Protein AF-A0A5B9QD80-F1 (afdb_monomer_lite)

Radius of gyration: 29.72 Å; chains: 1; bounding box: 52×58×125 Å

Foldseek 3Di:
DDDDDDDDDDDDDPPDPDPPFDFPDKDQQLDLPQWDKDWDPFKDKDGQDQCVVVQADDFPQDDHRGFMKIFGQADPPFDWIKMKIWRFPDWDAAKKKKKWKKAAFFDDDPQAGFAFQQKKWWKAFLADDSHRAQAFFIWIAAQQQPNVLAGTWTDYGRHTDALCLQFFPQHNDHSSNRLPRPQQLVQFPKDWLCVLRVPNVDTYIRHRSGRHSWMKMKMWTKGQAPQDPSAPARHGIKIWIKIATPVRRGIDTGGMDGCRSPPDHGGSNGGIMMIMMIRRDSGHGPDSSRGMMTMGIITMTGHGDDSQPPCQQCNLVSPFAQEVVSVVSCVVPVVSHDPVSSVVRYQDGDPNPPPPPPPPDPPVVNVVVVVVVVVVVVVPDDDPPDDDD

Structure (mmCIF, N/CA/C/O backbone):
data_AF-A0A5B9QD80-F1
#
_entry.id   AF-A0A5B9QD80-F1
#
loop_
_atom_site.group_PDB
_atom_site.id
_atom_site.type_symbol
_atom_site.label_atom_id
_atom_site.label_alt_id
_atom_site.label_comp_id
_atom_site.label_asym_id
_atom_site.label_entity_id
_atom_site.label_seq_id
_atom_site.pdbx_PDB_ins_code
_atom_site.Cartn_x
_atom_site.Cartn_y
_atom_site.Cartn_z
_atom_site.occupancy
_atom_site.B_iso_or_equiv
_atom_site.auth_seq_id
_atom_site.auth_comp_id
_atom_site.auth_asym_id
_atom_site.auth_atom_id
_atom_site.pdbx_PDB_model_num
ATOM 1 N N . MET A 1 1 ? 31.945 -36.176 57.146 1.00 38.38 1 MET A N 1
ATOM 2 C CA . MET A 1 1 ? 31.576 -36.354 55.726 1.00 38.38 1 MET A CA 1
ATOM 3 C C . MET A 1 1 ? 30.049 -36.362 55.656 1.00 38.38 1 M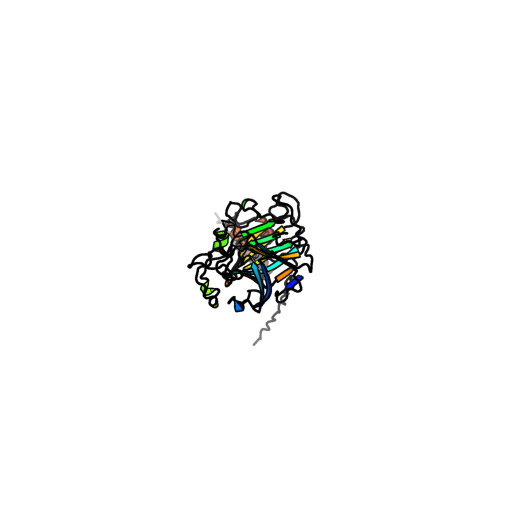ET A C 1
ATOM 5 O O . MET A 1 1 ? 29.447 -37.421 55.701 1.00 38.38 1 MET A O 1
ATOM 9 N N . LEU A 1 2 ? 29.417 -35.182 55.705 1.00 33.19 2 LEU A N 1
ATOM 10 C CA . LEU A 1 2 ? 27.958 -35.027 55.603 1.00 33.19 2 LEU A CA 1
ATOM 11 C C . LEU A 1 2 ? 27.657 -34.365 54.256 1.00 33.19 2 LEU A C 1
ATOM 13 O O . LEU A 1 2 ? 28.021 -33.212 54.025 1.00 33.19 2 LEU A O 1
ATOM 17 N N . CYS A 1 3 ? 27.064 -35.143 53.356 1.00 31.19 3 CYS A N 1
ATOM 18 C CA . CYS A 1 3 ? 26.698 -34.740 52.005 1.00 31.19 3 CYS A CA 1
ATOM 19 C C . CYS A 1 3 ? 25.405 -33.906 52.062 1.00 31.19 3 CYS A C 1
ATOM 21 O O . CYS A 1 3 ? 24.406 -34.362 52.614 1.00 31.19 3 CYS A O 1
ATOM 23 N N . HIS A 1 4 ? 25.439 -32.675 51.546 1.00 34.97 4 HIS A N 1
ATOM 24 C CA . HIS A 1 4 ? 24.276 -31.788 51.463 1.00 34.97 4 HIS A CA 1
ATOM 25 C C . HIS A 1 4 ? 23.413 -32.172 50.256 1.00 34.97 4 HIS A C 1
ATOM 27 O O . HIS A 1 4 ? 23.831 -31.997 49.112 1.00 34.97 4 HIS A O 1
ATOM 33 N N . LEU A 1 5 ? 22.201 -32.660 50.515 1.00 28.91 5 LEU A N 1
ATOM 34 C CA . LEU A 1 5 ? 21.180 -32.902 49.500 1.00 28.91 5 LEU A CA 1
ATOM 35 C C . LEU A 1 5 ? 20.525 -31.560 49.128 1.00 28.91 5 LEU A C 1
ATOM 37 O O . LEU A 1 5 ? 19.797 -30.980 49.931 1.00 28.91 5 LEU A O 1
ATOM 41 N N . ARG A 1 6 ? 20.809 -31.039 47.928 1.00 36.81 6 ARG A N 1
ATOM 42 C CA . ARG A 1 6 ? 20.107 -29.874 47.367 1.00 36.81 6 ARG A CA 1
ATOM 43 C C . ARG A 1 6 ? 18.875 -30.357 46.606 1.00 36.81 6 ARG A C 1
ATOM 45 O O . ARG A 1 6 ? 19.006 -31.029 45.588 1.00 36.81 6 ARG A O 1
ATOM 52 N N . VAL A 1 7 ? 17.693 -30.016 47.109 1.00 31.77 7 VAL A N 1
ATOM 53 C CA . VAL A 1 7 ? 16.424 -30.197 46.398 1.00 31.77 7 VAL A CA 1
ATOM 54 C C . VAL A 1 7 ? 16.299 -29.062 45.383 1.00 31.77 7 VAL A C 1
ATOM 56 O O . VAL A 1 7 ? 16.194 -27.900 45.768 1.00 31.77 7 VAL A O 1
ATOM 59 N N . PHE A 1 8 ? 16.354 -29.388 44.092 1.00 32.59 8 PHE A N 1
ATOM 60 C CA . PHE A 1 8 ? 15.979 -28.468 43.020 1.00 32.59 8 PHE A CA 1
ATOM 61 C C . PHE A 1 8 ? 14.460 -28.536 42.846 1.00 32.59 8 PHE A C 1
ATOM 63 O O . PHE A 1 8 ? 13.926 -29.569 42.451 1.00 32.59 8 PHE A O 1
ATOM 70 N N . VAL A 1 9 ? 13.765 -27.444 43.161 1.00 35.25 9 VAL A N 1
ATOM 71 C CA . VAL A 1 9 ? 12.363 -27.262 42.774 1.00 35.25 9 VAL A CA 1
ATOM 72 C C . VAL A 1 9 ? 12.369 -26.768 41.331 1.00 35.25 9 VAL A C 1
ATOM 74 O O . VAL A 1 9 ? 12.829 -25.662 41.055 1.00 35.25 9 VAL A O 1
ATOM 77 N N . LEU A 1 10 ? 11.919 -27.615 40.405 1.00 34.09 10 LEU A N 1
ATOM 78 C CA . LEU A 1 10 ? 11.692 -27.237 39.014 1.00 34.09 10 LEU A CA 1
ATOM 79 C C . LEU A 1 10 ? 10.440 -26.347 38.979 1.00 34.09 10 LEU A C 1
ATOM 81 O O . LEU A 1 10 ? 9.334 -26.830 39.219 1.00 34.09 10 LEU A O 1
ATOM 85 N N . ALA A 1 11 ? 10.605 -25.050 38.726 1.00 36.25 11 ALA A N 1
ATOM 86 C CA . ALA A 1 11 ? 9.481 -24.177 38.418 1.00 36.25 11 ALA A CA 1
ATOM 87 C C . ALA A 1 11 ? 8.997 -24.514 37.001 1.00 36.25 11 ALA A C 1
ATOM 89 O O . ALA A 1 11 ? 9.732 -24.331 36.032 1.00 36.25 11 ALA A O 1
ATOM 90 N N . ALA A 1 12 ? 7.787 -25.059 36.883 1.00 39.38 12 ALA A N 1
ATOM 91 C CA . ALA A 1 12 ? 7.130 -25.220 35.595 1.00 39.38 12 ALA A CA 1
ATOM 92 C C . ALA A 1 12 ? 6.706 -23.830 35.101 1.00 39.38 12 ALA A C 1
ATOM 94 O O . ALA A 1 12 ? 5.832 -23.198 35.693 1.00 39.38 12 ALA A O 1
ATOM 95 N N . SER A 1 13 ? 7.353 -23.343 34.043 1.00 37.59 13 SER A N 1
ATOM 96 C CA . SER A 1 13 ? 6.934 -22.147 33.320 1.00 37.59 13 SER A CA 1
ATOM 97 C C . SER A 1 13 ? 5.591 -22.425 32.649 1.00 37.59 13 SER A C 1
ATOM 99 O O . SER A 1 13 ? 5.515 -23.207 31.700 1.00 37.59 13 SER A O 1
ATOM 101 N N . VAL A 1 14 ? 4.527 -21.803 33.154 1.00 41.75 14 VAL A N 1
ATOM 102 C CA . VAL A 1 14 ? 3.257 -21.716 32.433 1.00 41.75 14 VAL A CA 1
ATOM 103 C C . VAL A 1 14 ? 3.496 -20.722 31.302 1.00 41.75 14 VAL A C 1
ATOM 105 O O . VAL A 1 14 ? 3.507 -19.517 31.524 1.00 41.75 14 VAL A O 1
ATOM 108 N N . LEU A 1 15 ? 3.786 -21.235 30.107 1.00 38.28 15 LEU A N 1
ATOM 109 C CA . LEU A 1 15 ? 3.718 -20.442 28.885 1.00 38.28 15 LEU A CA 1
ATOM 110 C C . LEU A 1 15 ? 2.262 -19.992 28.746 1.00 38.28 15 LEU A C 1
ATOM 112 O O . LEU A 1 15 ? 1.377 -20.830 28.561 1.00 38.28 15 LEU A O 1
ATOM 116 N N . SER A 1 16 ? 2.005 -18.692 28.880 1.00 38.22 16 SER A N 1
ATOM 117 C CA . SER A 1 16 ? 0.756 -18.111 28.394 1.00 38.22 16 SER A CA 1
ATOM 118 C C . SER A 1 16 ? 0.622 -18.502 26.920 1.00 38.22 16 SER A C 1
ATOM 120 O O . SER A 1 16 ? 1.608 -18.378 26.186 1.00 38.22 16 SER A O 1
ATOM 122 N N . PRO A 1 17 ? -0.528 -19.032 26.471 1.00 36.97 17 PRO A N 1
ATOM 123 C CA . PRO A 1 17 ? -0.702 -19.318 25.058 1.00 36.97 17 PRO A CA 1
ATOM 124 C C . PRO A 1 17 ? -0.522 -18.004 24.301 1.00 36.97 17 PRO A C 1
ATOM 126 O O . PRO A 1 17 ? -1.169 -17.012 24.631 1.00 36.97 17 PRO A O 1
ATOM 129 N N . ALA A 1 18 ? 0.383 -17.991 23.321 1.00 43.44 18 ALA A N 1
ATOM 130 C CA . ALA A 1 18 ? 0.408 -16.923 22.338 1.00 43.44 18 ALA A CA 1
ATOM 131 C C . ALA A 1 18 ? -1.012 -16.800 21.774 1.00 43.44 18 ALA A C 1
ATOM 133 O O . ALA A 1 18 ? -1.604 -17.816 21.394 1.00 43.44 18 ALA A O 1
ATOM 134 N N . THR A 1 19 ? -1.576 -15.593 21.775 1.00 45.97 19 THR A N 1
ATOM 135 C CA . THR A 1 19 ? -2.827 -15.327 21.070 1.00 45.97 19 THR A CA 1
ATOM 136 C C . THR A 1 19 ? -2.586 -15.700 19.615 1.00 45.97 19 THR A C 1
ATOM 138 O O . THR A 1 19 ? -1.831 -15.033 18.913 1.00 45.97 19 THR A O 1
ATOM 141 N N . VAL A 1 20 ? -3.148 -16.827 19.181 1.00 54.06 20 VAL A N 1
ATOM 142 C CA . VAL A 1 20 ? -3.108 -17.215 17.775 1.00 54.06 20 VAL A CA 1
ATOM 143 C C . VAL A 1 20 ? -4.035 -16.243 17.065 1.00 54.06 20 VAL A C 1
ATOM 145 O O . VAL A 1 20 ? -5.252 -16.357 17.189 1.00 54.06 20 VAL A O 1
ATOM 148 N N . VAL A 1 21 ? -3.454 -15.263 16.376 1.00 74.88 21 VAL A N 1
ATOM 149 C CA . VAL A 1 21 ? -4.183 -14.429 15.419 1.00 74.88 21 VAL A CA 1
ATOM 150 C C . VAL A 1 21 ? -4.793 -15.370 14.379 1.00 74.88 21 VAL A C 1
ATOM 152 O O . VAL A 1 21 ? -4.082 -16.183 13.783 1.00 74.88 21 VAL A O 1
ATOM 155 N N . GLY A 1 22 ? -6.113 -15.322 14.208 1.00 85.75 22 GLY A N 1
ATOM 156 C CA . GLY A 1 22 ? -6.804 -16.173 13.244 1.00 85.75 22 GLY A CA 1
ATOM 157 C C . GLY A 1 22 ? -6.455 -15.769 11.812 1.00 85.75 22 GLY A C 1
ATOM 158 O O . GLY A 1 22 ? -6.576 -14.604 11.458 1.00 85.75 22 GLY A O 1
ATOM 159 N N . GLN A 1 23 ? -6.050 -16.715 10.964 1.00 92.75 23 GLN A N 1
ATOM 160 C CA . GLN A 1 23 ? -5.949 -16.476 9.521 1.00 92.75 23 GLN A CA 1
ATOM 161 C C . GLN A 1 23 ? -7.338 -16.660 8.894 1.00 92.75 23 GLN A C 1
ATOM 163 O O . GLN A 1 23 ? -7.885 -17.763 8.942 1.00 92.75 23 GLN A O 1
ATOM 168 N N . LEU A 1 24 ? -7.897 -15.607 8.296 1.00 94.25 24 LEU A N 1
ATOM 169 C CA . LEU A 1 24 ? -9.202 -15.646 7.624 1.00 94.25 24 LEU A CA 1
ATOM 170 C C . LEU A 1 24 ? -9.072 -16.027 6.146 1.00 94.25 24 LEU A C 1
ATOM 172 O O . LEU A 1 24 ? -9.868 -16.814 5.636 1.00 94.25 24 LEU A O 1
ATOM 176 N N . PHE A 1 25 ? -8.058 -15.495 5.464 1.00 95.31 25 PHE A N 1
ATOM 177 C CA . PHE A 1 25 ? -7.806 -15.753 4.046 1.00 95.31 25 PHE A CA 1
ATOM 178 C C . PHE A 1 25 ? -6.320 -15.621 3.727 1.00 95.31 25 PHE A C 1
ATOM 180 O O . PHE A 1 25 ? -5.645 -14.785 4.320 1.00 95.31 25 PHE A O 1
ATOM 187 N N . THR A 1 26 ? -5.806 -16.426 2.802 1.00 95.19 26 THR A N 1
ATOM 188 C CA . THR A 1 26 ? -4.457 -16.265 2.250 1.00 95.19 26 THR A CA 1
ATOM 189 C C . THR A 1 26 ? -4.454 -16.660 0.779 1.00 95.19 26 THR A C 1
ATOM 191 O O . THR A 1 26 ? -5.194 -17.571 0.392 1.00 95.19 26 THR A O 1
ATOM 194 N N . ASP A 1 27 ? -3.658 -15.971 -0.030 1.00 96.50 27 ASP A N 1
ATOM 195 C CA . ASP A 1 27 ? -3.494 -16.242 -1.458 1.00 96.50 27 ASP A CA 1
ATOM 196 C C . ASP A 1 27 ? -2.081 -15.833 -1.896 1.00 96.50 27 ASP A C 1
ATOM 198 O O . ASP A 1 27 ? -1.651 -14.707 -1.642 1.00 96.50 27 ASP A O 1
ATOM 202 N N . ASP A 1 28 ? -1.370 -16.746 -2.555 1.00 95.88 28 ASP A N 1
ATOM 203 C CA . ASP A 1 28 ? -0.062 -16.494 -3.181 1.00 95.88 28 ASP A CA 1
ATOM 204 C C . ASP A 1 28 ? -0.207 -15.899 -4.592 1.00 95.88 28 ASP A C 1
ATOM 206 O O . ASP A 1 28 ? 0.770 -15.635 -5.282 1.00 95.88 28 ASP A O 1
ATOM 210 N N . LEU A 1 29 ? -1.447 -15.705 -5.061 1.00 98.00 29 LEU A N 1
ATOM 211 C CA . LEU A 1 29 ? -1.762 -15.151 -6.376 1.00 98.00 29 LEU A CA 1
ATOM 212 C C . LEU A 1 29 ? -1.206 -15.989 -7.541 1.00 98.00 29 LEU A C 1
ATOM 214 O O . LEU A 1 29 ? -1.135 -15.518 -8.684 1.00 98.00 29 LEU A O 1
ATOM 218 N N . SER A 1 30 ? -0.904 -17.268 -7.294 1.00 96.81 30 SER A N 1
ATOM 219 C CA . SER A 1 30 ? -0.500 -18.236 -8.319 1.00 96.81 30 SER A CA 1
ATOM 220 C C . SER A 1 30 ? -1.614 -18.521 -9.332 1.00 96.81 30 SER A C 1
ATOM 222 O O . SER A 1 30 ? -1.345 -18.913 -10.471 1.00 96.81 30 SER A O 1
ATOM 224 N N . THR A 1 31 ? -2.879 -18.297 -8.952 1.00 96.62 31 THR A N 1
ATOM 225 C CA . THR A 1 31 ? -4.042 -18.389 -9.845 1.00 96.62 31 THR A CA 1
ATOM 226 C C . THR A 1 31 ? -5.042 -17.265 -9.584 1.00 96.62 31 THR A C 1
ATOM 228 O O . THR A 1 31 ? -5.236 -16.837 -8.453 1.00 96.62 31 THR A O 1
ATOM 231 N N . GLY A 1 32 ? -5.769 -16.843 -10.621 1.00 95.50 32 GLY A N 1
ATOM 232 C CA . GLY A 1 32 ? -6.833 -15.836 -10.501 1.00 95.50 32 GLY A CA 1
ATOM 233 C C . GLY A 1 32 ? -8.177 -16.375 -10.001 1.00 95.50 32 GLY A C 1
ATOM 234 O O . GLY A 1 32 ? -9.187 -15.703 -10.159 1.00 95.50 32 GLY A O 1
ATOM 235 N N . THR A 1 33 ? -8.235 -17.594 -9.449 1.00 94.06 33 THR A N 1
ATOM 236 C CA . THR A 1 33 ? -9.503 -18.294 -9.143 1.00 94.06 33 THR A CA 1
ATOM 237 C C . THR A 1 33 ? -10.409 -17.506 -8.192 1.00 94.06 33 THR A C 1
ATOM 239 O O . THR A 1 33 ? -11.631 -17.574 -8.307 1.00 94.06 33 THR A O 1
ATOM 242 N N . ASN A 1 34 ? -9.814 -16.749 -7.268 1.00 93.88 34 ASN A N 1
ATOM 243 C CA . ASN A 1 34 ? -10.531 -15.992 -6.244 1.00 93.88 34 ASN A CA 1
ATOM 244 C C . ASN A 1 34 ? -10.803 -14.529 -6.623 1.00 93.88 34 ASN A C 1
ATOM 246 O O . ASN A 1 34 ? -11.335 -13.778 -5.807 1.00 93.88 34 ASN A O 1
ATOM 250 N N . TRP A 1 35 ? -10.419 -14.111 -7.831 1.00 96.12 35 TRP A N 1
ATOM 251 C CA . TRP A 1 35 ? -10.288 -12.703 -8.181 1.00 96.12 35 TRP A CA 1
ATOM 252 C C . TRP A 1 35 ? -11.070 -12.363 -9.445 1.00 96.12 35 TRP A C 1
ATOM 254 O O . TRP A 1 35 ? -10.962 -13.034 -10.471 1.00 96.12 35 TRP A O 1
ATOM 264 N N . THR A 1 36 ? -11.834 -11.275 -9.385 1.00 95.56 36 THR A N 1
ATOM 265 C CA . THR A 1 36 ? -12.490 -10.686 -10.557 1.00 95.56 36 THR A CA 1
ATOM 266 C C . THR A 1 36 ? -11.738 -9.432 -10.973 1.00 95.56 36 THR A C 1
ATOM 268 O O . THR A 1 36 ? -11.519 -8.548 -10.147 1.00 95.56 36 THR A O 1
ATOM 271 N N . ILE A 1 37 ? -11.353 -9.352 -12.247 1.00 96.19 37 ILE A N 1
ATOM 272 C CA . ILE A 1 37 ? -10.650 -8.193 -12.803 1.00 96.19 37 ILE A CA 1
ATOM 273 C C . ILE A 1 37 ? -11.648 -7.202 -13.398 1.00 96.19 37 ILE A C 1
ATOM 275 O O . ILE A 1 37 ? -12.464 -7.574 -14.245 1.00 96.19 37 ILE A O 1
ATOM 279 N N . TYR A 1 38 ? -11.518 -5.937 -13.007 1.00 95.12 38 TYR A N 1
ATOM 280 C CA . TYR A 1 38 ? -12.122 -4.796 -13.687 1.00 95.12 38 TYR A CA 1
ATOM 281 C C . TYR A 1 38 ? -11.001 -3.870 -14.133 1.00 95.12 38 TYR A C 1
ATOM 283 O O . TYR A 1 38 ? -10.147 -3.496 -13.335 1.00 95.12 38 TYR A O 1
ATOM 291 N N . GLN A 1 39 ? -10.967 -3.550 -15.419 1.00 94.50 39 GLN A N 1
ATOM 292 C CA . GLN A 1 39 ? -9.843 -2.847 -16.019 1.00 94.50 39 GLN A CA 1
ATOM 293 C C . GLN A 1 39 ? -10.295 -2.001 -17.202 1.00 94.50 39 GLN A C 1
ATOM 295 O O . GLN A 1 39 ? -11.239 -2.372 -17.910 1.00 94.50 39 GLN A O 1
ATOM 300 N N . ASP A 1 40 ? -9.584 -0.909 -17.438 1.00 92.38 40 ASP A N 1
ATOM 301 C CA . ASP A 1 40 ? -9.695 -0.142 -18.670 1.00 92.38 40 ASP A CA 1
ATOM 302 C C . ASP A 1 40 ? -9.002 -0.868 -19.849 1.00 92.38 40 ASP A C 1
ATOM 304 O O . ASP A 1 40 ? -8.282 -1.856 -19.654 1.00 92.38 40 ASP A O 1
ATOM 308 N N . PRO A 1 41 ? -9.243 -0.451 -21.111 1.00 89.94 41 PRO A N 1
ATOM 309 C CA . PRO A 1 41 ? -8.769 -1.182 -22.290 1.00 89.94 41 PRO A CA 1
ATOM 310 C C . PRO A 1 41 ? -7.249 -1.338 -22.410 1.00 89.94 41 PRO A C 1
ATOM 312 O O . PRO A 1 41 ? -6.799 -2.317 -23.004 1.00 89.94 41 PRO A O 1
ATOM 315 N N . ASP A 1 42 ? -6.472 -0.394 -21.875 1.00 91.25 42 ASP A N 1
ATOM 316 C CA . ASP A 1 42 ? -5.005 -0.432 -21.885 1.00 91.25 42 ASP A CA 1
ATOM 317 C C . ASP A 1 42 ? -4.442 -0.798 -20.505 1.00 91.25 42 ASP A C 1
ATOM 319 O O . ASP A 1 42 ? -3.559 -0.144 -19.956 1.00 91.25 42 ASP A O 1
ATOM 323 N N . ALA A 1 43 ? -5.024 -1.831 -19.909 1.00 93.94 43 ALA A N 1
ATOM 324 C CA . ALA A 1 43 ? -4.529 -2.451 -18.697 1.00 93.94 43 ALA A CA 1
ATOM 325 C C . ALA A 1 43 ? -4.563 -3.975 -18.819 1.00 93.94 43 ALA A C 1
ATOM 327 O O . ALA A 1 43 ? -5.313 -4.550 -19.617 1.00 93.94 43 ALA A O 1
ATOM 328 N N . SER A 1 44 ? -3.726 -4.658 -18.044 1.00 96.00 44 SER A N 1
ATOM 329 C CA . SER A 1 44 ? -3.702 -6.117 -18.024 1.00 96.00 44 SER A CA 1
ATOM 330 C C . SER A 1 44 ? -3.285 -6.687 -16.676 1.00 96.00 44 SER A C 1
ATOM 332 O O . SER A 1 44 ? -2.494 -6.089 -15.947 1.00 96.00 44 SER A O 1
ATOM 334 N N . ALA A 1 45 ? -3.810 -7.877 -16.384 1.00 97.94 45 ALA A N 1
ATOM 335 C CA . ALA A 1 45 ? -3.487 -8.673 -15.211 1.00 97.94 45 ALA A CA 1
ATOM 336 C C . ALA A 1 45 ? -2.970 -10.058 -15.613 1.00 97.94 45 ALA A C 1
ATOM 338 O O . ALA A 1 45 ? -3.549 -10.726 -16.475 1.00 97.94 45 ALA A O 1
ATOM 339 N N . VAL A 1 46 ? -1.910 -10.517 -14.947 1.00 98.31 46 VAL A N 1
ATOM 340 C CA . VAL A 1 46 ? -1.356 -11.866 -15.111 1.00 98.31 46 VAL A CA 1
ATOM 341 C C . VAL A 1 46 ? -1.114 -12.484 -13.735 1.00 98.31 46 VAL A C 1
ATOM 343 O O . VAL A 1 46 ? -0.128 -12.160 -13.081 1.00 98.31 46 VAL A O 1
ATOM 346 N N . PHE A 1 47 ? -2.011 -13.374 -13.304 1.00 98.62 47 PHE A N 1
ATOM 347 C CA . PHE A 1 47 ? -1.796 -14.237 -12.134 1.00 98.62 47 PHE A CA 1
ATOM 348 C C . PHE A 1 47 ? -0.789 -15.345 -12.453 1.00 98.62 47 PHE A C 1
ATOM 350 O O . PHE A 1 47 ? -0.680 -15.768 -13.609 1.00 98.62 47 PHE A O 1
ATOM 357 N N . GLY A 1 48 ? -0.090 -15.842 -11.434 1.00 98.44 48 GLY A N 1
ATOM 358 C CA . GLY A 1 48 ? 0.936 -16.869 -11.610 1.00 98.44 48 GLY A CA 1
ATOM 359 C C . GLY A 1 48 ? 2.166 -16.377 -12.376 1.00 98.44 48 GLY A C 1
ATOM 360 O O . GLY A 1 48 ? 2.861 -17.172 -13.011 1.00 98.44 48 GLY A O 1
ATOM 361 N N . PHE A 1 49 ? 2.412 -15.067 -12.380 1.00 98.56 49 PHE A N 1
ATOM 362 C CA . PHE A 1 49 ? 3.547 -14.473 -13.065 1.00 98.56 49 PHE A CA 1
ATOM 363 C C . PHE A 1 49 ? 4.832 -14.700 -12.267 1.00 98.56 49 PHE A C 1
ATOM 365 O O . PHE A 1 49 ? 4.930 -14.278 -11.120 1.00 98.56 49 PHE A O 1
ATOM 372 N N . ASP A 1 50 ? 5.834 -15.311 -12.903 1.00 98.06 50 ASP A N 1
ATOM 373 C CA . ASP A 1 50 ? 7.172 -15.443 -12.331 1.00 98.06 50 ASP A CA 1
ATOM 374 C C . ASP A 1 50 ? 7.943 -14.122 -12.459 1.00 98.06 50 ASP A C 1
ATOM 376 O O . ASP A 1 50 ? 8.542 -13.818 -13.500 1.00 98.06 50 ASP A O 1
ATOM 380 N N . TYR A 1 51 ? 7.941 -13.323 -11.395 1.00 97.06 51 TYR A N 1
ATOM 381 C CA . TYR A 1 51 ? 8.602 -12.022 -11.374 1.00 97.06 51 TYR A CA 1
ATOM 382 C C . TYR A 1 51 ? 10.132 -12.109 -11.278 1.00 97.06 51 TYR A C 1
ATOM 384 O O . TYR A 1 51 ? 10.813 -11.114 -11.552 1.00 97.06 51 TYR A O 1
ATOM 392 N N . SER A 1 52 ? 10.710 -13.297 -11.052 1.00 95.88 52 SER A N 1
ATOM 393 C CA . SER A 1 52 ? 12.160 -13.496 -11.208 1.00 95.88 52 SER A CA 1
ATOM 394 C C . SER A 1 52 ? 12.613 -13.294 -12.658 1.00 95.88 52 SER A C 1
ATOM 396 O O . SER A 1 52 ? 13.743 -12.869 -12.909 1.00 95.88 52 SER A O 1
ATOM 398 N N . THR A 1 53 ? 11.709 -13.483 -13.630 1.00 94.88 53 THR A N 1
ATOM 399 C CA . THR A 1 53 ? 11.961 -13.175 -15.050 1.00 94.88 53 THR A CA 1
ATOM 400 C C . THR A 1 53 ? 12.174 -11.682 -15.302 1.00 94.88 53 THR A C 1
ATOM 402 O O . THR A 1 53 ? 12.786 -11.299 -16.301 1.00 94.88 53 THR A O 1
ATOM 405 N N . LYS A 1 54 ? 11.704 -10.833 -14.381 1.00 92.56 54 LYS A N 1
ATOM 406 C CA . LYS A 1 54 ? 11.974 -9.394 -14.336 1.00 92.56 54 LYS A CA 1
ATOM 407 C C . LYS A 1 54 ? 13.143 -9.053 -13.420 1.00 92.56 54 LYS A C 1
ATOM 409 O O . LYS A 1 54 ? 13.459 -7.882 -13.292 1.00 92.56 54 LYS A O 1
ATOM 414 N N . GLY A 1 55 ? 13.808 -10.027 -12.805 1.00 92.31 55 GLY A N 1
ATOM 415 C CA . GLY A 1 55 ? 14.951 -9.782 -11.932 1.00 92.31 55 GLY A CA 1
ATOM 416 C C . GLY A 1 55 ? 14.602 -9.325 -10.519 1.00 92.31 55 GLY A C 1
ATOM 417 O O . GLY A 1 55 ? 15.499 -8.870 -9.812 1.00 92.31 55 GLY A O 1
ATOM 418 N N . LEU A 1 56 ? 13.332 -9.425 -10.117 1.00 94.38 56 LEU A N 1
ATOM 419 C CA . LEU A 1 56 ? 12.899 -9.100 -8.760 1.00 94.38 56 LEU A CA 1
ATOM 420 C C . LEU A 1 56 ? 13.290 -10.233 -7.793 1.00 94.38 56 LEU A C 1
ATOM 422 O O . LEU A 1 56 ? 13.199 -11.409 -8.167 1.00 94.38 56 LEU A O 1
ATOM 426 N N . PRO A 1 57 ? 13.721 -9.909 -6.560 1.00 93.75 57 PRO A N 1
ATOM 427 C CA . PRO A 1 57 ? 13.900 -10.903 -5.507 1.00 93.75 57 PRO A CA 1
ATOM 428 C C . PRO A 1 57 ? 12.537 -11.422 -5.003 1.00 93.75 57 PRO A C 1
ATOM 430 O O . PRO A 1 57 ? 11.538 -10.723 -5.182 1.00 93.75 57 PRO A O 1
ATOM 433 N N . PRO A 1 58 ? 12.488 -12.591 -4.330 1.00 94.94 58 PRO A N 1
ATOM 434 C CA . PRO A 1 58 ? 11.291 -13.060 -3.623 1.00 94.94 58 PRO A CA 1
ATOM 435 C C . PRO A 1 58 ? 10.681 -11.988 -2.714 1.00 94.94 58 PRO A C 1
ATOM 437 O O . PRO A 1 58 ? 11.419 -11.240 -2.062 1.00 94.94 58 PRO A O 1
ATOM 440 N N . ALA A 1 59 ? 9.351 -11.928 -2.663 1.00 96.62 59 ALA A N 1
ATOM 441 C CA . ALA A 1 59 ? 8.623 -11.075 -1.732 1.00 96.62 59 ALA A CA 1
ATOM 442 C C . ALA A 1 59 ? 8.897 -11.481 -0.266 1.00 96.62 59 ALA A C 1
ATOM 444 O O . ALA A 1 59 ? 9.094 -12.665 0.023 1.00 96.62 59 ALA A O 1
ATOM 445 N N . PRO A 1 60 ? 8.934 -10.522 0.680 1.00 92.19 60 PRO A N 1
ATOM 446 C CA . PRO A 1 60 ? 9.422 -10.750 2.043 1.00 92.19 60 PRO A CA 1
ATOM 447 C C . PRO A 1 60 ? 8.579 -11.741 2.856 1.00 92.19 60 PRO A C 1
ATOM 449 O O . PRO A 1 60 ? 9.117 -12.381 3.760 1.00 92.19 60 PRO A O 1
ATOM 452 N N . ASN A 1 61 ? 7.290 -11.892 2.539 1.00 89.94 61 ASN A N 1
ATOM 453 C CA . ASN A 1 61 ? 6.387 -12.819 3.227 1.00 89.94 61 ASN A CA 1
ATOM 454 C C . ASN A 1 61 ? 6.098 -14.099 2.421 1.00 89.94 61 ASN A C 1
ATOM 456 O O . ASN A 1 61 ? 5.204 -14.862 2.791 1.00 89.94 61 ASN A O 1
ATOM 460 N N . GLY A 1 62 ? 6.864 -14.337 1.351 1.00 88.88 62 GLY A N 1
ATOM 461 C CA . GLY A 1 62 ? 6.691 -15.445 0.415 1.00 88.88 62 GLY A CA 1
ATOM 462 C C . GLY A 1 62 ? 7.873 -16.407 0.403 1.00 88.88 62 GLY A C 1
ATOM 463 O O . GLY A 1 62 ? 8.899 -16.201 1.053 1.00 88.88 62 GLY A O 1
ATOM 464 N N . SER A 1 63 ? 7.721 -17.504 -0.339 1.00 89.50 63 SER A N 1
ATOM 465 C CA . SER A 1 63 ? 8.770 -18.531 -0.474 1.00 89.50 63 SER A CA 1
ATOM 466 C C . SER A 1 63 ? 9.201 -18.805 -1.914 1.00 89.50 63 SER A C 1
ATOM 468 O O . SER A 1 63 ? 10.138 -19.576 -2.135 1.00 89.50 63 SER A O 1
ATOM 470 N N . ASP A 1 64 ? 8.550 -18.165 -2.883 1.00 95.31 64 ASP A N 1
ATOM 471 C CA . ASP A 1 64 ? 8.838 -18.287 -4.305 1.00 95.31 64 ASP A CA 1
ATOM 472 C C . ASP A 1 64 ? 8.889 -16.904 -4.980 1.00 95.31 64 ASP A C 1
ATOM 474 O O . ASP A 1 64 ? 9.191 -15.901 -4.331 1.00 95.31 64 ASP A O 1
ATOM 478 N N . THR A 1 65 ? 8.727 -16.878 -6.303 1.00 97.50 65 THR A N 1
ATOM 479 C CA . THR A 1 65 ? 8.718 -15.655 -7.110 1.00 97.50 65 THR A CA 1
ATOM 480 C C . THR A 1 65 ? 7.476 -15.551 -7.986 1.00 97.50 65 THR A C 1
ATOM 482 O O . THR A 1 65 ? 7.537 -14.999 -9.087 1.00 97.50 65 THR A O 1
ATOM 48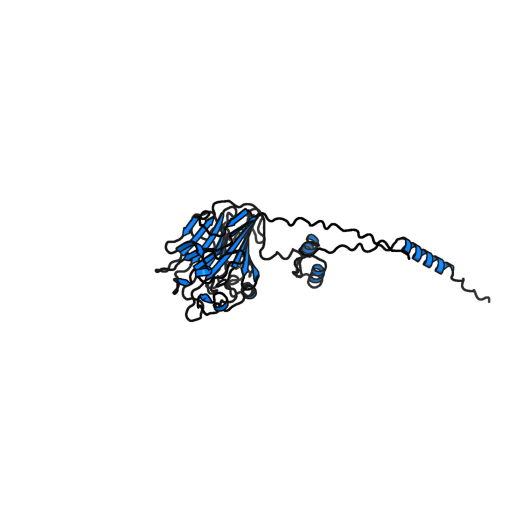5 N N . ILE A 1 66 ? 6.373 -16.153 -7.548 1.00 98.19 66 ILE A N 1
ATOM 486 C CA . ILE A 1 66 ? 5.125 -16.232 -8.298 1.00 98.19 66 ILE A CA 1
ATOM 487 C C . ILE A 1 66 ? 4.129 -15.253 -7.687 1.00 98.19 66 ILE A C 1
ATOM 489 O O . ILE A 1 66 ? 3.918 -15.259 -6.488 1.00 98.19 66 ILE A O 1
ATOM 493 N N . GLY A 1 67 ? 3.494 -14.423 -8.511 1.00 98.31 67 GLY A N 1
ATOM 494 C CA . GLY A 1 67 ? 2.483 -13.494 -8.012 1.00 98.31 67 GLY A CA 1
ATOM 495 C C . GLY A 1 67 ? 1.572 -12.952 -9.104 1.00 98.31 67 GLY A C 1
ATOM 496 O O . GLY A 1 67 ? 1.454 -13.516 -10.198 1.00 98.31 67 GLY A O 1
ATOM 497 N N . LEU A 1 68 ? 0.934 -11.821 -8.819 1.00 98.75 68 LEU A N 1
ATOM 498 C CA . LEU A 1 68 ? 0.093 -11.091 -9.765 1.00 98.75 68 LEU A CA 1
ATOM 499 C C . LEU A 1 68 ? 0.866 -9.919 -10.358 1.00 98.75 68 LEU A C 1
ATOM 501 O O . LEU A 1 68 ? 1.302 -9.038 -9.625 1.00 98.75 68 LEU A O 1
ATOM 505 N N . LYS A 1 69 ? 0.968 -9.861 -11.687 1.00 98.50 69 LYS A N 1
ATOM 506 C CA . LYS A 1 69 ? 1.464 -8.678 -12.398 1.00 98.50 69 LYS A CA 1
ATOM 507 C C . LYS A 1 69 ? 0.312 -7.826 -12.915 1.00 98.50 69 LYS A C 1
ATOM 509 O O . LYS A 1 6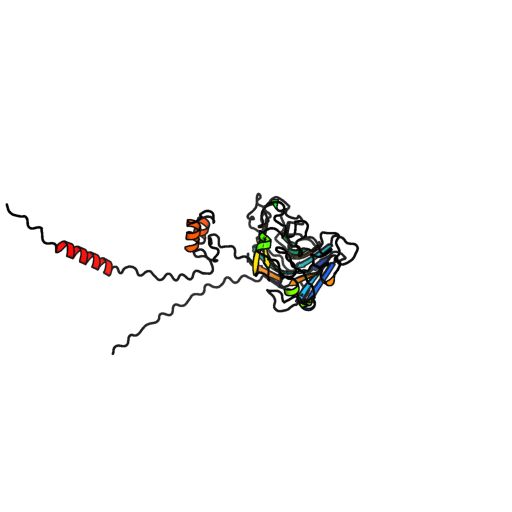9 ? -0.547 -8.348 -13.626 1.00 98.50 69 LYS A O 1
ATOM 514 N N . PHE A 1 70 ? 0.366 -6.528 -12.637 1.00 97.88 70 PHE A N 1
ATOM 515 C CA . PHE A 1 70 ? -0.443 -5.495 -13.277 1.00 97.88 70 PHE A CA 1
ATOM 516 C C . PHE A 1 70 ? 0.398 -4.617 -14.199 1.00 97.88 70 PHE A C 1
ATOM 518 O O . PHE A 1 70 ? 1.561 -4.323 -13.926 1.00 97.88 70 PHE A O 1
ATOM 525 N N . GLU A 1 71 ? -0.221 -4.192 -15.291 1.00 94.44 71 GLU A N 1
ATOM 526 C CA . GLU A 1 71 ? 0.295 -3.203 -16.234 1.00 94.44 71 GLU A CA 1
ATOM 527 C C . GLU A 1 71 ? -0.865 -2.266 -16.590 1.00 94.44 71 GLU A C 1
ATOM 529 O O . GLU A 1 71 ? -1.965 -2.751 -16.858 1.00 94.44 71 GLU A O 1
ATOM 534 N N . VAL A 1 72 ? -0.625 -0.954 -16.604 1.00 91.69 72 VAL A N 1
ATOM 535 C CA . VAL A 1 72 ? -1.587 0.077 -17.033 1.00 91.69 72 VAL A CA 1
ATOM 536 C C . VAL A 1 72 ? -0.884 1.072 -17.955 1.00 91.69 72 VAL A C 1
ATOM 538 O O . VAL A 1 72 ? 0.322 1.270 -17.833 1.00 91.69 72 VAL A O 1
ATOM 541 N N . ASN A 1 73 ? -1.638 1.676 -18.871 1.00 88.31 73 ASN A N 1
ATOM 542 C CA . ASN A 1 73 ? -1.240 2.817 -19.704 1.00 88.31 73 ASN A CA 1
ATOM 543 C C . ASN A 1 73 ? 0.063 2.647 -20.514 1.00 88.31 73 ASN A C 1
ATOM 545 O O . ASN A 1 73 ? 0.914 3.537 -20.599 1.00 88.31 73 ASN A O 1
ATOM 549 N N . ASN A 1 74 ? 0.242 1.474 -21.123 1.00 84.75 74 ASN A N 1
ATOM 550 C CA . ASN A 1 74 ? 1.442 1.138 -21.893 1.00 84.75 74 ASN A CA 1
ATOM 551 C C . ASN A 1 74 ? 1.325 1.446 -23.399 1.00 84.75 74 ASN A C 1
ATOM 553 O O . ASN A 1 74 ? 2.314 1.305 -24.128 1.00 84.75 74 ASN A O 1
ATOM 557 N N . ASN A 1 75 ? 0.150 1.844 -23.893 1.00 85.44 75 ASN A N 1
ATOM 558 C CA . ASN A 1 75 ? -0.127 2.074 -25.308 1.00 85.44 75 ASN A CA 1
ATOM 559 C C . ASN A 1 75 ? -0.686 3.481 -25.564 1.00 85.44 75 ASN A C 1
ATOM 561 O O . ASN A 1 75 ? -1.501 4.008 -24.824 1.00 85.44 75 ASN A O 1
ATOM 565 N N . ALA A 1 76 ? -0.292 4.085 -26.688 1.00 80.25 76 ALA A N 1
ATOM 566 C CA . ALA A 1 76 ? -0.863 5.359 -27.125 1.00 80.25 76 ALA A CA 1
ATOM 567 C C . ALA A 1 76 ? -2.269 5.176 -27.750 1.00 80.25 76 ALA A C 1
ATOM 569 O O . ALA A 1 76 ? -2.496 4.173 -28.438 1.00 80.25 76 ALA A O 1
ATOM 570 N N . PRO A 1 77 ? -3.170 6.178 -27.661 1.00 82.62 77 PRO A N 1
ATOM 571 C CA . PRO A 1 77 ? -2.998 7.481 -27.008 1.00 82.62 77 PRO A CA 1
ATOM 572 C C . PRO A 1 77 ? -3.000 7.388 -25.476 1.00 82.62 77 PRO A C 1
ATOM 574 O O . PRO A 1 77 ? -3.625 6.502 -24.918 1.00 82.62 77 PRO A O 1
ATOM 577 N N . ALA A 1 78 ? -2.295 8.321 -24.834 1.00 80.06 78 ALA A N 1
ATOM 578 C CA . ALA A 1 78 ? -2.203 8.408 -23.382 1.00 80.06 78 ALA A CA 1
ATOM 579 C C . ALA A 1 78 ? -3.519 8.919 -22.775 1.00 80.06 78 ALA A C 1
ATOM 581 O O . ALA A 1 78 ? -3.921 10.046 -23.077 1.00 80.06 78 ALA A O 1
ATOM 582 N N . ASP A 1 79 ? -4.137 8.141 -21.893 1.00 85.00 79 ASP A N 1
ATOM 583 C CA . ASP A 1 79 ? -5.368 8.487 -21.172 1.00 85.00 79 ASP A CA 1
ATOM 584 C C . ASP A 1 79 ? -5.260 8.026 -19.710 1.00 85.00 79 ASP A C 1
ATOM 586 O O . ASP A 1 79 ? -4.443 7.171 -19.398 1.00 85.00 79 ASP A O 1
ATOM 590 N N . ALA A 1 80 ? -6.074 8.576 -18.803 1.00 89.06 80 ALA A N 1
ATOM 591 C CA . ALA A 1 80 ? -6.154 8.025 -17.449 1.00 89.06 80 ALA A CA 1
ATOM 592 C C . ALA A 1 80 ? -6.687 6.583 -17.500 1.00 89.06 80 ALA A C 1
ATOM 594 O O . ALA A 1 80 ? -7.584 6.281 -18.294 1.00 89.06 80 ALA A O 1
ATOM 595 N N . ASN A 1 81 ? -6.135 5.704 -16.667 1.00 91.56 81 ASN A N 1
ATOM 596 C CA . ASN A 1 81 ? -6.330 4.264 -16.793 1.00 91.56 81 ASN A CA 1
ATOM 597 C C . ASN A 1 81 ? -6.236 3.566 -15.429 1.00 91.56 81 ASN A C 1
ATOM 599 O O . ASN A 1 81 ? -5.413 3.938 -14.591 1.00 91.56 81 ASN A O 1
ATOM 603 N N . GLY A 1 82 ? -7.061 2.550 -15.198 1.00 93.88 82 GLY A N 1
ATOM 604 C CA . GLY A 1 82 ? -7.057 1.782 -13.964 1.00 93.88 82 GLY A CA 1
ATOM 605 C C . GLY A 1 82 ? -7.294 0.292 -14.155 1.00 93.88 82 GLY A C 1
ATOM 606 O O . GLY A 1 82 ? -7.965 -0.167 -15.082 1.00 93.88 82 GLY A O 1
ATOM 607 N N . ILE A 1 83 ? -6.789 -0.471 -13.191 1.00 96.31 83 ILE A N 1
ATOM 608 C CA . ILE A 1 83 ? -7.104 -1.882 -13.004 1.00 96.31 83 ILE A CA 1
ATOM 609 C C . ILE A 1 83 ? -7.307 -2.190 -11.526 1.00 96.31 83 ILE A C 1
ATOM 611 O O . ILE A 1 83 ? -6.585 -1.700 -10.657 1.00 96.31 83 ILE A O 1
ATOM 615 N N . VAL A 1 84 ? -8.292 -3.039 -11.252 1.00 96.69 84 VAL A N 1
ATOM 616 C CA . VAL A 1 84 ? -8.556 -3.600 -9.933 1.00 96.69 84 VAL A CA 1
ATOM 617 C C . VAL A 1 84 ? -8.794 -5.105 -10.032 1.00 96.69 84 VAL A C 1
ATOM 619 O O . VAL A 1 84 ? -9.519 -5.580 -10.909 1.00 96.69 84 VAL A O 1
ATOM 622 N N . ALA A 1 85 ? -8.208 -5.862 -9.107 1.00 97.25 85 ALA A N 1
ATOM 623 C CA . ALA A 1 85 ? -8.608 -7.233 -8.809 1.00 97.25 85 ALA A CA 1
ATOM 624 C C . ALA A 1 85 ? -9.404 -7.238 -7.506 1.00 97.25 85 ALA A C 1
ATOM 626 O O . ALA A 1 85 ? -8.880 -6.850 -6.466 1.00 97.25 85 ALA A O 1
ATOM 627 N N . ILE A 1 86 ? -10.651 -7.703 -7.553 1.00 95.94 86 ILE A N 1
ATOM 628 C CA . ILE A 1 86 ? -11.545 -7.778 -6.392 1.00 95.94 86 ILE A CA 1
ATOM 629 C C . ILE A 1 86 ? -11.689 -9.234 -5.954 1.00 95.94 86 ILE A C 1
ATOM 631 O O . ILE A 1 86 ? -12.063 -10.090 -6.762 1.00 95.94 86 ILE A O 1
ATOM 635 N N . ASN A 1 87 ? -11.439 -9.511 -4.674 1.00 94.88 87 ASN A N 1
ATOM 636 C CA . ASN A 1 87 ? -11.686 -10.821 -4.075 1.00 94.88 87 ASN A CA 1
ATOM 637 C C . ASN A 1 87 ? -13.070 -10.853 -3.423 1.00 94.88 87 ASN A C 1
ATOM 639 O O . ASN A 1 87 ? -13.226 -10.487 -2.263 1.00 94.88 87 ASN A O 1
ATOM 643 N N . SER A 1 88 ? -14.083 -11.305 -4.161 1.00 84.69 88 SER A N 1
ATOM 644 C CA . SER A 1 88 ? -15.472 -11.323 -3.686 1.00 84.69 88 SER A CA 1
ATOM 645 C C . SER A 1 88 ? -15.903 -12.634 -3.020 1.00 84.69 88 SER A C 1
ATOM 647 O O . SER A 1 88 ? -17.098 -12.920 -2.939 1.00 84.69 88 SER A O 1
ATOM 649 N N . ASN A 1 89 ? -14.952 -13.462 -2.584 1.00 81.00 89 ASN A N 1
ATOM 650 C CA . ASN A 1 89 ? -15.250 -14.793 -2.046 1.00 81.00 89 ASN A CA 1
ATOM 651 C C . ASN A 1 89 ? -15.719 -14.773 -0.587 1.00 81.00 89 ASN A C 1
ATOM 653 O O . ASN A 1 89 ? -16.355 -15.728 -0.138 1.00 81.00 89 ASN A O 1
ATOM 657 N N . ALA A 1 90 ? -15.407 -13.705 0.145 1.00 84.00 90 ALA A N 1
ATOM 658 C CA . ALA A 1 90 ? -15.825 -13.501 1.522 1.00 84.00 90 ALA A CA 1
ATOM 659 C C . ALA A 1 90 ? -16.107 -12.019 1.778 1.00 84.00 90 ALA A C 1
ATOM 661 O O . ALA A 1 90 ? -15.491 -11.146 1.173 1.00 84.00 90 ALA A O 1
ATOM 662 N N . THR A 1 91 ? -17.026 -11.754 2.702 1.00 90.62 91 THR A N 1
ATOM 663 C CA . THR A 1 91 ? -17.271 -10.417 3.248 1.00 90.62 91 THR A CA 1
ATOM 664 C C . THR A 1 91 ? -16.647 -10.352 4.633 1.00 90.62 91 THR A C 1
ATOM 666 O O . THR A 1 91 ? -16.952 -11.193 5.482 1.00 90.62 91 THR A O 1
ATOM 669 N N . TYR A 1 92 ? -15.781 -9.369 4.853 1.00 93.81 92 TYR A N 1
ATOM 670 C CA . TYR A 1 92 ? -15.121 -9.137 6.132 1.00 93.81 92 TYR A CA 1
ATOM 671 C C . TYR A 1 92 ? -15.885 -8.080 6.933 1.00 93.81 92 TYR A C 1
ATOM 673 O O . TYR A 1 92 ? -16.338 -7.077 6.383 1.00 93.81 92 TYR A O 1
ATOM 681 N N . THR A 1 93 ? -16.050 -8.327 8.232 1.00 93.81 93 THR A N 1
ATOM 682 C CA . THR A 1 93 ? -16.815 -7.493 9.175 1.00 93.81 93 THR A CA 1
ATOM 683 C C . THR A 1 93 ? -16.111 -7.474 10.530 1.00 93.81 93 THR A C 1
ATOM 685 O O . THR A 1 93 ? -15.311 -8.364 10.812 1.00 93.81 93 THR A O 1
ATOM 688 N N . GLY A 1 94 ? -16.463 -6.544 11.416 1.00 94.06 94 GLY A N 1
ATOM 689 C CA . GLY A 1 94 ? -15.814 -6.399 12.721 1.00 94.06 94 GLY A CA 1
ATOM 690 C C . GLY A 1 94 ? -14.403 -5.827 12.591 1.00 94.06 94 GLY A C 1
ATOM 691 O O . GLY A 1 94 ? -14.217 -4.860 11.849 1.00 94.06 94 GLY A O 1
ATOM 692 N N . GLN A 1 95 ? -13.451 -6.416 13.318 1.00 96.19 95 GLN A N 1
ATOM 693 C CA . GLN A 1 95 ? -12.029 -6.084 13.238 1.00 96.19 95 GLN A CA 1
ATOM 694 C C . GLN A 1 95 ? -11.287 -7.110 12.388 1.00 96.19 95 GLN A C 1
ATOM 696 O O . GLN A 1 95 ? -11.360 -8.306 12.664 1.00 96.19 95 GLN A O 1
ATOM 701 N N . TYR A 1 96 ? -10.547 -6.648 11.388 1.00 96.31 96 TYR A N 1
ATOM 702 C CA . TYR A 1 96 ? -9.687 -7.499 10.572 1.00 96.31 96 TYR A CA 1
ATOM 703 C C . TYR A 1 96 ? -8.494 -6.711 10.044 1.00 96.31 96 TYR A C 1
ATOM 705 O O . TYR A 1 96 ? -8.500 -5.481 10.018 1.00 96.31 96 TYR A O 1
ATOM 713 N N . THR A 1 97 ? -7.474 -7.428 9.589 1.00 97.56 97 THR A N 1
ATOM 714 C CA . THR A 1 97 ? -6.313 -6.827 8.937 1.00 97.56 97 THR A CA 1
ATOM 715 C C . THR A 1 97 ? -6.113 -7.432 7.567 1.00 97.56 97 THR A C 1
ATOM 717 O O . THR A 1 97 ? -5.970 -8.645 7.450 1.00 97.56 97 THR A O 1
ATOM 720 N N . PHE A 1 98 ? -6.065 -6.596 6.534 1.00 98.06 98 PHE A N 1
ATOM 721 C CA . PHE A 1 98 ? -5.658 -6.996 5.191 1.00 98.06 98 PHE A CA 1
ATOM 722 C C . PHE A 1 98 ? -4.199 -6.600 4.951 1.00 98.06 98 PHE A C 1
ATOM 724 O O . PHE A 1 98 ? -3.823 -5.446 5.147 1.00 98.06 98 PHE A O 1
ATOM 731 N N . ARG A 1 99 ? -3.378 -7.562 4.526 1.00 97.94 99 ARG A N 1
ATOM 732 C CA . ARG A 1 99 ? -1.961 -7.385 4.219 1.00 97.94 99 ARG A CA 1
ATOM 733 C C . ARG A 1 99 ? -1.624 -7.931 2.837 1.00 97.94 99 ARG A C 1
ATOM 735 O O . ARG A 1 99 ? -2.167 -8.955 2.427 1.00 97.94 99 ARG A O 1
ATOM 742 N N . VAL A 1 100 ? -0.729 -7.246 2.135 1.00 98.75 100 VAL A N 1
ATOM 743 C CA . VAL A 1 100 ? -0.214 -7.674 0.828 1.00 98.75 100 VAL A CA 1
ATOM 744 C C . VAL A 1 100 ? 1.182 -7.099 0.598 1.00 98.75 100 VAL A C 1
ATOM 746 O O . VAL A 1 100 ? 1.457 -5.969 1.005 1.00 98.75 100 VAL A O 1
ATOM 749 N N . ASP A 1 101 ? 2.055 -7.858 -0.062 1.00 98.75 101 ASP A N 1
ATOM 750 C CA . ASP A 1 101 ? 3.327 -7.345 -0.564 1.00 98.75 101 ASP A CA 1
ATOM 751 C C . ASP A 1 101 ? 3.126 -6.747 -1.957 1.00 98.75 101 ASP A C 1
ATOM 753 O O . ASP A 1 101 ? 2.537 -7.372 -2.838 1.00 98.75 101 ASP A O 1
ATOM 757 N N . ALA A 1 102 ? 3.621 -5.531 -2.158 1.00 98.62 102 ALA A N 1
ATOM 758 C CA . ALA A 1 102 ? 3.487 -4.771 -3.389 1.00 98.62 102 ALA A CA 1
ATOM 759 C C . ALA A 1 102 ? 4.858 -4.279 -3.870 1.00 98.62 102 ALA A C 1
ATOM 761 O O . ALA A 1 102 ? 5.706 -3.860 -3.081 1.00 98.62 102 ALA A O 1
ATOM 762 N N . TRP A 1 103 ? 5.079 -4.314 -5.179 1.00 97.94 103 TRP A N 1
ATOM 763 C CA . TRP A 1 103 ? 6.270 -3.782 -5.833 1.00 97.94 103 TRP A CA 1
ATOM 764 C C . TRP A 1 103 ? 5.844 -2.968 -7.044 1.00 97.94 103 TRP A C 1
ATOM 766 O O . TRP A 1 103 ? 5.106 -3.469 -7.887 1.00 97.94 103 TRP A O 1
ATOM 776 N N . LEU A 1 104 ? 6.368 -1.754 -7.194 1.00 94.94 104 LEU A N 1
ATOM 777 C CA . LEU A 1 104 ? 6.132 -0.921 -8.371 1.00 94.94 104 LEU A CA 1
ATOM 778 C C . LEU A 1 104 ? 7.466 -0.455 -8.965 1.00 94.94 104 LEU A C 1
ATOM 780 O O . LEU A 1 104 ? 8.365 -0.020 -8.240 1.00 94.94 104 LEU A O 1
ATOM 784 N N . ASN A 1 105 ? 7.600 -0.565 -10.285 1.00 90.56 105 ASN A N 1
ATOM 785 C CA . ASN A 1 105 ? 8.725 -0.004 -11.026 1.00 90.56 105 ASN A CA 1
ATOM 786 C C . ASN A 1 105 ? 8.309 1.271 -11.765 1.00 90.56 105 ASN A C 1
ATOM 788 O O . ASN A 1 105 ? 7.167 1.411 -12.193 1.00 90.56 105 ASN A O 1
ATOM 792 N N . TRP A 1 106 ? 9.301 2.125 -12.014 1.00 87.38 106 TRP A N 1
ATOM 793 C CA . TRP A 1 106 ? 9.217 3.234 -12.960 1.00 87.38 106 TRP A CA 1
ATOM 794 C C . TRP A 1 106 ? 10.317 3.124 -14.020 1.00 87.38 106 TRP A C 1
ATOM 796 O O . TRP A 1 106 ? 11.323 2.429 -13.847 1.00 87.38 106 TRP A O 1
ATOM 806 N N . ALA A 1 107 ? 10.129 3.792 -15.157 1.00 81.00 107 ALA A N 1
ATOM 807 C CA . ALA A 1 107 ? 10.969 3.624 -16.336 1.00 81.00 107 ALA A CA 1
ATOM 808 C C . ALA A 1 107 ? 12.057 4.700 -16.412 1.00 81.00 107 ALA A C 1
ATOM 810 O O . ALA A 1 107 ? 11.756 5.818 -16.817 1.00 81.00 107 ALA A O 1
ATOM 811 N N . PRO A 1 108 ? 13.329 4.405 -16.108 1.00 70.75 108 PRO A N 1
ATOM 812 C CA . PRO A 1 108 ? 14.387 5.412 -16.076 1.00 70.75 108 PRO A CA 1
ATOM 813 C C . PRO A 1 108 ? 14.600 6.097 -17.430 1.00 70.75 108 PRO A C 1
ATOM 815 O O . PRO A 1 108 ? 14.617 5.454 -18.480 1.00 70.75 108 PRO A O 1
ATOM 818 N N . SER A 1 109 ? 14.840 7.410 -17.399 1.00 69.50 109 SER A N 1
ATOM 819 C CA . SER A 1 109 ? 15.122 8.219 -18.589 1.00 69.50 109 SER A CA 1
ATOM 820 C C . SER A 1 109 ? 16.405 9.013 -18.379 1.00 69.50 109 SER A C 1
ATOM 822 O O . SER A 1 109 ? 16.481 9.866 -17.504 1.00 69.50 109 SER A O 1
ATOM 824 N N . GLY A 1 110 ? 17.466 8.695 -19.129 1.00 60.09 110 GLY A N 1
ATOM 825 C CA . GLY A 1 110 ? 18.725 9.455 -19.085 1.00 60.09 110 GLY A CA 1
ATOM 826 C C . GLY A 1 110 ? 19.430 9.520 -17.718 1.00 60.09 110 GLY A C 1
ATOM 827 O O . GLY A 1 110 ? 20.256 10.406 -17.519 1.00 60.09 110 GLY A O 1
ATOM 828 N N . GLY A 1 111 ? 19.126 8.604 -16.790 1.00 56.31 111 GLY A N 1
ATOM 829 C CA . GLY A 1 111 ? 19.685 8.588 -15.431 1.00 56.31 111 GLY A CA 1
ATOM 830 C C . GLY A 1 111 ? 18.912 9.418 -14.397 1.00 56.31 111 GLY A C 1
ATOM 831 O O . GLY A 1 111 ? 19.401 9.574 -13.280 1.00 56.31 111 GLY A O 1
ATOM 832 N N . THR A 1 112 ? 17.729 9.937 -14.740 1.00 62.31 112 THR A N 1
ATOM 833 C CA . THR A 1 112 ? 16.791 10.590 -13.810 1.00 62.31 112 THR A CA 1
ATOM 834 C C . THR A 1 112 ? 15.525 9.753 -13.616 1.00 62.31 112 THR A C 1
ATOM 836 O O . THR A 1 112 ? 15.342 8.734 -14.293 1.00 62.31 112 THR A O 1
ATOM 839 N N . ILE A 1 113 ? 14.650 10.217 -12.712 1.00 63.00 113 ILE A N 1
ATOM 840 C CA . ILE A 1 113 ? 13.262 9.754 -12.587 1.00 63.00 113 ILE A CA 1
ATOM 841 C C . ILE A 1 113 ? 12.618 9.685 -13.979 1.00 63.00 113 ILE A C 1
ATOM 843 O O . ILE A 1 113 ? 12.915 10.497 -14.864 1.00 63.00 113 ILE A O 1
ATOM 847 N N . GLY A 1 114 ? 11.831 8.633 -14.183 1.00 64.69 114 GLY A N 1
ATOM 848 C CA . GLY A 1 114 ? 11.347 8.213 -15.482 1.00 64.69 114 GLY A CA 1
ATOM 849 C C . GLY A 1 114 ? 10.540 9.241 -16.259 1.00 64.69 114 GLY A C 1
ATOM 850 O O . GLY A 1 114 ? 9.931 10.145 -15.704 1.00 64.69 114 GLY A O 1
ATOM 851 N N . THR A 1 115 ? 10.531 9.102 -17.587 1.00 64.69 115 THR A N 1
ATOM 852 C CA . THR A 1 115 ? 9.632 9.889 -18.440 1.00 64.69 115 THR A CA 1
ATOM 853 C C . THR A 1 115 ? 8.359 9.091 -18.684 1.00 64.69 115 THR A C 1
ATOM 855 O O . THR A 1 115 ? 8.403 8.058 -19.354 1.00 64.69 115 THR A O 1
ATOM 858 N N . GLY A 1 116 ? 7.238 9.605 -18.177 1.00 64.50 116 GLY A N 1
ATOM 859 C CA . GLY A 1 116 ? 5.903 9.085 -18.467 1.00 64.50 116 GLY A CA 1
ATOM 860 C C . GLY A 1 116 ? 5.458 7.892 -17.622 1.00 64.50 116 GLY A C 1
ATOM 861 O O . GLY A 1 116 ? 4.433 7.321 -17.957 1.00 64.50 116 GLY A O 1
ATOM 862 N N . THR A 1 117 ? 6.198 7.512 -16.576 1.00 76.75 117 THR A N 1
ATOM 863 C CA . THR A 1 117 ? 5.684 6.614 -15.529 1.00 76.75 117 THR A CA 1
ATOM 864 C C . THR A 1 117 ? 5.097 7.448 -14.414 1.00 76.75 117 THR A C 1
ATOM 866 O O . THR A 1 117 ? 5.834 8.173 -13.745 1.00 76.75 117 THR A O 1
ATOM 869 N N . THR A 1 118 ? 3.780 7.389 -14.295 1.00 85.31 118 THR A N 1
ATOM 870 C CA . THR A 1 118 ? 2.982 8.121 -13.307 1.00 85.31 118 THR A CA 1
ATOM 871 C C . THR A 1 118 ? 2.022 7.185 -12.581 1.00 85.31 118 THR A C 1
ATOM 873 O O . THR A 1 118 ? 0.960 7.596 -12.100 1.00 85.31 118 THR A O 1
ATOM 876 N N . GLU A 1 119 ? 2.374 5.900 -12.553 1.00 90.12 119 GLU A N 1
ATOM 877 C CA . GLU A 1 119 ? 1.545 4.846 -12.012 1.00 90.12 119 GLU A CA 1
ATOM 878 C C . GLU A 1 119 ? 1.564 4.844 -10.480 1.00 90.12 119 GLU A C 1
ATOM 880 O O . GLU A 1 119 ? 2.563 5.104 -9.811 1.00 90.12 119 GLU A O 1
ATOM 885 N N . PHE A 1 120 ? 0.416 4.495 -9.925 1.00 94.69 120 PHE A N 1
ATOM 886 C CA . PHE A 1 120 ? 0.173 4.311 -8.511 1.00 94.69 120 PHE A CA 1
ATOM 887 C C . PHE A 1 120 ? -0.210 2.862 -8.275 1.00 94.69 120 PHE A C 1
ATOM 889 O O . PHE A 1 120 ? -1.037 2.317 -9.005 1.00 94.69 120 PHE A O 1
ATOM 896 N N . LEU A 1 121 ? 0.348 2.254 -7.235 1.00 97.06 121 LEU A N 1
ATOM 897 C CA . LEU A 1 121 ? 0.035 0.888 -6.827 1.00 97.06 121 LEU A CA 1
ATOM 898 C C . LEU A 1 121 ? -0.526 0.893 -5.411 1.00 97.06 121 LEU A C 1
ATOM 900 O O . LEU A 1 121 ? -0.108 1.693 -4.573 1.00 97.06 121 LEU A O 1
ATOM 904 N N . GLY A 1 122 ? -1.455 -0.008 -5.120 1.00 97.94 122 GLY A N 1
ATOM 905 C CA . GLY A 1 122 ? -1.917 -0.189 -3.757 1.00 97.94 122 GLY A CA 1
ATOM 906 C C . GLY A 1 122 ? -3.061 -1.172 -3.623 1.00 97.94 122 GLY A C 1
ATOM 907 O O . GLY A 1 122 ? -3.191 -2.115 -4.403 1.00 97.94 122 GLY A O 1
ATOM 908 N N . ALA A 1 123 ? -3.882 -0.968 -2.602 1.00 98.06 123 ALA A N 1
ATOM 909 C CA . ALA A 1 123 ? -4.946 -1.896 -2.256 1.00 98.06 123 ALA A CA 1
ATOM 910 C C . ALA A 1 123 ? -6.106 -1.173 -1.555 1.00 98.06 123 ALA A C 1
ATOM 912 O O . ALA A 1 123 ? -5.984 -0.009 -1.159 1.00 98.06 123 ALA A O 1
ATOM 913 N N . GLY A 1 124 ? -7.229 -1.866 -1.396 1.00 96.31 124 GLY A N 1
ATOM 914 C CA . GLY A 1 124 ? -8.408 -1.319 -0.733 1.00 96.31 124 GLY A CA 1
ATOM 915 C C . GLY A 1 124 ? -9.243 -2.368 -0.016 1.00 96.31 124 GLY A C 1
ATOM 916 O O . GLY A 1 124 ? -9.180 -3.559 -0.331 1.00 96.31 124 GLY A O 1
ATOM 917 N N . VAL A 1 125 ? -10.042 -1.903 0.939 1.00 96.56 125 VAL A N 1
ATOM 918 C CA . VAL A 1 125 ? -10.961 -2.695 1.766 1.00 96.56 125 VAL A CA 1
ATOM 919 C C . VAL A 1 125 ? -12.365 -2.104 1.708 1.00 96.56 125 VAL A C 1
ATOM 921 O O . VAL A 1 125 ? -12.519 -0.897 1.521 1.00 96.56 125 VAL A O 1
ATOM 924 N N . GLY A 1 126 ? -13.392 -2.936 1.885 1.00 92.25 126 GLY A N 1
ATOM 925 C CA . GLY A 1 126 ? -14.775 -2.465 1.782 1.00 92.25 126 GLY A CA 1
ATOM 926 C C . GLY A 1 126 ? -15.163 -2.059 0.357 1.00 92.25 126 GLY A C 1
ATOM 927 O O . GLY A 1 126 ? -15.997 -1.186 0.164 1.00 92.25 126 GLY A O 1
ATOM 928 N N . HIS A 1 127 ? -14.512 -2.639 -0.655 1.00 84.56 127 HIS A N 1
ATOM 929 C CA . HIS A 1 127 ? -14.808 -2.313 -2.052 1.00 84.56 127 HIS A CA 1
ATOM 930 C C . HIS A 1 127 ? -16.184 -2.882 -2.420 1.00 84.56 127 HIS A C 1
ATOM 932 O O . HIS A 1 127 ? -16.445 -4.049 -2.151 1.00 84.56 127 HIS A O 1
ATOM 938 N N . ASP A 1 128 ? -17.089 -2.096 -2.994 1.00 73.06 128 ASP A N 1
ATOM 939 C CA . ASP A 1 128 ? -18.485 -2.510 -3.213 1.00 73.06 128 ASP A CA 1
ATOM 940 C C . ASP A 1 128 ? -18.948 -2.394 -4.678 1.00 73.06 128 ASP A C 1
ATOM 942 O O . ASP A 1 128 ? -20.100 -2.705 -5.001 1.00 73.06 128 ASP A O 1
ATOM 946 N N . GLY A 1 129 ? -18.051 -2.006 -5.593 1.00 75.56 129 GLY A N 1
ATOM 947 C CA . GLY A 1 129 ? -18.395 -1.674 -6.974 1.00 75.56 129 GLY A CA 1
ATOM 948 C C . GLY A 1 129 ? -17.579 -2.430 -8.030 1.00 75.56 129 GLY A C 1
ATOM 949 O O . GLY A 1 129 ? -16.386 -2.646 -7.871 1.00 75.56 129 GLY A O 1
ATOM 950 N N . PRO A 1 130 ? -18.162 -2.782 -9.187 1.00 81.81 130 PRO A N 1
ATOM 951 C CA . PRO A 1 130 ? -17.449 -3.426 -10.295 1.00 81.81 130 PRO A CA 1
ATOM 952 C C . PRO A 1 130 ? -16.680 -2.412 -11.167 1.00 81.81 130 PRO A C 1
ATOM 954 O O . PRO A 1 130 ? -16.716 -2.483 -12.395 1.00 81.81 130 PRO A O 1
ATOM 957 N N . LEU A 1 131 ? -16.070 -1.396 -10.556 1.00 85.06 131 LEU A N 1
ATOM 958 C CA . LEU A 1 131 ? -15.418 -0.288 -11.258 1.00 85.06 131 LEU A CA 1
ATOM 959 C C . LEU A 1 131 ? -13.917 -0.308 -10.994 1.00 85.06 131 LEU A C 1
ATOM 961 O O . LEU A 1 131 ? -13.489 -0.552 -9.868 1.00 85.06 131 LEU A O 1
ATOM 965 N N . ALA A 1 132 ? -13.132 0.025 -12.020 1.00 85.75 132 ALA A N 1
ATOM 966 C CA . ALA A 1 132 ? -11.703 0.298 -11.897 1.00 85.75 132 ALA A CA 1
ATOM 967 C C . ALA A 1 132 ? -11.482 1.670 -11.236 1.00 85.75 132 ALA A C 1
ATOM 969 O O . ALA A 1 132 ? -11.020 2.618 -11.860 1.00 85.75 132 ALA A O 1
ATOM 970 N N . LEU A 1 133 ? -11.886 1.787 -9.970 1.00 85.69 133 LEU A N 1
ATOM 971 C CA . LEU A 1 133 ? -11.794 2.997 -9.158 1.00 85.69 133 LEU A CA 1
ATOM 972 C C . LEU A 1 133 ? -11.365 2.644 -7.725 1.00 85.69 133 LEU A C 1
ATOM 974 O O . LEU A 1 133 ? -11.649 1.534 -7.256 1.00 85.69 133 LEU A O 1
ATOM 978 N N . PRO A 1 134 ? -10.717 3.584 -7.011 1.00 88.06 134 PRO A N 1
ATOM 979 C CA . PRO A 1 134 ? -10.370 3.423 -5.603 1.00 88.06 134 PRO A CA 1
ATOM 980 C C . PRO A 1 134 ? -11.611 3.615 -4.710 1.00 88.06 134 PRO A C 1
ATOM 982 O O . PRO A 1 134 ? -11.791 4.660 -4.090 1.00 88.06 134 PRO A O 1
ATOM 985 N N . LEU A 1 135 ? -12.494 2.613 -4.680 1.00 90.88 135 LEU A N 1
ATOM 986 C CA . LEU A 1 135 ? -13.670 2.561 -3.798 1.00 90.88 135 LEU A CA 1
ATOM 987 C C . LEU A 1 135 ? -13.300 2.010 -2.412 1.00 90.88 135 LEU A C 1
ATOM 989 O O . LEU A 1 135 ? -12.184 1.516 -2.213 1.00 90.88 135 LEU A O 1
ATOM 993 N N . GLY A 1 136 ? -14.220 2.082 -1.450 1.00 93.62 136 GLY A N 1
ATOM 994 C CA . GLY A 1 136 ? -13.946 1.647 -0.086 1.00 93.62 136 GLY A CA 1
ATOM 995 C C . GLY A 1 136 ? -12.963 2.573 0.636 1.00 93.62 136 GLY A C 1
ATOM 996 O O . GLY A 1 136 ? -12.788 3.752 0.303 1.00 93.62 136 GLY A O 1
ATOM 997 N N . GLY A 1 137 ? -12.265 1.995 1.613 1.00 96.38 137 GLY A N 1
ATOM 998 C CA . GLY A 1 137 ? -11.037 2.558 2.162 1.00 96.38 137 GLY A CA 1
ATOM 999 C C . GLY A 1 137 ? -9.844 2.077 1.341 1.00 96.38 137 GLY A C 1
ATOM 1000 O O . GLY A 1 137 ? -9.422 0.930 1.483 1.00 96.38 137 GLY A O 1
ATOM 1001 N N . SER A 1 138 ? -9.303 2.939 0.483 1.00 97.19 138 SER A N 1
ATOM 1002 C CA . SER A 1 138 ? -8.219 2.583 -0.441 1.00 97.19 138 SER A CA 1
ATOM 1003 C C . SER A 1 138 ? -6.962 3.408 -0.192 1.00 97.19 138 SER A C 1
ATOM 1005 O O . SER A 1 138 ? -7.028 4.592 0.135 1.00 97.19 138 SER A O 1
ATOM 1007 N N . PHE A 1 139 ? -5.800 2.794 -0.386 1.00 98.31 139 PHE A N 1
ATOM 1008 C CA . PHE A 1 139 ? -4.505 3.464 -0.351 1.00 98.31 139 PHE A CA 1
ATOM 1009 C C . PHE A 1 139 ? -3.702 3.101 -1.588 1.00 98.31 139 PHE A C 1
ATOM 1011 O O . PHE A 1 139 ? -3.598 1.923 -1.928 1.00 98.31 139 PHE A O 1
ATOM 1018 N N . VAL A 1 140 ? -3.104 4.108 -2.220 1.00 97.62 140 VAL A N 1
ATOM 1019 C CA . VAL A 1 140 ? -2.149 3.935 -3.313 1.00 97.62 140 VAL A CA 1
ATOM 1020 C C . VAL A 1 140 ? -0.954 4.867 -3.148 1.00 97.62 140 VAL A C 1
ATOM 1022 O O . VAL A 1 140 ? -1.087 5.962 -2.593 1.00 97.62 140 VAL A O 1
ATOM 1025 N N . TYR A 1 141 ? 0.203 4.445 -3.654 1.00 96.56 141 TYR A N 1
ATOM 1026 C CA . TYR A 1 141 ? 1.433 5.232 -3.631 1.00 96.56 141 TYR A CA 1
ATOM 1027 C C . TYR A 1 141 ? 2.135 5.272 -4.995 1.00 96.56 141 TYR A C 1
ATOM 1029 O O . TYR A 1 141 ? 2.014 4.327 -5.776 1.00 96.56 141 TYR A O 1
ATOM 1037 N N . SER A 1 142 ? 2.869 6.355 -5.269 1.00 91.81 142 SER A N 1
ATOM 1038 C CA . SER A 1 142 ? 3.724 6.489 -6.458 1.00 91.81 142 SER A CA 1
ATOM 1039 C C . SER A 1 142 ? 5.089 5.824 -6.242 1.00 91.81 142 SER A C 1
ATOM 1041 O O . SER A 1 142 ? 5.628 5.772 -5.126 1.00 91.81 142 SER A O 1
ATOM 1043 N N . SER A 1 143 ? 5.689 5.314 -7.316 1.00 88.62 143 SER A N 1
ATOM 1044 C CA . SER A 1 143 ? 7.000 4.661 -7.222 1.00 88.62 143 SER A CA 1
ATOM 1045 C C . SER A 1 143 ? 8.179 5.616 -7.340 1.00 88.62 143 SER A C 1
ATOM 1047 O O . SER A 1 143 ? 9.265 5.326 -6.838 1.00 88.62 143 SER A O 1
ATOM 1049 N N . GLU A 1 144 ? 7.976 6.749 -7.992 1.00 85.00 144 GLU A N 1
ATOM 1050 C CA . GLU A 1 144 ? 9.035 7.636 -8.449 1.00 85.00 144 GLU A CA 1
ATOM 1051 C C . GLU A 1 144 ? 9.171 8.925 -7.635 1.00 85.00 144 GLU A C 1
ATOM 1053 O O . GLU A 1 144 ? 10.202 9.585 -7.733 1.00 85.00 144 GLU A O 1
ATOM 1058 N N . GLY A 1 145 ? 8.181 9.259 -6.802 1.00 80.75 145 GLY A N 1
ATOM 1059 C CA . GLY A 1 145 ? 8.235 10.416 -5.902 1.00 80.75 145 GLY A CA 1
ATOM 1060 C C . GLY A 1 145 ? 8.108 11.782 -6.580 1.00 80.75 145 GLY A C 1
ATOM 1061 O O . GLY A 1 145 ? 8.491 12.788 -5.990 1.00 80.75 145 GLY A O 1
ATOM 1062 N N . ASP A 1 146 ? 7.635 11.829 -7.829 1.00 76.75 146 ASP A N 1
ATOM 1063 C CA . ASP A 1 146 ? 7.450 13.070 -8.601 1.00 76.75 146 ASP A CA 1
ATOM 1064 C C . ASP A 1 146 ? 5.964 13.347 -8.896 1.00 76.75 146 ASP A C 1
ATOM 1066 O O . ASP A 1 146 ? 5.609 14.056 -9.841 1.00 76.75 146 ASP A O 1
ATOM 1070 N N . ALA A 1 147 ? 5.041 12.791 -8.101 1.00 69.88 147 ALA A N 1
ATOM 1071 C CA . ALA A 1 147 ? 3.614 12.872 -8.397 1.00 69.88 147 ALA A CA 1
ATOM 1072 C C . ALA A 1 147 ? 2.970 14.196 -7.942 1.00 69.88 147 ALA A C 1
ATOM 1074 O O . ALA A 1 147 ? 1.981 14.209 -7.197 1.00 69.88 147 ALA A O 1
ATOM 1075 N N . ALA A 1 148 ? 3.521 15.324 -8.404 1.00 69.31 148 ALA A N 1
ATOM 1076 C CA . ALA A 1 148 ? 3.004 16.682 -8.205 1.00 69.31 148 ALA A CA 1
ATOM 1077 C C . ALA A 1 148 ? 2.570 16.975 -6.750 1.00 69.31 148 ALA A C 1
ATOM 1079 O O . ALA A 1 148 ? 1.505 17.548 -6.513 1.00 69.31 148 ALA A O 1
ATOM 1080 N N . ALA A 1 149 ? 3.394 16.564 -5.783 1.00 78.38 149 ALA A N 1
ATOM 1081 C CA . ALA A 1 149 ? 3.162 16.672 -4.341 1.00 78.38 149 ALA A CA 1
ATOM 1082 C C . ALA A 1 149 ? 2.057 15.790 -3.731 1.00 78.38 149 ALA A C 1
ATOM 1084 O O . ALA A 1 149 ? 1.510 16.095 -2.666 1.00 78.38 149 ALA A O 1
ATOM 1085 N N . THR A 1 150 ? 1.717 14.681 -4.395 1.00 88.25 150 THR A N 1
ATOM 1086 C CA . THR A 1 150 ? 0.707 13.711 -3.942 1.00 88.25 150 THR A CA 1
ATOM 1087 C C . THR A 1 150 ? 1.124 12.270 -4.220 1.00 88.25 150 THR A C 1
ATOM 1089 O O . THR A 1 150 ? 0.464 11.555 -4.977 1.00 88.25 150 THR A O 1
ATOM 1092 N N . ASP A 1 151 ? 2.212 11.840 -3.590 1.00 93.38 151 ASP A N 1
ATOM 1093 C CA . ASP A 1 151 ? 2.751 10.490 -3.763 1.00 93.38 151 ASP A CA 1
ATOM 1094 C C . ASP A 1 151 ? 2.015 9.451 -2.926 1.00 93.38 151 ASP A C 1
ATOM 1096 O O . ASP A 1 151 ? 1.859 8.330 -3.381 1.00 93.38 151 ASP A O 1
ATOM 1100 N N . TYR A 1 152 ? 1.510 9.820 -1.748 1.00 96.88 152 TYR A N 1
ATOM 1101 C CA . TYR A 1 152 ? 0.724 8.944 -0.879 1.00 96.88 152 TYR A CA 1
ATOM 1102 C C . TYR A 1 152 ? -0.742 9.372 -0.915 1.00 96.88 152 TYR A C 1
ATOM 1104 O O . TYR A 1 152 ? -1.078 10.500 -0.547 1.00 96.88 152 TYR A O 1
ATOM 1112 N N . ARG A 1 153 ? -1.642 8.494 -1.369 1.00 96.75 153 ARG A N 1
ATOM 1113 C CA . ARG A 1 153 ? -3.056 8.840 -1.558 1.00 96.75 153 ARG A CA 1
ATOM 1114 C C . ARG A 1 153 ? -3.970 7.871 -0.832 1.00 96.75 153 ARG A C 1
ATOM 1116 O O . ARG A 1 153 ? -4.050 6.697 -1.179 1.00 96.75 153 ARG A O 1
ATOM 1123 N N . LEU A 1 154 ? -4.689 8.403 0.146 1.00 97.62 154 LEU A N 1
ATOM 1124 C CA . LEU A 1 154 ? -5.810 7.743 0.799 1.00 97.62 154 LEU A CA 1
ATOM 1125 C C . LEU A 1 154 ? -7.114 8.158 0.114 1.00 97.62 154 LEU A C 1
ATOM 1127 O O . LEU A 1 154 ? -7.304 9.336 -0.200 1.00 97.62 154 LEU A O 1
ATOM 1131 N N . TYR A 1 155 ? -8.005 7.196 -0.083 1.00 96.62 155 TYR A N 1
ATOM 1132 C CA . TYR A 1 155 ? -9.318 7.380 -0.685 1.00 96.62 155 TYR A CA 1
ATOM 1133 C C . TYR A 1 155 ? -10.407 6.860 0.247 1.00 96.62 155 TYR A C 1
ATOM 1135 O O . TYR A 1 155 ? -10.250 5.811 0.875 1.00 96.62 155 TYR A O 1
ATOM 1143 N N . LYS A 1 156 ? -11.512 7.602 0.298 1.00 95.25 156 LYS A N 1
ATOM 1144 C CA . LYS A 1 156 ? -12.750 7.236 0.984 1.00 95.25 156 LYS A CA 1
ATOM 1145 C C . LYS A 1 156 ? -13.879 7.316 -0.040 1.00 95.25 156 LYS A C 1
ATOM 1147 O O . LYS A 1 156 ? -14.228 8.413 -0.464 1.00 95.25 156 LYS A O 1
ATOM 1152 N N . GLU A 1 157 ? -14.407 6.175 -0.472 1.00 92.50 157 GLU A N 1
ATOM 1153 C CA . GLU A 1 157 ? -15.460 6.101 -1.502 1.00 92.50 157 GLU A CA 1
ATOM 1154 C C . GLU A 1 157 ? -15.145 6.845 -2.800 1.00 92.50 157 GLU A C 1
ATOM 1156 O O . GLU A 1 157 ? -15.941 7.638 -3.298 1.00 92.50 157 GLU A O 1
ATOM 1161 N N . GLY A 1 158 ? -13.958 6.611 -3.362 1.00 92.00 158 GLY A N 1
ATOM 1162 C CA . GLY A 1 158 ? -13.529 7.276 -4.594 1.00 92.00 158 GLY A CA 1
ATOM 1163 C C . GLY A 1 158 ? -13.038 8.710 -4.397 1.00 92.00 158 GLY A C 1
ATOM 1164 O O . GLY A 1 158 ? -12.387 9.247 -5.293 1.00 92.00 158 GLY A O 1
ATOM 1165 N N . GLU A 1 159 ? -13.258 9.313 -3.227 1.00 94.88 159 GLU A N 1
ATOM 1166 C CA . GLU A 1 159 ? -12.806 10.668 -2.921 1.00 94.88 159 GLU A CA 1
ATOM 1167 C C . GLU A 1 159 ? -11.407 10.655 -2.296 1.00 94.88 159 GLU A C 1
ATOM 1169 O O . GLU A 1 159 ? -11.160 10.005 -1.278 1.00 94.88 159 GLU A O 1
ATOM 1174 N N . GLN A 1 160 ? -10.471 11.392 -2.899 1.00 95.31 160 GLN A N 1
ATOM 1175 C CA . GLN A 1 160 ? -9.097 11.494 -2.405 1.00 95.31 160 GLN A CA 1
ATOM 1176 C C . GLN A 1 160 ? -9.014 12.421 -1.184 1.00 95.31 160 GLN A C 1
ATOM 1178 O O . GLN A 1 160 ? -9.266 13.630 -1.276 1.00 95.31 160 GLN A O 1
ATOM 1183 N N . LEU A 1 161 ? -8.526 11.894 -0.061 1.00 95.19 161 LEU A N 1
ATOM 1184 C CA . LEU A 1 161 ? -8.291 12.680 1.146 1.00 95.19 161 LEU A CA 1
ATOM 1185 C C . LEU A 1 161 ? -7.179 13.716 0.932 1.00 95.19 161 LEU A C 1
ATOM 1187 O O . LEU A 1 161 ? -6.105 13.412 0.395 1.00 95.19 161 LEU A O 1
ATOM 1191 N N . GLN A 1 162 ? -7.430 14.939 1.400 1.00 94.12 162 GLN A N 1
ATOM 1192 C CA . GLN A 1 162 ? -6.465 16.043 1.416 1.00 94.12 162 GLN A CA 1
ATOM 1193 C C . GLN A 1 162 ? -5.587 15.988 2.669 1.00 94.12 162 GLN A C 1
ATOM 1195 O O . GLN A 1 162 ? -6.012 15.430 3.678 1.00 94.12 162 GLN A O 1
ATOM 1200 N N . SER A 1 163 ? -4.377 16.556 2.640 1.00 93.00 163 SER A N 1
ATOM 1201 C CA . SER A 1 163 ? -3.507 16.592 3.830 1.00 93.00 163 SER A CA 1
ATOM 1202 C C . SER A 1 163 ? -4.218 17.285 4.999 1.00 93.00 163 SER A C 1
ATOM 1204 O O . SER A 1 163 ? -4.237 16.784 6.118 1.00 93.00 163 SER A O 1
ATOM 1206 N N . GLU A 1 164 ? -4.931 18.368 4.704 1.00 92.12 164 GLU A N 1
ATOM 1207 C CA . GLU A 1 164 ? -5.697 19.193 5.638 1.00 92.12 164 GLU A CA 1
ATOM 1208 C C . GLU A 1 164 ? -6.856 18.461 6.326 1.00 92.12 164 GLU A C 1
ATOM 1210 O O . GLU A 1 164 ? -7.359 18.958 7.331 1.00 92.12 164 GLU A O 1
ATOM 1215 N N . SER A 1 165 ? -7.246 17.273 5.846 1.00 91.75 165 SER A N 1
ATOM 1216 C CA . SER A 1 165 ? -8.217 16.410 6.539 1.00 91.75 165 SER A CA 1
ATOM 1217 C C . SER A 1 165 ? -7.747 15.981 7.934 1.00 91.75 165 SER A C 1
ATOM 1219 O O . SER A 1 165 ? -8.546 15.519 8.745 1.00 91.75 165 SER A O 1
ATOM 1221 N N . GLY A 1 166 ? -6.439 16.081 8.214 1.00 91.06 166 GLY A N 1
ATOM 1222 C CA . GLY A 1 166 ? -5.836 15.588 9.452 1.00 91.06 166 GLY A CA 1
ATOM 1223 C C . GLY A 1 166 ? -5.735 14.063 9.526 1.00 91.06 166 GLY A C 1
ATOM 1224 O O . GLY A 1 166 ? -5.377 13.537 10.573 1.00 91.06 166 GLY A O 1
ATOM 1225 N N . GLN A 1 167 ? -6.033 13.361 8.429 1.00 94.12 167 GLN A N 1
ATOM 1226 C CA . GLN A 1 167 ? -6.059 11.897 8.365 1.00 94.12 167 GLN A CA 1
ATOM 1227 C C . GLN A 1 167 ? -4.720 11.275 7.929 1.00 94.12 167 GLN A C 1
ATOM 1229 O O . GLN A 1 167 ? -4.567 10.058 8.005 1.00 94.12 167 GLN A O 1
ATOM 1234 N N . TYR A 1 168 ? -3.733 12.076 7.508 1.00 95.69 168 TYR A N 1
ATOM 1235 C CA . TYR A 1 168 ? -2.372 11.611 7.206 1.00 95.69 168 TYR A CA 1
ATOM 1236 C C . TYR A 1 168 ? -1.468 11.704 8.438 1.00 95.69 168 TYR A C 1
ATOM 1238 O O . TYR A 1 168 ? -1.463 12.715 9.140 1.00 95.69 168 TYR A O 1
ATOM 1246 N N . ALA A 1 169 ? -0.643 10.680 8.662 1.00 94.56 169 ALA A N 1
ATOM 1247 C CA . ALA A 1 169 ? 0.291 10.655 9.791 1.00 94.56 169 ALA A CA 1
ATOM 1248 C C . ALA A 1 169 ? 1.458 11.645 9.629 1.00 94.56 169 ALA A C 1
ATOM 1250 O O . ALA A 1 169 ? 1.975 12.161 10.617 1.00 94.56 169 ALA A O 1
ATOM 1251 N N . ALA A 1 170 ? 1.839 11.945 8.385 1.00 92.50 170 ALA A N 1
ATOM 1252 C CA . ALA A 1 170 ? 2.882 12.916 8.060 1.00 92.50 170 ALA A CA 1
ATOM 1253 C C . ALA A 1 170 ? 2.504 14.368 8.418 1.00 92.50 170 ALA A C 1
ATOM 1255 O O . ALA A 1 170 ? 3.371 15.232 8.528 1.00 92.50 170 ALA A O 1
ATOM 1256 N N . GLY A 1 171 ? 1.216 14.648 8.638 1.00 90.88 171 GLY A N 1
ATOM 1257 C CA . GLY A 1 171 ? 0.734 15.952 9.078 1.00 90.88 171 GLY A CA 1
ATOM 1258 C C . GLY A 1 171 ? -0.481 16.445 8.303 1.00 90.88 171 GLY A C 1
ATOM 1259 O O . GLY A 1 171 ? -1.000 15.784 7.405 1.00 90.88 171 GLY A O 1
ATOM 1260 N N . ASN A 1 172 ? -0.935 17.642 8.676 1.00 93.12 172 ASN A N 1
ATOM 1261 C CA . ASN A 1 172 ? -2.165 18.256 8.175 1.00 93.12 172 ASN A CA 1
ATOM 1262 C C . ASN A 1 172 ? -1.936 19.526 7.340 1.00 93.12 172 ASN A C 1
ATOM 1264 O O . ASN A 1 172 ? -2.839 20.350 7.193 1.00 93.12 172 ASN A O 1
ATOM 1268 N N . VAL A 1 173 ? -0.722 19.708 6.821 1.00 92.12 173 VAL A N 1
ATOM 1269 C CA . VAL A 1 173 ? -0.345 20.867 6.007 1.00 92.12 173 VAL A CA 1
ATOM 1270 C C . VAL A 1 173 ? -0.293 20.449 4.540 1.00 92.12 173 VAL A C 1
ATOM 1272 O O . VAL A 1 173 ? 0.063 19.316 4.221 1.00 92.12 173 VAL A O 1
ATOM 1275 N N . ALA A 1 174 ? -0.638 21.364 3.632 1.00 91.00 174 ALA A N 1
ATOM 1276 C CA . ALA A 1 174 ? -0.475 21.159 2.197 1.00 91.00 174 ALA A CA 1
ATOM 1277 C C . ALA A 1 174 ? 0.927 20.610 1.875 1.00 91.00 174 ALA A C 1
ATOM 1279 O O . ALA A 1 174 ? 1.934 21.223 2.232 1.00 91.00 174 ALA A O 1
ATOM 1280 N N . GLY A 1 175 ? 0.978 19.468 1.190 1.00 88.31 175 GLY A N 1
ATOM 1281 C CA . GLY A 1 175 ? 2.227 18.795 0.826 1.00 88.31 175 GLY A CA 1
ATOM 1282 C C . GLY A 1 175 ? 2.685 17.707 1.801 1.00 88.31 175 GLY A C 1
ATOM 1283 O O . GLY A 1 175 ? 3.568 16.950 1.437 1.00 88.31 175 GLY A O 1
ATOM 1284 N N . SER A 1 176 ? 2.050 17.517 2.966 1.00 93.56 176 SER A N 1
ATOM 1285 C CA . SER A 1 176 ? 2.425 16.433 3.900 1.00 93.56 176 SER A CA 1
ATOM 1286 C C . SER A 1 176 ? 2.266 15.018 3.324 1.00 93.56 176 SER A C 1
ATOM 1288 O O . SER A 1 176 ? 2.718 14.066 3.930 1.00 93.56 176 SER A O 1
ATOM 1290 N N . ARG A 1 177 ? 1.611 14.852 2.170 1.00 94.31 177 ARG A N 1
ATOM 1291 C CA . ARG A 1 177 ? 1.446 13.564 1.464 1.00 94.31 177 ARG A CA 1
ATOM 1292 C C . ARG A 1 177 ? 2.392 13.395 0.263 1.00 94.31 177 ARG A C 1
ATOM 1294 O O . ARG A 1 177 ? 2.228 12.470 -0.532 1.00 94.31 177 ARG A O 1
ATOM 1301 N N . ASP A 1 178 ? 3.323 14.327 0.100 1.00 94.69 178 ASP A N 1
ATOM 1302 C CA . ASP A 1 178 ? 4.437 14.254 -0.842 1.00 94.69 178 ASP A CA 1
ATOM 1303 C C . ASP A 1 178 ? 5.526 13.362 -0.236 1.00 94.69 178 ASP A C 1
ATOM 1305 O O . ASP A 1 178 ? 5.844 13.467 0.949 1.00 94.69 178 ASP A O 1
ATOM 1309 N N . SER A 1 179 ? 6.103 12.484 -1.047 1.00 94.69 179 SER A N 1
ATOM 1310 C CA . SER A 1 179 ? 7.163 11.566 -0.634 1.00 94.69 179 SER A CA 1
ATOM 1311 C C . SER A 1 179 ? 8.417 12.276 -0.119 1.00 94.69 179 SER A C 1
ATOM 1313 O O . SER A 1 179 ? 9.149 11.708 0.688 1.00 94.69 179 SER A O 1
ATOM 1315 N N . SER A 1 180 ? 8.650 13.527 -0.512 1.00 93.62 180 SER A N 1
ATOM 1316 C CA . SER A 1 180 ? 9.761 14.347 -0.029 1.00 93.62 180 SER A CA 1
ATOM 1317 C C . SER A 1 180 ? 9.605 14.835 1.417 1.00 93.62 180 SER A C 1
ATOM 1319 O O . SER A 1 180 ? 10.574 15.357 1.983 1.00 93.62 180 SER A O 1
ATOM 1321 N N . ASP A 1 181 ? 8.438 14.648 2.048 1.00 94.25 181 ASP A N 1
ATOM 1322 C CA . ASP A 1 181 ? 8.245 14.972 3.462 1.00 94.25 181 ASP A CA 1
ATOM 1323 C C . ASP A 1 181 ? 9.245 14.181 4.345 1.00 94.25 181 ASP A C 1
ATOM 1325 O O . ASP A 1 181 ? 9.466 12.978 4.131 1.00 94.25 181 ASP A O 1
ATOM 1329 N N . PRO A 1 182 ? 9.879 14.817 5.354 1.00 91.38 182 PRO A N 1
ATOM 1330 C CA . PRO A 1 182 ? 10.761 14.141 6.306 1.00 91.38 182 PRO A CA 1
ATOM 1331 C C . PRO A 1 182 ? 10.166 12.877 6.934 1.00 91.38 182 PRO A C 1
ATOM 1333 O O . PRO A 1 182 ? 10.912 11.949 7.247 1.00 91.38 182 PRO A O 1
ATOM 1336 N N . TYR A 1 183 ? 8.846 12.817 7.110 1.00 92.88 183 TYR A N 1
ATOM 1337 C CA . TYR A 1 183 ? 8.151 11.641 7.618 1.00 92.88 183 TYR A CA 1
ATOM 1338 C C . TYR A 1 183 ? 8.441 10.390 6.773 1.00 92.88 183 TYR A C 1
ATOM 1340 O O . TYR A 1 183 ? 8.831 9.354 7.315 1.00 92.88 183 TYR A O 1
ATOM 1348 N N . TYR A 1 184 ? 8.343 10.503 5.446 1.00 96.00 184 TYR A N 1
ATOM 1349 C CA . TYR A 1 184 ? 8.585 9.389 4.527 1.00 96.00 184 TYR A CA 1
ATOM 1350 C C . TYR A 1 184 ? 10.071 9.191 4.240 1.00 96.00 184 TYR A C 1
ATOM 1352 O O . TYR A 1 184 ? 10.553 8.060 4.260 1.00 96.00 184 TYR A O 1
ATOM 1360 N N . THR A 1 185 ? 10.827 10.268 4.008 1.00 94.38 185 THR A N 1
ATOM 1361 C CA . THR A 1 185 ? 12.254 10.158 3.646 1.00 94.38 185 THR A CA 1
ATOM 1362 C C . THR A 1 185 ? 13.115 9.552 4.759 1.00 94.38 185 THR A C 1
ATOM 1364 O O . THR A 1 185 ? 14.092 8.861 4.462 1.00 94.38 185 THR A O 1
ATOM 1367 N N . ASN A 1 186 ? 12.742 9.744 6.030 1.00 89.50 186 ASN A N 1
ATOM 1368 C CA . ASN A 1 186 ? 13.406 9.092 7.162 1.00 89.50 186 ASN A CA 1
ATOM 1369 C C . ASN A 1 186 ? 13.112 7.584 7.223 1.00 89.50 186 ASN A C 1
ATOM 1371 O O . ASN A 1 186 ? 13.987 6.801 7.596 1.00 89.50 186 ASN A O 1
ATOM 1375 N N . ALA A 1 187 ? 11.895 7.167 6.864 1.00 88.38 187 ALA A N 1
ATOM 1376 C CA . ALA A 1 187 ? 11.499 5.762 6.866 1.00 88.38 187 ALA A CA 1
ATOM 1377 C C . ALA A 1 187 ? 12.053 5.009 5.648 1.00 88.38 187 ALA A C 1
ATOM 1379 O O . ALA A 1 187 ? 12.543 3.882 5.777 1.00 88.38 187 ALA A O 1
ATOM 1380 N N . PHE A 1 188 ? 12.016 5.644 4.479 1.00 95.12 188 PHE A N 1
ATOM 1381 C CA . PHE A 1 188 ? 12.357 5.061 3.186 1.00 95.12 188 PHE A CA 1
ATOM 1382 C C . PHE A 1 188 ? 13.548 5.820 2.577 1.00 95.12 188 PHE A C 1
ATOM 1384 O O . PHE A 1 188 ? 13.363 6.739 1.783 1.00 95.12 188 PHE A O 1
ATOM 1391 N N . PRO A 1 189 ? 14.793 5.497 2.957 1.00 92.62 189 PRO A N 1
ATOM 1392 C CA . PRO A 1 189 ? 15.972 6.197 2.462 1.00 92.62 189 PRO A CA 1
ATOM 1393 C C . PRO A 1 189 ? 16.224 5.909 0.977 1.00 92.62 189 PRO A C 1
ATOM 1395 O O . PRO A 1 189 ? 15.859 4.855 0.459 1.00 92.62 189 PRO A O 1
ATOM 1398 N N . SER A 1 190 ? 16.923 6.826 0.306 1.00 93.75 190 SER A N 1
ATOM 1399 C CA . SER A 1 190 ? 17.353 6.636 -1.083 1.00 93.75 190 SER A CA 1
ATOM 1400 C C . SER A 1 190 ? 18.351 5.485 -1.225 1.00 93.75 190 SER A C 1
ATOM 1402 O O . SER A 1 190 ? 19.229 5.326 -0.371 1.00 93.75 190 SER A O 1
ATOM 1404 N N . PHE A 1 191 ? 18.312 4.770 -2.347 1.00 92.56 191 PHE A N 1
ATOM 1405 C CA . PHE A 1 191 ? 19.279 3.717 -2.675 1.00 92.56 191 PHE A CA 1
ATOM 1406 C C . PHE A 1 191 ? 19.538 3.621 -4.183 1.00 92.56 191 PHE A C 1
ATOM 1408 O O . PHE A 1 191 ? 18.807 4.181 -4.998 1.00 92.56 191 PHE A O 1
ATOM 1415 N N . ASP A 1 192 ? 20.609 2.921 -4.556 1.00 91.38 192 ASP A N 1
ATOM 1416 C CA . ASP A 1 192 ? 20.946 2.650 -5.956 1.00 91.38 192 ASP A CA 1
ATOM 1417 C C . ASP A 1 192 ? 20.084 1.505 -6.504 1.00 91.38 192 ASP A C 1
ATOM 1419 O O . ASP A 1 192 ? 20.116 0.382 -5.988 1.00 91.38 192 ASP A O 1
ATOM 1423 N N . ILE A 1 193 ? 19.346 1.774 -7.581 1.00 89.31 193 ILE A N 1
ATOM 1424 C CA . ILE A 1 193 ? 18.449 0.807 -8.227 1.00 89.31 193 ILE A CA 1
ATOM 1425 C C . ILE A 1 193 ? 19.231 -0.407 -8.736 1.00 89.31 193 ILE A C 1
ATOM 1427 O O . ILE A 1 193 ? 18.742 -1.535 -8.652 1.00 89.31 193 ILE A O 1
ATOM 1431 N N . ALA A 1 194 ? 20.474 -0.212 -9.188 1.00 88.69 194 ALA A N 1
ATOM 1432 C CA . ALA A 1 194 ? 21.314 -1.311 -9.658 1.00 88.69 194 ALA A CA 1
ATOM 1433 C C . ALA A 1 194 ? 21.635 -2.325 -8.543 1.00 88.69 194 ALA A C 1
ATOM 1435 O O . ALA A 1 194 ? 21.979 -3.470 -8.834 1.00 88.69 194 ALA A O 1
ATOM 1436 N N . THR A 1 195 ? 21.505 -1.926 -7.272 1.00 87.88 195 THR A N 1
ATOM 1437 C CA . THR A 1 195 ? 21.661 -2.828 -6.123 1.00 87.88 195 THR A CA 1
ATOM 1438 C C . THR A 1 195 ? 20.390 -3.637 -5.862 1.00 87.88 195 THR A C 1
ATOM 1440 O O . THR A 1 195 ? 20.488 -4.817 -5.530 1.00 87.88 195 THR A O 1
ATOM 1443 N N . ALA A 1 196 ? 19.210 -3.038 -6.041 1.00 86.06 196 ALA A N 1
ATOM 1444 C CA . ALA A 1 196 ? 17.928 -3.707 -5.813 1.00 86.06 196 ALA A CA 1
ATOM 1445 C C . ALA A 1 196 ? 17.563 -4.697 -6.933 1.00 86.06 196 ALA A C 1
ATOM 1447 O O . ALA A 1 196 ? 17.039 -5.776 -6.662 1.00 86.06 196 ALA A O 1
ATOM 1448 N N . VAL A 1 197 ? 17.868 -4.352 -8.188 1.00 87.19 197 VAL A N 1
ATOM 1449 C CA . VAL A 1 197 ? 17.518 -5.140 -9.385 1.00 87.19 197 VAL A CA 1
ATOM 1450 C C . VAL A 1 197 ? 18.711 -5.277 -10.348 1.00 87.19 197 VAL A C 1
ATOM 1452 O O . VAL A 1 197 ? 18.666 -4.814 -11.493 1.00 87.19 197 VAL A O 1
ATOM 1455 N N . PRO A 1 198 ? 19.805 -5.949 -9.936 1.00 84.56 198 PRO A N 1
ATOM 1456 C CA . PRO A 1 198 ? 21.066 -5.977 -10.689 1.00 84.56 198 PRO A CA 1
ATOM 1457 C C . PRO A 1 198 ? 20.946 -6.596 -12.088 1.00 84.56 198 PRO A C 1
ATOM 1459 O O . PRO A 1 198 ? 21.752 -6.314 -12.975 1.00 84.56 198 PRO A O 1
ATOM 1462 N N . THR A 1 199 ? 19.942 -7.443 -12.311 1.00 84.56 199 THR A N 1
ATOM 1463 C CA . THR A 1 199 ? 19.712 -8.137 -13.585 1.00 84.56 199 THR A CA 1
ATOM 1464 C C . THR A 1 199 ? 18.841 -7.349 -14.563 1.00 84.56 199 THR A C 1
ATOM 1466 O O . THR A 1 199 ? 18.824 -7.691 -15.744 1.00 84.56 199 THR A O 1
ATOM 1469 N N . GLN A 1 200 ? 18.171 -6.274 -14.125 1.00 84.50 200 GLN A N 1
ATOM 1470 C CA . GLN A 1 200 ? 17.403 -5.400 -15.022 1.00 84.50 200 GLN A CA 1
ATOM 1471 C C . GLN A 1 200 ? 18.303 -4.475 -15.858 1.00 84.50 200 GLN A C 1
ATOM 1473 O O . GLN A 1 200 ? 17.839 -3.894 -16.836 1.00 84.50 200 GLN A O 1
ATOM 1478 N N . GLY A 1 201 ? 19.586 -4.332 -15.498 1.00 77.94 201 GLY A N 1
ATOM 1479 C CA . GLY A 1 201 ? 20.527 -3.446 -16.193 1.00 77.94 201 GLY A CA 1
ATOM 1480 C C . GLY A 1 201 ? 20.196 -1.955 -16.053 1.00 77.94 201 GLY A C 1
ATOM 1481 O O . GLY A 1 201 ? 20.779 -1.131 -16.756 1.00 77.94 201 GLY A O 1
ATOM 1482 N N . THR A 1 202 ? 19.269 -1.614 -15.155 1.00 76.81 202 THR A N 1
ATOM 1483 C CA . THR A 1 202 ? 18.866 -0.243 -14.853 1.00 76.81 202 THR A CA 1
ATOM 1484 C C . THR A 1 202 ? 19.835 0.405 -13.884 1.00 76.81 202 THR A C 1
ATOM 1486 O O . THR A 1 202 ? 20.243 -0.187 -12.889 1.00 76.81 202 THR A O 1
ATOM 1489 N N . THR A 1 203 ? 20.169 1.657 -14.176 1.00 79.38 203 THR A N 1
ATOM 1490 C CA . THR A 1 203 ? 20.990 2.522 -13.332 1.00 79.38 203 THR A CA 1
ATOM 1491 C C . THR A 1 203 ? 20.180 3.738 -12.913 1.00 79.38 203 THR A C 1
ATOM 1493 O O . THR A 1 203 ? 19.419 4.270 -13.722 1.00 79.38 203 THR A O 1
ATOM 1496 N N . GLY A 1 204 ? 20.396 4.226 -11.699 1.00 83.75 204 GLY A N 1
ATOM 1497 C CA . GLY A 1 204 ? 19.713 5.403 -11.179 1.00 83.75 204 GLY A CA 1
ATOM 1498 C C . GLY A 1 204 ? 19.535 5.297 -9.675 1.00 83.75 204 GLY A C 1
ATOM 1499 O O . GLY A 1 204 ? 19.844 4.272 -9.071 1.00 83.75 204 GLY A O 1
ATOM 1500 N N . THR A 1 205 ? 19.020 6.361 -9.078 1.00 88.75 205 THR A N 1
ATOM 1501 C CA . THR A 1 205 ? 18.749 6.405 -7.643 1.00 88.75 205 THR A CA 1
ATOM 1502 C C . THR A 1 205 ? 17.250 6.344 -7.427 1.00 88.75 205 THR A C 1
ATOM 1504 O O . THR A 1 205 ? 16.528 7.169 -7.985 1.00 88.75 205 THR A O 1
ATOM 1507 N N . GLN A 1 206 ? 16.798 5.406 -6.598 1.00 91.19 206 GLN A N 1
ATOM 1508 C CA . GLN A 1 206 ? 15.459 5.461 -6.034 1.00 91.19 206 GLN A CA 1
ATOM 1509 C C . GLN A 1 206 ? 15.418 6.635 -5.043 1.00 91.19 206 GLN A C 1
ATOM 1511 O O . GLN A 1 206 ? 16.223 6.642 -4.101 1.00 91.19 206 GLN A O 1
ATOM 1516 N N . PRO A 1 207 ? 14.551 7.644 -5.244 1.00 91.50 207 PRO A N 1
ATOM 1517 C CA . PRO A 1 207 ? 14.473 8.790 -4.346 1.00 91.50 207 PRO A CA 1
ATOM 1518 C C . PRO A 1 207 ? 14.058 8.376 -2.935 1.00 91.50 207 PRO A C 1
ATOM 1520 O O . PRO A 1 207 ? 13.300 7.424 -2.749 1.00 91.50 207 PRO A O 1
ATOM 1523 N N . ALA A 1 208 ? 14.549 9.106 -1.932 1.00 93.75 208 ALA A N 1
ATOM 1524 C CA . ALA A 1 208 ? 14.076 8.921 -0.567 1.00 93.75 208 ALA A CA 1
ATOM 1525 C C . ALA A 1 208 ? 12.575 9.241 -0.490 1.00 93.75 208 ALA A C 1
ATOM 1527 O O . ALA A 1 208 ? 12.102 10.157 -1.156 1.00 93.75 208 ALA A O 1
ATOM 1528 N N . GLY A 1 209 ? 11.847 8.483 0.322 1.00 94.56 209 GLY A N 1
ATOM 1529 C CA . GLY A 1 209 ? 10.411 8.599 0.530 1.00 94.56 209 GLY A CA 1
ATOM 1530 C C . GLY A 1 209 ? 9.552 7.947 -0.551 1.00 94.56 209 GLY A C 1
ATOM 1531 O O . GLY A 1 209 ? 8.384 7.691 -0.288 1.00 94.56 209 GLY A O 1
ATOM 1532 N N . ALA A 1 210 ? 10.089 7.642 -1.734 1.00 93.12 210 ALA A N 1
ATOM 1533 C CA . ALA A 1 210 ? 9.335 7.045 -2.835 1.00 93.12 210 ALA A CA 1
ATOM 1534 C C . ALA A 1 210 ? 9.350 5.507 -2.783 1.00 93.12 210 ALA A C 1
ATOM 1536 O O . ALA A 1 210 ? 10.361 4.894 -2.424 1.00 93.12 210 ALA A O 1
ATOM 1537 N N . GLY A 1 211 ? 8.243 4.873 -3.182 1.00 92.75 211 GLY A N 1
ATOM 1538 C CA . GLY A 1 211 ? 8.010 3.449 -2.927 1.00 92.75 211 GLY A CA 1
ATOM 1539 C C . GLY A 1 211 ? 8.485 2.457 -3.996 1.00 92.75 211 GLY A C 1
ATOM 1540 O O . GLY A 1 211 ? 8.152 1.277 -3.919 1.00 92.75 211 GLY A O 1
ATOM 1541 N N . GLY A 1 212 ? 9.219 2.918 -5.008 1.00 93.12 212 GLY A N 1
ATOM 1542 C CA . GLY A 1 212 ? 9.648 2.108 -6.147 1.00 93.12 212 GLY A CA 1
ATOM 1543 C C . GLY A 1 212 ? 10.853 1.208 -5.883 1.00 93.12 212 GLY A C 1
ATOM 1544 O O . GLY A 1 212 ? 11.601 1.409 -4.922 1.00 93.12 212 GLY A O 1
ATOM 1545 N N . PHE A 1 213 ? 11.051 0.231 -6.776 1.00 93.75 213 PHE A N 1
ATOM 1546 C CA . PHE A 1 213 ? 12.217 -0.669 -6.825 1.00 93.75 213 PHE A CA 1
ATOM 1547 C C . PHE A 1 213 ? 12.535 -1.400 -5.509 1.00 93.75 213 PHE A C 1
ATOM 1549 O O . PHE A 1 213 ? 13.682 -1.760 -5.240 1.00 93.75 213 PHE A O 1
ATOM 1556 N N . GLN A 1 214 ? 11.521 -1.622 -4.681 1.00 95.38 214 GLN A N 1
ATOM 1557 C CA . GLN A 1 214 ? 11.614 -2.359 -3.430 1.00 95.38 214 GLN A CA 1
ATOM 1558 C C . GLN A 1 214 ? 10.258 -2.983 -3.109 1.00 95.38 214 GLN A C 1
ATOM 1560 O O . GLN A 1 214 ? 9.217 -2.474 -3.530 1.00 95.38 214 GLN A O 1
ATOM 1565 N N . TRP A 1 215 ? 10.274 -4.058 -2.324 1.00 97.81 215 TRP A N 1
ATOM 1566 C CA . TRP A 1 215 ? 9.047 -4.599 -1.758 1.00 97.81 215 TRP A CA 1
ATOM 1567 C C . TRP A 1 215 ? 8.514 -3.679 -0.668 1.00 97.81 215 TRP A C 1
ATOM 1569 O O . TRP A 1 215 ? 9.258 -3.260 0.226 1.00 97.81 215 TRP A O 1
ATOM 1579 N N . MET A 1 216 ? 7.217 -3.418 -0.750 1.00 98.19 216 MET A N 1
ATOM 1580 C CA . MET A 1 216 ? 6.447 -2.685 0.233 1.00 98.19 216 MET A CA 1
ATOM 1581 C C . MET A 1 216 ? 5.334 -3.577 0.763 1.00 98.19 216 MET A C 1
ATOM 1583 O O . MET A 1 216 ? 4.449 -3.976 0.012 1.00 98.19 216 MET A O 1
ATOM 1587 N N . THR A 1 217 ? 5.354 -3.880 2.055 1.00 98.56 217 THR A N 1
ATOM 1588 C CA . THR A 1 217 ? 4.237 -4.582 2.694 1.00 98.56 217 THR A CA 1
ATOM 1589 C C . THR A 1 217 ? 3.197 -3.547 3.101 1.00 98.56 217 THR A C 1
ATOM 1591 O O . THR A 1 217 ? 3.485 -2.670 3.918 1.00 98.56 217 THR A O 1
ATOM 1594 N N . LEU A 1 218 ? 2.000 -3.632 2.526 1.00 98.75 218 LEU A N 1
ATOM 1595 C CA . LEU A 1 218 ? 0.858 -2.779 2.853 1.00 98.75 218 LEU A CA 1
ATOM 1596 C C . LEU A 1 218 ? -0.009 -3.472 3.900 1.00 98.75 218 LEU A C 1
ATOM 1598 O O . LEU A 1 218 ? -0.241 -4.675 3.797 1.00 98.75 218 LEU A O 1
ATOM 1602 N N . ASN A 1 219 ? -0.509 -2.728 4.885 1.00 98.38 219 ASN A N 1
ATOM 1603 C CA . ASN A 1 219 ? -1.324 -3.273 5.965 1.00 98.38 219 ASN A CA 1
ATOM 1604 C C . ASN A 1 219 ? -2.478 -2.336 6.307 1.00 98.38 219 ASN A C 1
ATOM 1606 O O . ASN A 1 219 ? -2.269 -1.180 6.666 1.00 98.38 219 ASN A O 1
ATOM 1610 N N . PHE A 1 220 ? -3.690 -2.862 6.201 1.00 98.56 220 PHE A N 1
ATOM 1611 C CA . PHE A 1 220 ? -4.950 -2.169 6.412 1.00 98.56 220 PHE A CA 1
ATOM 1612 C C . PHE A 1 220 ? -5.617 -2.779 7.637 1.00 98.56 220 PHE A C 1
ATOM 1614 O O . PHE A 1 220 ? -6.166 -3.876 7.558 1.00 98.56 220 PHE A O 1
ATOM 1621 N N . GLU A 1 221 ? -5.547 -2.086 8.766 1.00 97.38 221 GLU A N 1
ATOM 1622 C CA . GLU A 1 221 ? -6.231 -2.463 10.000 1.00 97.38 221 GLU A CA 1
ATOM 1623 C C . GLU A 1 221 ? -7.618 -1.833 9.974 1.00 97.38 221 GLU A C 1
ATOM 1625 O O . GLU A 1 221 ? -7.751 -0.606 9.979 1.00 97.38 221 GLU A O 1
ATOM 1630 N N . VAL A 1 222 ? -8.648 -2.666 9.899 1.00 97.50 222 VAL A N 1
ATOM 1631 C CA . VAL A 1 222 ? -10.027 -2.238 9.692 1.00 97.50 222 VAL A CA 1
ATOM 1632 C C . VAL A 1 222 ? -10.831 -2.534 10.938 1.00 97.50 222 VAL A C 1
ATOM 1634 O O . VAL A 1 222 ? -10.902 -3.684 11.364 1.00 97.50 222 VAL A O 1
ATOM 1637 N N . ASP A 1 223 ? -11.490 -1.516 11.481 1.00 96.50 223 ASP A N 1
ATOM 1638 C CA . ASP A 1 223 ? -12.575 -1.692 12.442 1.00 96.50 223 ASP A CA 1
ATOM 1639 C C . ASP A 1 223 ? -13.841 -1.103 11.828 1.00 96.50 223 ASP A C 1
ATOM 1641 O O . ASP A 1 223 ? -13.911 0.091 11.560 1.00 96.50 223 ASP A O 1
ATOM 1645 N N . THR A 1 224 ? -14.832 -1.951 11.570 1.00 95.69 224 THR A N 1
ATOM 1646 C CA . THR A 1 224 ? -16.097 -1.560 10.921 1.00 95.69 224 THR A CA 1
ATOM 1647 C C . THR A 1 224 ? -17.133 -0.978 11.887 1.00 95.69 224 THR A C 1
ATOM 1649 O O . THR A 1 224 ? -18.136 -0.422 11.440 1.00 95.69 224 THR A O 1
ATOM 1652 N N . VAL A 1 225 ? -16.919 -1.093 13.203 1.00 94.38 225 VAL A N 1
ATOM 1653 C CA . VAL A 1 225 ? -17.926 -0.763 14.228 1.00 94.38 225 VAL A CA 1
ATOM 1654 C C . VAL A 1 225 ? -17.488 0.345 15.182 1.00 94.38 225 VAL A C 1
ATOM 1656 O O . VAL A 1 225 ? -18.344 1.030 15.747 1.00 94.38 225 VAL A O 1
ATOM 1659 N N . ALA A 1 226 ? -16.185 0.536 15.383 1.00 93.00 226 ALA A N 1
ATOM 1660 C CA . ALA A 1 226 ? -15.656 1.599 16.224 1.00 93.00 226 ALA A CA 1
ATOM 1661 C C . ALA A 1 226 ? -15.773 2.973 15.548 1.00 93.00 226 ALA A C 1
ATOM 1663 O O . ALA A 1 226 ? -15.698 3.104 14.328 1.00 93.00 226 ALA A O 1
ATOM 1664 N N . ILE A 1 227 ? -15.922 4.015 16.366 1.00 92.19 227 ILE A N 1
ATOM 1665 C CA . ILE A 1 227 ? -15.754 5.399 15.912 1.00 92.19 227 ILE A CA 1
ATOM 1666 C C . ILE A 1 227 ? -14.255 5.655 15.781 1.00 92.19 227 ILE A C 1
ATOM 1668 O O . ILE A 1 227 ? -13.502 5.350 16.709 1.00 92.19 227 ILE A O 1
ATOM 1672 N N . GLY A 1 228 ? -13.828 6.178 14.634 1.00 86.88 228 GLY A N 1
ATOM 1673 C CA . GLY A 1 228 ? -12.419 6.439 14.395 1.00 86.88 228 GLY A CA 1
ATOM 1674 C C . GLY A 1 228 ? -11.851 7.578 15.256 1.00 86.88 228 GLY A C 1
ATOM 1675 O O . GLY A 1 228 ? -12.583 8.347 15.889 1.00 86.88 228 GLY A O 1
ATOM 1676 N N . PRO A 1 229 ? -10.514 7.664 15.339 1.00 80.88 229 PRO A N 1
ATOM 1677 C CA . PRO A 1 229 ? -9.817 8.535 16.285 1.00 80.88 229 PRO A CA 1
ATOM 1678 C C . PRO A 1 229 ? -9.838 10.024 15.908 1.00 80.88 229 PRO A C 1
ATOM 1680 O O . PRO A 1 229 ? -9.491 10.869 16.734 1.00 80.88 229 PRO A O 1
ATOM 1683 N N . SER A 1 230 ? -10.209 10.359 14.673 1.00 72.56 230 SER A N 1
ATOM 1684 C CA . SER A 1 230 ? -10.115 11.700 14.087 1.00 72.56 230 SER A CA 1
ATOM 1685 C C . SER A 1 230 ? -11.490 12.307 13.777 1.00 72.56 230 SER A C 1
ATOM 1687 O O . SER A 1 230 ? -11.584 13.314 13.073 1.00 72.56 230 SER A O 1
ATOM 1689 N N . GLY A 1 231 ? -12.558 11.709 14.305 1.00 73.06 231 GLY A N 1
ATOM 1690 C CA . GLY A 1 231 ? -13.932 12.052 13.979 1.00 73.06 231 GLY A CA 1
ATOM 1691 C C . GLY A 1 231 ? -14.503 13.328 14.578 1.00 73.06 231 GLY A C 1
ATOM 1692 O O . GLY A 1 231 ? -14.192 13.732 15.697 1.00 73.06 231 GLY A O 1
ATOM 1693 N N . THR A 1 232 ? -15.455 13.909 13.850 1.00 82.94 232 THR A N 1
ATOM 1694 C CA . THR A 1 232 ? -16.399 14.922 14.352 1.00 82.94 232 THR A CA 1
ATOM 1695 C C . THR A 1 232 ? -17.855 14.441 14.336 1.00 82.94 232 THR A C 1
ATOM 1697 O O . THR A 1 232 ? -18.718 15.087 14.937 1.00 82.94 232 THR A O 1
ATOM 1700 N N . THR A 1 233 ? -18.136 13.312 13.678 1.00 90.88 233 THR A N 1
ATOM 1701 C CA . THR A 1 233 ? -19.445 12.649 13.628 1.00 90.88 233 THR A CA 1
ATOM 1702 C C . THR A 1 233 ? -19.433 11.355 14.453 1.00 90.88 233 THR A C 1
ATOM 1704 O O . THR A 1 233 ? -18.499 11.077 15.203 1.00 90.88 233 THR A O 1
ATOM 1707 N N . THR A 1 234 ? -20.510 10.575 14.363 1.00 93.50 234 THR A N 1
ATOM 1708 C CA . THR A 1 234 ? -20.640 9.260 15.009 1.00 93.50 234 THR A CA 1
ATOM 1709 C C . THR A 1 234 ? -20.754 8.133 13.985 1.00 93.50 234 THR A C 1
ATOM 1711 O O . THR A 1 234 ? -21.314 7.084 14.302 1.00 93.50 234 THR A O 1
ATOM 1714 N N . ASP A 1 235 ? -20.308 8.365 12.751 1.00 95.00 235 ASP A N 1
ATOM 1715 C CA . ASP A 1 235 ? -20.337 7.346 11.705 1.00 95.00 235 ASP A CA 1
ATOM 1716 C C . ASP A 1 235 ? -19.247 6.302 12.000 1.00 95.00 235 ASP A C 1
ATOM 1718 O O . ASP A 1 235 ? -18.075 6.667 12.111 1.00 95.00 235 ASP A O 1
ATOM 1722 N N . PRO A 1 236 ? -19.602 5.021 12.200 1.00 94.94 236 PRO A N 1
ATOM 1723 C CA . PRO A 1 236 ? -18.630 3.995 12.545 1.00 94.94 236 PRO A CA 1
ATOM 1724 C C . PRO A 1 236 ? -17.771 3.614 11.340 1.00 94.94 236 PRO A C 1
ATOM 1726 O O . PRO A 1 236 ? -18.185 3.736 10.182 1.00 94.94 236 PRO A O 1
ATOM 1729 N N . GLY A 1 237 ? -16.582 3.101 11.632 1.00 95.81 237 GLY A N 1
ATOM 1730 C CA . GLY A 1 237 ? -15.668 2.577 10.637 1.00 95.81 237 GLY A CA 1
ATOM 1731 C C . GLY A 1 237 ? -14.382 3.385 10.529 1.00 95.81 237 GLY A C 1
ATOM 1732 O O . GLY A 1 237 ? -14.418 4.584 10.252 1.00 95.81 237 GLY A O 1
ATOM 1733 N N . TYR A 1 238 ? -13.236 2.729 10.656 1.00 97.19 238 TYR A N 1
ATOM 1734 C CA . TYR A 1 238 ? -11.972 3.300 10.210 1.00 97.19 238 TYR A CA 1
ATOM 1735 C C . TYR A 1 238 ? -11.044 2.242 9.613 1.00 97.19 238 TYR A C 1
ATOM 1737 O O . TYR A 1 238 ? -11.138 1.051 9.913 1.00 97.19 238 TYR A O 1
ATOM 1745 N N . VAL A 1 239 ? -10.119 2.711 8.777 1.00 97.75 239 VAL A N 1
ATOM 1746 C CA . VAL A 1 239 ? -9.018 1.927 8.220 1.00 97.75 239 VAL A CA 1
ATOM 1747 C C . VAL A 1 239 ? -7.720 2.634 8.548 1.00 97.75 239 VAL A C 1
ATOM 1749 O O . VAL A 1 239 ? -7.464 3.726 8.038 1.00 97.75 239 VAL A O 1
ATOM 1752 N N . ARG A 1 240 ? -6.880 2.021 9.377 1.00 97.62 240 ARG A N 1
ATOM 1753 C CA . ARG A 1 240 ? -5.509 2.487 9.568 1.00 97.62 240 ARG A CA 1
ATOM 1754 C C . ARG A 1 240 ? -4.606 1.792 8.568 1.00 97.62 240 ARG A C 1
ATOM 1756 O O . ARG A 1 240 ? -4.530 0.568 8.530 1.00 97.62 240 ARG A O 1
ATOM 1763 N N . VAL A 1 241 ? -3.920 2.591 7.765 1.00 98.56 241 VAL A N 1
ATOM 1764 C CA . VAL A 1 241 ? -3.015 2.099 6.733 1.00 98.56 241 VAL A CA 1
ATOM 1765 C C . VAL A 1 241 ? -1.585 2.275 7.212 1.00 98.56 241 VAL A C 1
ATOM 1767 O O . VAL A 1 241 ? -1.181 3.380 7.575 1.00 98.56 241 VAL A O 1
ATOM 1770 N N . SER A 1 242 ? -0.809 1.199 7.188 1.00 98.06 242 SER A N 1
ATOM 1771 C CA . SER A 1 242 ? 0.634 1.206 7.417 1.00 98.06 242 SER A CA 1
ATOM 1772 C C . SER A 1 242 ? 1.376 0.532 6.268 1.00 98.06 242 SER A C 1
ATOM 1774 O O . SER A 1 242 ? 0.803 -0.225 5.482 1.00 98.06 242 SER A O 1
ATOM 1776 N N . MET A 1 243 ? 2.655 0.869 6.144 1.00 97.94 243 MET A N 1
ATOM 1777 C CA . MET A 1 243 ? 3.509 0.445 5.045 1.00 97.94 243 MET A CA 1
ATOM 1778 C C . MET A 1 243 ? 4.919 0.181 5.563 1.00 97.94 243 MET A C 1
ATOM 1780 O O . MET A 1 243 ? 5.461 0.995 6.316 1.00 97.94 243 MET A O 1
ATOM 1784 N N . GLN A 1 244 ? 5.510 -0.942 5.158 1.00 96.62 244 GLN A N 1
ATOM 1785 C CA . GLN A 1 244 ? 6.874 -1.326 5.518 1.00 96.62 244 GLN A CA 1
ATOM 1786 C C . GLN A 1 244 ? 7.743 -1.498 4.279 1.00 96.62 244 GLN A C 1
ATOM 1788 O O . GLN A 1 244 ? 7.358 -2.196 3.347 1.00 96.62 244 GLN A O 1
ATOM 1793 N N . SER A 1 245 ? 8.943 -0.919 4.308 1.00 95.88 245 SER A N 1
ATOM 1794 C CA . SER A 1 245 ? 9.962 -1.133 3.280 1.00 95.88 245 SER A CA 1
ATOM 1795 C C . SER A 1 245 ? 10.797 -2.366 3.596 1.00 95.88 245 SER A C 1
ATOM 1797 O O . SER A 1 245 ? 11.393 -2.461 4.668 1.00 95.88 245 SER A O 1
ATOM 1799 N N . ALA A 1 246 ? 10.928 -3.279 2.633 1.00 92.94 246 ALA A N 1
ATOM 1800 C CA . ALA A 1 246 ? 11.868 -4.394 2.738 1.00 92.94 246 ALA A CA 1
ATOM 1801 C C . ALA A 1 246 ? 13.339 -3.949 2.631 1.00 92.94 246 ALA A C 1
ATOM 1803 O O . ALA A 1 246 ? 14.232 -4.660 3.088 1.00 92.94 246 ALA A O 1
ATOM 1804 N N . ASN A 1 247 ? 13.605 -2.783 2.029 1.00 91.50 247 ASN A N 1
ATOM 1805 C CA . ASN A 1 247 ? 14.962 -2.263 1.862 1.00 91.50 247 ASN A CA 1
ATOM 1806 C C . ASN A 1 247 ? 15.510 -1.658 3.165 1.00 91.50 247 ASN A C 1
ATOM 1808 O O . ASN A 1 247 ? 16.655 -1.922 3.526 1.00 91.50 247 ASN A O 1
ATOM 1812 N N . SER A 1 248 ? 14.711 -0.856 3.880 1.00 90.94 248 SER A N 1
ATOM 1813 C CA . SER A 1 248 ? 15.128 -0.279 5.169 1.00 90.94 248 SER A CA 1
ATOM 1814 C C . SER A 1 248 ? 14.706 -1.103 6.384 1.00 90.94 248 SER A C 1
ATOM 1816 O O . SER A 1 248 ? 15.299 -0.949 7.448 1.00 90.94 248 SER A O 1
ATOM 1818 N N . GLY A 1 249 ? 13.685 -1.950 6.247 1.00 89.12 249 GLY A N 1
ATOM 1819 C CA . GLY A 1 249 ? 13.021 -2.642 7.354 1.00 89.12 249 GLY A CA 1
ATOM 1820 C C . GLY A 1 249 ? 12.056 -1.756 8.150 1.00 89.12 249 GLY A C 1
ATOM 1821 O O . GLY A 1 249 ? 11.311 -2.266 8.988 1.00 89.12 249 GLY A O 1
ATOM 1822 N N . ASN A 1 250 ? 12.033 -0.445 7.888 1.00 87.75 250 ASN A N 1
ATOM 1823 C CA . ASN A 1 250 ? 11.199 0.499 8.621 1.00 87.75 250 ASN A CA 1
ATOM 1824 C C . ASN A 1 250 ? 9.737 0.380 8.192 1.00 87.75 250 ASN A C 1
ATOM 1826 O O . ASN A 1 250 ? 9.433 0.299 6.999 1.00 87.75 250 ASN A O 1
ATOM 1830 N N . ALA A 1 251 ? 8.846 0.445 9.176 1.00 91.81 251 ALA A N 1
ATOM 1831 C CA . ALA A 1 251 ? 7.410 0.537 8.987 1.00 91.81 251 ALA A CA 1
ATOM 1832 C C . ALA A 1 251 ? 6.901 1.878 9.529 1.00 91.81 251 ALA A C 1
ATOM 1834 O O . ALA A 1 251 ? 7.382 2.361 10.555 1.00 91.81 251 ALA A O 1
ATOM 1835 N N . ILE A 1 252 ? 5.927 2.470 8.844 1.00 93.50 252 ILE A N 1
ATOM 1836 C CA . ILE A 1 252 ? 5.251 3.704 9.260 1.00 93.50 252 ILE A CA 1
ATOM 1837 C C . ILE A 1 252 ? 3.744 3.584 9.050 1.00 93.50 252 ILE A C 1
ATOM 1839 O O . ILE A 1 252 ? 3.276 2.811 8.212 1.00 93.50 252 ILE A O 1
ATOM 1843 N N . ILE A 1 253 ? 2.980 4.380 9.794 1.00 96.69 253 ILE A N 1
ATOM 1844 C CA . ILE A 1 253 ? 1.559 4.601 9.515 1.00 96.69 253 ILE A CA 1
ATOM 1845 C C . ILE A 1 253 ? 1.477 5.628 8.382 1.00 96.69 253 ILE A C 1
ATOM 1847 O O . ILE A 1 253 ? 2.085 6.683 8.456 1.00 96.69 253 ILE A O 1
ATOM 1851 N N . ILE A 1 254 ? 0.721 5.356 7.328 1.00 97.69 254 ILE A N 1
ATOM 1852 C CA . ILE A 1 254 ? 0.465 6.343 6.272 1.00 97.69 254 ILE A CA 1
ATOM 1853 C C . ILE A 1 254 ? -0.630 7.314 6.718 1.00 97.69 254 ILE A C 1
ATOM 1855 O O . ILE A 1 254 ? -0.498 8.533 6.586 1.00 97.69 254 ILE A O 1
ATOM 1859 N N . GLY A 1 255 ? -1.703 6.775 7.289 1.00 96.19 255 GLY A N 1
ATOM 1860 C CA . GLY A 1 255 ? -2.813 7.552 7.818 1.00 96.19 255 GLY A CA 1
ATOM 1861 C C . GLY A 1 255 ? -3.994 6.677 8.222 1.00 96.19 255 GLY A C 1
ATOM 1862 O O . GLY A 1 255 ? -3.919 5.448 8.176 1.00 96.19 255 GLY A O 1
ATOM 1863 N N . THR A 1 256 ? -5.079 7.324 8.637 1.00 97.00 256 THR A N 1
ATOM 1864 C CA . THR A 1 256 ? -6.330 6.666 9.028 1.00 97.00 256 THR A CA 1
ATOM 1865 C C . THR A 1 256 ? -7.482 7.230 8.212 1.00 97.00 256 THR A C 1
ATOM 1867 O O . THR A 1 256 ? -7.813 8.401 8.355 1.00 97.00 256 THR A O 1
ATOM 1870 N N . ILE A 1 257 ? -8.101 6.398 7.376 1.00 97.38 257 ILE A N 1
ATOM 1871 C CA . ILE A 1 257 ? -9.359 6.722 6.698 1.00 97.38 257 ILE A CA 1
ATOM 1872 C C . ILE A 1 257 ? -10.475 6.512 7.719 1.00 97.38 257 ILE A C 1
ATOM 1874 O O . ILE A 1 257 ? -10.749 5.381 8.108 1.00 97.38 257 ILE A O 1
ATOM 1878 N N . ASP A 1 258 ? -11.091 7.593 8.180 1.00 96.56 258 ASP A N 1
ATOM 1879 C CA . ASP A 1 258 ? -11.993 7.586 9.331 1.00 96.56 258 ASP A CA 1
ATOM 1880 C C . ASP A 1 258 ? -13.395 8.045 8.929 1.00 96.56 258 ASP A C 1
ATOM 1882 O O . ASP A 1 258 ? -13.587 9.225 8.633 1.00 96.56 258 ASP A O 1
ATOM 1886 N N . ASN A 1 259 ? -14.395 7.156 8.940 1.00 96.31 259 ASN A N 1
ATOM 1887 C CA . ASN A 1 259 ? -15.781 7.491 8.587 1.00 96.31 259 ASN A CA 1
ATOM 1888 C C . ASN A 1 259 ? -16.376 8.589 9.457 1.00 96.31 259 ASN A C 1
ATOM 1890 O O . ASN A 1 259 ? -17.166 9.382 8.949 1.00 96.31 259 ASN A O 1
ATOM 1894 N N . SER A 1 260 ? -15.934 8.699 10.706 1.00 95.25 260 SER A N 1
ATOM 1895 C CA . SER A 1 260 ? -16.402 9.742 11.609 1.00 95.25 260 SER A CA 1
ATOM 1896 C C . SER A 1 260 ? -15.821 11.125 11.291 1.00 95.25 260 SER A C 1
ATOM 1898 O O . SER A 1 260 ? -16.282 12.139 11.823 1.00 95.25 260 SER A O 1
ATOM 1900 N N . ASN A 1 261 ? -14.830 11.209 10.397 1.00 93.88 261 ASN A N 1
ATOM 1901 C CA . ASN A 1 261 ? -14.376 12.469 9.827 1.00 93.88 261 ASN A CA 1
ATOM 1902 C C . ASN A 1 261 ? -15.308 12.897 8.674 1.00 93.88 261 ASN A C 1
ATOM 1904 O O . ASN A 1 261 ? -15.327 12.275 7.607 1.00 93.88 261 ASN A O 1
ATOM 1908 N N . GLY A 1 262 ? -16.085 13.961 8.907 1.00 87.12 262 GLY A N 1
ATOM 1909 C CA . GLY A 1 262 ? -17.186 14.440 8.059 1.00 87.12 262 GLY A CA 1
ATOM 1910 C C . GLY A 1 262 ? -16.793 15.096 6.728 1.00 87.12 262 GLY A C 1
ATOM 1911 O O . GLY A 1 262 ? -17.600 15.837 6.169 1.00 87.12 262 GLY A O 1
ATOM 1912 N N . ASP A 1 263 ? -15.579 14.851 6.233 1.00 88.12 263 ASP A N 1
ATOM 1913 C CA . ASP A 1 263 ? -15.061 15.405 4.977 1.00 88.12 263 ASP A CA 1
ATOM 1914 C C . ASP A 1 263 ? -15.766 14.829 3.733 1.00 88.12 263 ASP A C 1
ATOM 1916 O O . ASP A 1 263 ? -16.005 15.550 2.765 1.00 88.12 263 ASP A O 1
ATOM 1920 N N . PHE A 1 264 ? -16.118 13.538 3.762 1.00 92.25 264 PHE A N 1
ATOM 1921 C CA . PHE A 1 264 ? -16.717 12.799 2.642 1.00 92.25 264 PHE A CA 1
ATOM 1922 C C . PHE A 1 264 ? -17.706 11.731 3.123 1.00 92.25 264 PHE A C 1
ATOM 1924 O O . PHE A 1 264 ? -17.775 11.421 4.315 1.00 92.25 264 PHE A O 1
ATOM 1931 N N . THR A 1 265 ? -18.447 11.143 2.179 1.00 92.19 265 THR A N 1
ATOM 1932 C CA . THR A 1 265 ? -19.346 10.002 2.411 1.00 92.19 265 THR A CA 1
ATOM 1933 C C . THR A 1 265 ? -18.608 8.852 3.090 1.00 92.19 265 THR A C 1
ATOM 1935 O O . THR A 1 265 ? -17.507 8.500 2.679 1.00 92.19 265 THR A O 1
ATOM 1938 N N . ALA A 1 266 ? -19.216 8.261 4.120 1.00 93.38 266 ALA A N 1
ATOM 1939 C CA . ALA A 1 266 ? -18.658 7.105 4.811 1.00 93.38 266 ALA A CA 1
ATOM 1940 C C . ALA A 1 266 ? -18.453 5.917 3.854 1.00 93.38 266 ALA A C 1
ATOM 1942 O O . ALA A 1 266 ? -19.348 5.588 3.074 1.00 93.38 266 ALA A O 1
ATOM 1943 N N . ALA A 1 267 ? -17.298 5.264 3.964 1.00 92.12 267 ALA A N 1
ATOM 1944 C CA . ALA A 1 267 ? -16.981 4.052 3.225 1.00 92.12 267 ALA A CA 1
ATOM 1945 C C . ALA A 1 267 ? -17.677 2.826 3.835 1.00 92.12 267 ALA A C 1
ATOM 1947 O O . ALA A 1 267 ? -17.647 2.675 5.064 1.00 92.12 267 ALA A O 1
ATOM 1948 N N . PRO A 1 268 ? -18.284 1.927 3.032 1.00 89.88 268 PRO A N 1
ATOM 1949 C CA . PRO A 1 268 ? -18.817 0.665 3.509 1.00 89.88 268 PRO A CA 1
ATOM 1950 C C . PRO A 1 268 ? -17.650 -0.296 3.762 1.00 89.88 268 PRO A C 1
ATOM 1952 O O . PRO A 1 268 ? -17.302 -1.133 2.942 1.00 89.88 268 PRO A O 1
ATOM 1955 N N . LEU A 1 269 ? -17.017 -0.164 4.928 1.00 90.88 269 LEU A N 1
ATOM 1956 C CA . LEU A 1 269 ? -15.831 -0.951 5.293 1.00 90.88 269 LEU A CA 1
ATOM 1957 C C . LEU A 1 269 ? -16.128 -2.441 5.542 1.00 90.88 269 LEU A C 1
ATOM 1959 O O . LEU A 1 269 ? -15.204 -3.260 5.573 1.00 90.88 269 LEU A O 1
ATOM 1963 N N . GLU A 1 270 ? -17.406 -2.795 5.707 1.00 89.38 270 GLU A N 1
ATOM 1964 C CA . GLU A 1 270 ? -17.869 -4.173 5.555 1.00 89.38 270 GLU A CA 1
ATOM 1965 C C . GLU A 1 270 ? -17.874 -4.530 4.070 1.00 89.38 270 GLU A C 1
ATOM 1967 O O . GLU A 1 270 ? -18.639 -3.967 3.289 1.00 89.38 270 GLU A O 1
ATOM 1972 N N . GLY A 1 271 ? -17.043 -5.480 3.658 1.00 86.69 271 GLY A N 1
ATOM 1973 C CA . GLY A 1 271 ? -16.957 -5.781 2.237 1.00 86.69 271 GLY A CA 1
ATOM 1974 C C . GLY A 1 271 ? -15.801 -6.681 1.871 1.00 86.69 271 GLY A C 1
ATOM 1975 O O . GLY A 1 271 ? -15.378 -7.543 2.643 1.00 86.69 271 GLY A O 1
ATOM 1976 N N . VAL A 1 272 ? -15.338 -6.496 0.645 1.00 92.88 272 VAL A N 1
ATOM 1977 C CA . VAL A 1 272 ? -14.304 -7.312 0.016 1.00 92.88 272 VAL A CA 1
ATOM 1978 C C . VAL A 1 272 ? -12.986 -6.544 -0.050 1.00 92.88 272 VAL A C 1
ATOM 1980 O O . VAL A 1 272 ? -12.947 -5.325 0.138 1.00 92.88 272 VAL A O 1
ATOM 1983 N N . ILE A 1 273 ? -11.897 -7.267 -0.306 1.00 95.94 273 ILE A N 1
ATOM 1984 C CA . ILE A 1 273 ? -10.570 -6.678 -0.508 1.00 95.94 273 ILE A CA 1
ATOM 1985 C C . ILE A 1 273 ? -10.280 -6.510 -1.999 1.00 95.94 273 ILE A C 1
ATOM 1987 O O . ILE A 1 273 ? -10.800 -7.251 -2.842 1.00 95.94 273 ILE A O 1
ATOM 1991 N N . SER A 1 274 ? -9.421 -5.550 -2.317 1.00 96.81 274 SER A N 1
ATOM 1992 C CA . SER A 1 274 ? -9.026 -5.244 -3.686 1.00 96.81 274 SER A CA 1
ATOM 1993 C C . SER A 1 274 ? -7.539 -4.925 -3.802 1.00 96.81 274 SER A C 1
ATOM 1995 O O . SER A 1 274 ? -6.948 -4.349 -2.891 1.00 96.81 274 SER A O 1
ATOM 1997 N N . LEU A 1 275 ? -6.948 -5.298 -4.936 1.00 98.00 275 LEU A N 1
ATOM 1998 C CA . LEU A 1 275 ? -5.608 -4.892 -5.369 1.00 98.00 275 LEU A CA 1
ATOM 1999 C C . LEU A 1 275 ? -5.775 -3.924 -6.531 1.00 98.00 275 LEU A C 1
ATOM 2001 O O . LEU A 1 275 ? -6.558 -4.218 -7.436 1.00 98.00 275 LEU A O 1
ATOM 2005 N N . VAL A 1 276 ? -5.068 -2.797 -6.526 1.00 97.06 276 VAL A N 1
ATOM 2006 C CA . VAL A 1 276 ? -5.301 -1.714 -7.489 1.00 97.06 276 VAL A CA 1
ATOM 2007 C C . VAL A 1 276 ? -4.010 -1.169 -8.088 1.00 97.06 276 VAL A C 1
ATOM 2009 O O . VAL A 1 276 ? -2.988 -1.064 -7.409 1.00 97.06 276 VAL A O 1
ATOM 2012 N N . MET A 1 277 ? -4.079 -0.766 -9.355 1.00 96.12 277 MET A N 1
ATOM 2013 C CA . MET A 1 277 ? -3.063 0.054 -10.011 1.00 96.12 277 MET A CA 1
ATOM 2014 C C . MET A 1 277 ? -3.743 1.098 -10.896 1.00 96.12 277 MET A C 1
ATOM 2016 O O . MET A 1 277 ? -4.705 0.780 -11.597 1.00 96.12 277 MET A O 1
ATOM 2020 N N . PHE A 1 278 ? -3.251 2.333 -10.865 1.00 92.81 278 PHE A N 1
ATOM 2021 C CA . PHE A 1 278 ? -3.822 3.453 -11.611 1.00 92.81 278 PHE A CA 1
ATOM 2022 C C . PHE A 1 278 ? -2.735 4.290 -12.258 1.00 92.81 278 PHE A C 1
ATOM 2024 O O . PHE A 1 278 ? -1.739 4.597 -11.616 1.00 92.81 278 PHE A O 1
ATOM 2031 N N . ASP A 1 279 ? -2.979 4.751 -13.474 1.00 90.69 279 ASP A N 1
ATOM 2032 C CA . ASP A 1 279 ? -2.363 5.962 -13.984 1.00 90.69 279 ASP A CA 1
ATOM 2033 C C . ASP A 1 279 ? -3.427 7.061 -14.027 1.00 90.69 279 ASP A C 1
ATOM 2035 O O . ASP A 1 279 ? -4.369 7.029 -14.820 1.00 90.69 279 ASP A O 1
ATOM 2039 N N . PHE A 1 280 ? -3.305 8.037 -13.131 1.00 88.75 280 PHE A N 1
ATOM 2040 C CA . PHE A 1 280 ? -4.249 9.155 -13.061 1.00 88.75 280 PHE A CA 1
ATOM 2041 C C . PHE A 1 280 ? -4.004 10.212 -14.141 1.00 88.75 280 PHE A C 1
ATOM 2043 O O . PHE A 1 280 ? -4.763 11.181 -14.237 1.00 88.75 280 PHE A O 1
ATOM 2050 N N . PHE A 1 281 ? -2.935 10.066 -14.919 1.00 87.06 281 PHE A N 1
ATOM 2051 C CA . PHE A 1 281 ? -2.463 11.072 -15.847 1.00 87.06 281 PHE A CA 1
ATOM 2052 C C . PHE A 1 281 ? -2.518 10.549 -17.279 1.00 87.06 281 PHE A C 1
ATOM 2054 O O . PHE A 1 281 ? -2.468 9.355 -17.549 1.00 87.06 281 PHE A O 1
ATOM 2061 N N . SER A 1 282 ? -2.609 11.474 -18.232 1.00 86.69 282 SER A N 1
ATOM 2062 C CA . SER A 1 282 ? -2.429 11.158 -19.648 1.00 86.69 282 SER A CA 1
ATOM 2063 C C . SER A 1 282 ? -0.932 11.012 -19.953 1.00 86.69 282 SER A C 1
ATOM 2065 O O . SER A 1 282 ? -0.343 11.871 -20.618 1.00 86.69 282 SER A O 1
ATOM 2067 N N . SER A 1 283 ? -0.325 9.936 -19.450 1.00 83.25 283 SER A N 1
ATOM 2068 C CA . SER A 1 283 ? 1.077 9.555 -19.670 1.00 83.25 283 SER A CA 1
ATOM 2069 C C . SER A 1 283 ? 1.180 8.269 -20.474 1.00 83.25 283 SER A C 1
ATOM 2071 O O . SER A 1 283 ? 0.264 7.473 -20.493 1.00 83.25 283 SER A O 1
ATOM 2073 N N . VAL A 1 284 ? 2.308 8.036 -21.137 1.00 83.94 284 VAL A N 1
ATOM 2074 C CA . VAL A 1 284 ? 2.713 6.675 -21.503 1.00 83.94 284 VAL A CA 1
ATOM 2075 C C . VAL A 1 284 ? 4.205 6.593 -21.252 1.00 83.94 284 VAL A C 1
ATOM 2077 O O . VAL A 1 284 ? 4.964 7.488 -21.649 1.00 83.94 284 VAL A O 1
ATOM 2080 N N . THR A 1 285 ? 4.633 5.512 -20.615 1.00 83.69 285 THR A N 1
ATOM 2081 C CA . THR A 1 285 ? 6.050 5.247 -20.403 1.00 83.69 285 THR A CA 1
ATOM 2082 C C . THR A 1 285 ? 6.806 5.129 -21.729 1.00 83.69 285 THR A C 1
ATOM 2084 O O . THR A 1 285 ? 6.364 4.501 -22.693 1.00 83.69 285 THR A O 1
ATOM 2087 N N . LEU A 1 286 ? 8.020 5.676 -21.784 1.00 80.69 286 LEU A N 1
ATOM 2088 C CA . LEU A 1 286 ? 8.914 5.434 -22.921 1.00 80.69 286 LEU A CA 1
ATOM 2089 C C . LEU A 1 286 ? 9.519 4.020 -22.910 1.00 80.69 286 LEU A C 1
ATOM 2091 O O . LEU A 1 286 ? 10.130 3.609 -23.900 1.00 80.69 286 LEU A O 1
ATOM 2095 N N . ASN A 1 287 ? 9.376 3.277 -21.806 1.00 83.62 287 ASN A N 1
ATOM 2096 C CA . ASN A 1 287 ? 9.885 1.918 -21.675 1.00 83.62 287 ASN A CA 1
ATOM 2097 C C . ASN A 1 287 ? 8.905 1.005 -20.904 1.00 83.62 287 ASN A C 1
ATOM 2099 O O . ASN A 1 287 ? 9.078 0.785 -19.700 1.00 83.62 287 ASN A O 1
ATOM 2103 N N . PRO A 1 288 ? 7.936 0.391 -21.612 1.00 84.12 288 PRO A N 1
ATOM 2104 C CA . PRO A 1 288 ? 6.952 -0.536 -21.040 1.00 84.12 288 PRO A CA 1
ATOM 2105 C C . PRO A 1 288 ? 7.544 -1.735 -20.296 1.00 84.12 288 PRO A C 1
ATOM 2107 O O . PRO A 1 288 ? 6.870 -2.365 -19.492 1.00 84.12 288 PRO A O 1
ATOM 2110 N N . ALA A 1 289 ? 8.822 -2.070 -20.511 1.00 85.06 289 ALA A N 1
ATOM 2111 C CA . ALA A 1 289 ? 9.453 -3.166 -19.780 1.00 85.06 289 ALA A CA 1
ATOM 2112 C C . ALA A 1 289 ? 9.529 -2.918 -18.261 1.00 85.06 289 ALA A C 1
ATOM 2114 O O . ALA A 1 289 ? 9.668 -3.904 -17.527 1.00 85.06 289 ALA A O 1
ATOM 2115 N N . PHE A 1 290 ? 9.429 -1.649 -17.832 1.00 84.94 290 PHE A N 1
ATOM 2116 C CA . PHE A 1 290 ? 9.498 -1.184 -16.444 1.00 84.94 290 PHE A CA 1
ATOM 2117 C C . PHE A 1 290 ? 8.167 -0.675 -15.877 1.00 84.94 290 PHE A C 1
ATOM 2119 O O . PHE A 1 290 ? 8.083 -0.537 -14.669 1.00 84.94 290 PHE A O 1
ATOM 2126 N N . ALA A 1 291 ? 7.138 -0.419 -16.685 1.00 88.38 291 ALA A N 1
ATOM 2127 C CA . ALA A 1 291 ? 5.844 0.039 -16.172 1.00 88.38 291 ALA A CA 1
ATOM 2128 C C . ALA A 1 291 ? 4.968 -1.159 -15.795 1.00 88.38 2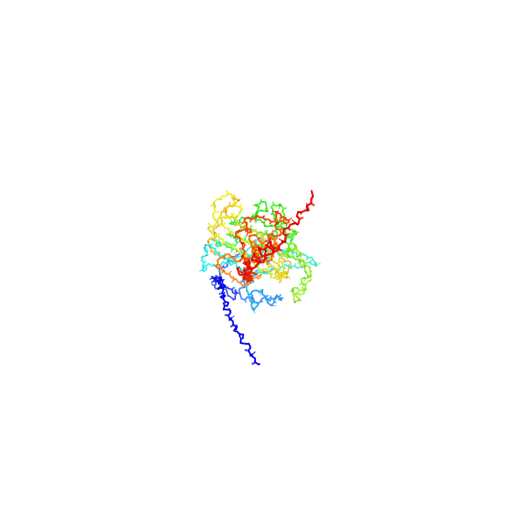91 ALA A C 1
ATOM 2130 O O . ALA A 1 291 ? 4.133 -1.625 -16.575 1.00 88.38 291 ALA A O 1
ATOM 2131 N N . PHE A 1 292 ? 5.229 -1.708 -14.610 1.00 93.19 292 PHE A N 1
ATOM 2132 C CA . PHE A 1 292 ? 4.467 -2.815 -14.047 1.00 93.19 292 PHE A CA 1
ATOM 2133 C C . PHE A 1 292 ? 4.447 -2.755 -12.517 1.00 93.19 292 PHE A C 1
ATOM 2135 O O . PHE A 1 292 ? 5.433 -2.368 -11.882 1.00 93.19 292 PHE A O 1
ATOM 2142 N N . GLY A 1 293 ? 3.334 -3.203 -11.942 1.00 96.75 293 GLY A N 1
ATOM 2143 C CA . GLY A 1 293 ? 3.190 -3.511 -10.524 1.00 96.75 293 GLY A CA 1
ATOM 2144 C C . GLY A 1 293 ? 3.161 -5.022 -10.296 1.00 96.75 293 GLY A C 1
ATOM 2145 O O . GLY A 1 293 ? 2.655 -5.764 -11.140 1.00 96.75 293 GLY A O 1
ATOM 2146 N N . ILE A 1 294 ? 3.694 -5.486 -9.169 1.00 98.44 294 ILE A N 1
ATOM 2147 C CA . ILE A 1 294 ? 3.594 -6.873 -8.708 1.00 98.44 294 ILE A CA 1
ATOM 2148 C C . ILE A 1 294 ? 2.931 -6.893 -7.334 1.00 98.44 294 ILE A C 1
ATOM 2150 O O . ILE A 1 294 ? 3.273 -6.080 -6.478 1.00 98.44 294 ILE A O 1
ATOM 2154 N N . PHE A 1 295 ? 2.034 -7.851 -7.127 1.00 98.81 295 PHE A N 1
ATOM 2155 C CA . PHE A 1 295 ? 1.508 -8.221 -5.818 1.00 98.81 295 PHE A CA 1
ATOM 2156 C C . PHE A 1 295 ? 1.847 -9.670 -5.484 1.00 98.81 295 PHE A C 1
ATOM 2158 O O . PHE A 1 295 ? 1.889 -10.517 -6.382 1.00 98.81 295 PHE A O 1
ATOM 2165 N N . ASP A 1 296 ? 2.023 -9.945 -4.195 1.00 98.50 296 ASP A N 1
ATOM 2166 C CA . ASP A 1 296 ? 2.248 -11.282 -3.644 1.00 98.50 296 ASP A CA 1
ATOM 2167 C C . ASP A 1 296 ? 1.773 -11.354 -2.171 1.00 98.50 296 ASP A C 1
ATOM 2169 O O . ASP A 1 296 ? 1.528 -10.325 -1.533 1.00 98.50 296 ASP A O 1
ATOM 2173 N N . ASN A 1 297 ? 1.645 -12.564 -1.623 1.00 97.12 297 ASN A N 1
ATOM 2174 C CA . ASN A 1 297 ? 1.395 -12.850 -0.205 1.00 97.12 297 ASN A CA 1
ATOM 2175 C C . ASN A 1 297 ? 0.177 -12.124 0.390 1.00 97.12 297 ASN A C 1
ATOM 2177 O O . ASN A 1 297 ? 0.268 -11.478 1.439 1.00 97.12 297 ASN A O 1
ATOM 2181 N N . VAL A 1 298 ? -0.985 -12.239 -0.258 1.00 97.88 298 VAL A N 1
ATOM 2182 C CA . VAL A 1 298 ? -2.233 -11.686 0.280 1.00 97.88 298 VAL A CA 1
ATOM 2183 C C . VAL A 1 298 ? -2.619 -12.430 1.550 1.00 97.88 298 VAL A C 1
ATOM 2185 O O . VAL A 1 298 ? -2.708 -13.655 1.563 1.00 97.88 298 VAL A O 1
ATOM 2188 N N . GLN A 1 299 ? -2.920 -11.685 2.609 1.00 96.31 299 GLN A N 1
ATOM 2189 C CA . GLN A 1 299 ? -3.393 -12.215 3.881 1.00 96.31 299 GLN A CA 1
ATOM 2190 C C . GLN A 1 299 ? -4.547 -11.371 4.411 1.00 96.31 299 GLN A C 1
ATOM 2192 O O . GLN A 1 299 ? -4.485 -10.145 4.418 1.00 96.31 299 GLN A O 1
ATOM 2197 N N . VAL A 1 300 ? -5.578 -12.036 4.923 1.00 96.88 300 VAL A N 1
ATOM 2198 C CA . VAL A 1 300 ? -6.564 -11.419 5.809 1.00 96.88 300 VAL A CA 1
ATOM 2199 C C . VAL A 1 300 ? -6.512 -12.123 7.154 1.00 96.88 300 VAL A C 1
ATOM 2201 O O . VAL A 1 300 ? -6.633 -13.350 7.228 1.00 96.88 300 VAL A O 1
ATOM 2204 N N . LEU A 1 301 ? -6.305 -11.338 8.201 1.00 95.62 301 LEU A N 1
ATOM 2205 C CA . LEU A 1 301 ? -6.155 -11.764 9.584 1.00 95.62 301 LEU A CA 1
ATOM 2206 C C . LEU A 1 301 ? -7.352 -11.283 10.404 1.00 95.62 301 LEU A C 1
ATOM 2208 O O . LEU A 1 301 ? -7.911 -10.221 10.137 1.00 95.62 301 LEU A O 1
ATOM 2212 N N . ASP A 1 302 ? -7.725 -12.067 11.404 1.00 94.19 302 ASP A N 1
ATOM 2213 C CA . ASP A 1 302 ? -8.718 -11.701 12.406 1.00 94.19 302 ASP A CA 1
ATOM 2214 C C . ASP A 1 302 ? -8.122 -10.686 13.392 1.00 94.19 302 ASP A C 1
ATOM 2216 O O . ASP A 1 302 ? -7.013 -10.881 13.899 1.00 94.19 302 ASP A O 1
ATOM 2220 N N . GLY A 1 303 ? -8.861 -9.612 13.671 1.00 93.69 303 GLY A N 1
ATOM 2221 C CA . GLY A 1 303 ? -8.418 -8.523 14.541 1.00 93.69 303 GLY A CA 1
ATOM 2222 C C . GLY A 1 303 ? -7.488 -7.494 13.881 1.00 93.69 303 GLY A C 1
ATOM 2223 O O . GLY A 1 303 ? -7.163 -7.558 12.693 1.00 93.69 303 GLY A O 1
ATOM 2224 N N . LEU A 1 304 ? -7.072 -6.513 14.685 1.00 93.19 304 LEU A N 1
ATOM 2225 C CA . LEU A 1 304 ? -6.134 -5.456 14.294 1.00 93.19 304 LEU A CA 1
ATOM 2226 C C . LEU A 1 304 ? -4.697 -5.924 14.556 1.00 93.19 304 LEU A C 1
ATOM 2228 O O . LEU A 1 304 ? -4.301 -6.151 15.701 1.00 93.19 304 LEU A O 1
ATOM 2232 N N . VAL A 1 305 ? -3.936 -6.126 13.484 1.00 93.19 305 VAL A N 1
ATOM 2233 C CA . VAL A 1 305 ? -2.587 -6.697 13.502 1.00 93.19 305 VAL A CA 1
ATOM 2234 C C . VAL A 1 305 ? -1.645 -5.696 12.834 1.00 93.19 305 VAL A C 1
ATOM 2236 O O . VAL A 1 305 ? -1.469 -5.721 11.609 1.00 93.19 305 VAL A O 1
ATOM 2239 N N . PRO A 1 306 ? -1.032 -4.790 13.603 1.00 90.31 306 PRO A N 1
ATOM 2240 C CA . PRO A 1 306 ? -0.270 -3.705 13.013 1.00 90.31 306 PRO A CA 1
ATOM 2241 C C . PRO A 1 306 ? 1.098 -4.178 12.483 1.00 90.31 306 PRO A C 1
ATOM 2243 O O . PRO A 1 306 ? 1.672 -5.154 12.973 1.00 90.31 306 PRO A O 1
ATOM 2246 N N . LEU A 1 307 ? 1.638 -3.487 11.468 1.00 85.75 307 LEU A N 1
ATOM 2247 C CA . LEU A 1 307 ? 3.043 -3.649 11.033 1.00 85.75 307 LEU A CA 1
ATOM 2248 C C . LEU A 1 307 ? 4.011 -2.892 11.935 1.00 85.75 307 LEU A C 1
ATOM 2250 O O . LEU A 1 307 ? 5.118 -3.349 12.204 1.00 85.75 307 LEU A O 1
ATOM 2254 N N . VAL A 1 308 ? 3.584 -1.709 12.359 1.00 68.00 308 VAL A N 1
ATOM 2255 C CA . VAL A 1 308 ? 4.252 -0.913 13.377 1.00 68.00 308 VAL A CA 1
ATOM 2256 C C . VAL A 1 308 ? 3.602 -1.338 14.678 1.00 68.00 308 VAL A C 1
ATOM 2258 O O . VAL A 1 308 ? 2.447 -0.961 14.852 1.00 68.00 308 VAL A O 1
ATOM 2261 N N . PRO A 1 309 ? 4.248 -2.121 15.564 1.00 57.44 309 PRO A N 1
ATOM 2262 C CA . PRO A 1 309 ? 3.684 -2.362 16.885 1.00 57.44 309 PRO A CA 1
ATOM 2263 C C . PRO A 1 309 ? 3.264 -1.000 17.418 1.00 57.44 309 PRO A C 1
ATOM 2265 O O . PRO A 1 309 ? 4.099 -0.092 17.445 1.00 57.44 309 PRO A O 1
ATOM 2268 N N . GLU A 1 310 ? 1.970 -0.799 17.693 1.00 54.03 310 GLU A N 1
ATOM 2269 C CA . GLU A 1 310 ? 1.579 0.431 18.363 1.00 54.03 310 GLU A CA 1
ATOM 2270 C C . GLU A 1 310 ? 2.475 0.495 19.590 1.00 54.03 310 GLU A C 1
ATOM 2272 O O . GLU A 1 310 ? 2.490 -0.468 20.363 1.00 54.03 310 GLU A O 1
ATOM 2277 N N . GLY A 1 311 ? 3.281 1.560 19.706 1.00 59.69 311 GLY A N 1
ATOM 2278 C CA . GLY A 1 311 ? 3.974 1.831 20.956 1.00 59.69 311 GLY A CA 1
ATOM 2279 C C . GLY A 1 311 ? 2.900 1.700 22.017 1.00 59.69 311 GLY A C 1
ATOM 2280 O O . GLY A 1 311 ? 1.857 2.360 21.908 1.00 59.69 311 GLY A O 1
ATOM 2281 N N . LEU A 1 312 ? 3.058 0.718 22.908 1.00 69.81 312 LEU A N 1
ATOM 2282 C CA . LEU A 1 312 ? 2.006 0.383 23.857 1.00 69.81 312 LEU A CA 1
ATOM 2283 C C . LEU A 1 312 ? 1.638 1.687 24.549 1.00 69.81 312 LEU A C 1
ATOM 2285 O O . LEU A 1 312 ? 2.520 2.466 24.880 1.00 69.81 312 LEU A O 1
ATOM 2289 N N . ALA A 1 313 ? 0.359 2.005 24.711 1.00 80.19 313 ALA A N 1
ATOM 2290 C CA . ALA A 1 313 ? 0.014 3.289 25.310 1.00 80.19 313 ALA A CA 1
ATOM 2291 C C . ALA A 1 313 ? 0.658 3.375 26.711 1.00 80.19 313 ALA A C 1
ATOM 2293 O O . ALA A 1 313 ? 0.266 2.642 27.611 1.00 80.19 313 ALA A O 1
ATOM 2294 N N . GLY A 1 314 ? 1.664 4.234 26.896 1.00 82.88 314 GLY A N 1
ATOM 2295 C CA . GLY A 1 314 ? 2.494 4.250 28.107 1.00 82.88 314 GLY A CA 1
ATOM 2296 C C . GLY A 1 314 ? 3.932 3.740 27.955 1.00 82.88 314 GLY A C 1
ATOM 2297 O O . GLY A 1 314 ? 4.683 3.927 28.904 1.00 82.88 314 GLY A O 1
ATOM 2298 N N . ASP A 1 315 ? 4.300 3.161 26.812 1.00 88.75 315 ASP A N 1
ATOM 2299 C CA . ASP A 1 315 ? 5.662 2.849 26.352 1.00 88.75 315 ASP A CA 1
ATOM 2300 C C . ASP A 1 315 ? 6.277 4.152 25.831 1.00 88.75 315 ASP A C 1
ATOM 2302 O O . ASP A 1 315 ? 6.027 4.606 24.712 1.00 88.75 315 ASP A O 1
ATOM 2306 N N . PHE A 1 316 ? 6.946 4.861 26.727 1.00 89.62 316 PHE A N 1
ATOM 2307 C CA . PHE A 1 316 ? 7.475 6.193 26.486 1.00 89.62 316 PHE A CA 1
ATOM 2308 C C . PHE A 1 316 ? 8.922 6.173 26.012 1.00 89.62 316 PHE A C 1
ATOM 2310 O O . PHE A 1 316 ? 9.402 7.207 25.530 1.00 89.62 316 PHE A O 1
ATOM 2317 N N . ASP A 1 317 ? 9.624 5.052 26.157 1.00 86.88 317 ASP A N 1
ATOM 2318 C CA . ASP A 1 317 ? 10.970 4.875 25.616 1.00 86.88 317 ASP A CA 1
ATOM 2319 C C . ASP A 1 317 ? 11.048 3.989 24.363 1.00 86.88 317 ASP A C 1
ATOM 2321 O O . ASP A 1 317 ? 12.118 3.915 23.746 1.00 86.88 317 ASP A O 1
ATOM 2325 N N . ASN A 1 318 ? 9.892 3.513 23.893 1.00 82.81 318 ASN A N 1
ATOM 2326 C CA . ASN A 1 318 ? 9.668 2.727 22.682 1.00 82.81 318 ASN A CA 1
ATOM 2327 C C . ASN A 1 318 ? 10.415 1.386 22.694 1.00 82.81 318 ASN A C 1
ATOM 2329 O O . ASN A 1 318 ? 10.877 0.932 21.637 1.00 82.81 318 ASN A O 1
ATOM 2333 N N . ASP A 1 319 ? 10.574 0.760 23.860 1.00 77.94 319 ASP A N 1
ATOM 2334 C CA . ASP A 1 319 ? 11.229 -0.544 23.988 1.00 77.94 319 ASP A CA 1
ATOM 2335 C C . ASP A 1 319 ? 10.259 -1.739 23.916 1.00 77.94 319 ASP A C 1
ATOM 2337 O O . ASP A 1 319 ? 10.689 -2.896 23.958 1.00 77.94 319 ASP A O 1
ATOM 2341 N N . SER A 1 320 ? 8.984 -1.467 23.600 1.00 79.12 320 SER A N 1
ATOM 2342 C CA . SER A 1 320 ? 7.908 -2.445 23.389 1.00 79.12 320 SER A CA 1
ATOM 2343 C C . SER A 1 320 ? 7.421 -3.153 24.658 1.00 79.12 320 SER A C 1
ATOM 2345 O O . SER A 1 320 ? 6.734 -4.185 24.560 1.00 79.12 320 SER A O 1
ATOM 2347 N N . ASP A 1 321 ? 7.713 -2.603 25.836 1.00 82.81 321 ASP A N 1
ATOM 2348 C CA . ASP A 1 321 ? 6.983 -2.879 27.066 1.00 82.81 321 ASP A CA 1
ATOM 2349 C C . ASP A 1 321 ? 6.523 -1.595 27.782 1.00 82.81 321 ASP A C 1
ATOM 2351 O O . ASP A 1 321 ? 6.682 -0.496 27.271 1.00 82.81 321 ASP A O 1
ATOM 2355 N N . VAL A 1 322 ? 5.724 -1.745 28.845 1.00 88.12 322 VAL A N 1
ATOM 2356 C CA . VAL A 1 322 ? 5.270 -0.611 29.667 1.00 88.12 322 VAL A CA 1
ATOM 2357 C C . VAL A 1 322 ? 5.689 -0.874 31.102 1.00 88.12 322 VAL A C 1
ATOM 2359 O O . VAL A 1 322 ? 5.007 -1.598 31.841 1.00 88.12 322 VAL A O 1
ATOM 2362 N N . ASP A 1 323 ? 6.801 -0.292 31.525 1.00 90.75 323 ASP A N 1
ATOM 2363 C CA . ASP A 1 323 ? 7.463 -0.625 32.774 1.00 90.75 323 ASP A CA 1
ATOM 2364 C C . ASP A 1 323 ? 7.954 0.611 33.563 1.00 90.75 323 ASP A C 1
ATOM 2366 O O . ASP A 1 323 ? 7.422 1.722 33.482 1.00 90.75 323 ASP A O 1
ATOM 2370 N N . GLY A 1 324 ? 8.881 0.402 34.503 1.00 94.00 324 GLY A N 1
ATOM 2371 C CA . GLY A 1 324 ? 9.408 1.498 35.315 1.00 94.00 324 GLY A CA 1
ATOM 2372 C C . GLY A 1 324 ? 10.278 2.485 34.527 1.00 94.00 324 GLY A C 1
ATOM 2373 O O . GLY A 1 324 ? 10.386 3.641 34.942 1.00 94.00 324 GLY A O 1
ATOM 2374 N N . ASN A 1 325 ? 10.907 2.047 33.440 1.00 92.75 325 ASN A N 1
ATOM 2375 C CA . ASN A 1 325 ? 11.769 2.837 32.572 1.00 92.75 325 ASN A CA 1
ATOM 2376 C C . ASN A 1 325 ? 10.954 3.866 31.780 1.00 92.75 325 ASN A C 1
ATOM 2378 O O . ASN A 1 325 ? 11.303 5.053 31.798 1.00 92.75 325 ASN A O 1
ATOM 2382 N N . ASP A 1 326 ? 9.779 3.480 31.289 1.00 91.06 326 ASP A N 1
ATOM 2383 C CA . ASP A 1 326 ? 8.826 4.414 30.688 1.00 91.06 326 ASP A CA 1
ATOM 2384 C C . ASP A 1 326 ? 8.405 5.504 31.655 1.00 91.06 326 ASP A C 1
ATOM 2386 O O . ASP A 1 326 ? 8.436 6.700 31.347 1.00 91.06 326 ASP A O 1
ATOM 2390 N N . PHE A 1 327 ? 8.071 5.113 32.887 1.00 95.81 327 PHE A N 1
ATOM 2391 C CA . PHE A 1 327 ? 7.707 6.079 33.913 1.00 95.81 327 PHE A CA 1
ATOM 2392 C C . PHE A 1 327 ? 8.846 7.065 34.179 1.00 95.81 327 PHE A C 1
ATOM 2394 O O . PHE A 1 327 ? 8.593 8.251 34.400 1.00 95.81 327 PHE A O 1
ATOM 2401 N N . LEU A 1 328 ? 10.104 6.614 34.127 1.00 95.75 328 LEU A N 1
ATOM 2402 C CA . LEU A 1 328 ? 11.267 7.492 34.254 1.00 95.75 328 LEU A CA 1
ATOM 2403 C C . LEU A 1 328 ? 11.403 8.442 33.060 1.00 95.75 328 LEU A C 1
ATOM 2405 O O . LEU A 1 328 ? 11.790 9.598 33.268 1.00 95.75 328 LEU A O 1
ATOM 2409 N N . VAL A 1 329 ? 11.092 8.003 31.839 1.00 93.31 329 VAL A N 1
ATOM 2410 C CA . VAL A 1 329 ? 11.060 8.881 30.661 1.00 93.31 329 VAL A CA 1
ATOM 2411 C C . VAL A 1 329 ? 9.964 9.933 30.801 1.00 93.31 329 VAL A C 1
ATOM 2413 O O . VAL A 1 329 ? 10.251 11.127 30.664 1.00 93.31 329 VAL A O 1
ATOM 2416 N N . TRP A 1 330 ? 8.763 9.540 31.220 1.00 96.00 330 TRP A N 1
ATOM 2417 C CA . TRP A 1 330 ? 7.669 10.470 31.498 1.00 96.00 330 TRP A CA 1
ATOM 2418 C C . TRP A 1 330 ? 7.987 11.456 32.624 1.00 96.00 330 TRP A C 1
ATOM 2420 O O . TRP A 1 330 ? 7.729 12.652 32.500 1.00 96.00 330 TRP A O 1
ATOM 2430 N N . GLN A 1 331 ? 8.617 11.007 33.713 1.00 97.00 331 GLN A N 1
ATOM 2431 C CA . GLN A 1 331 ? 9.037 11.893 34.804 1.00 97.00 331 GLN A CA 1
ATOM 2432 C C . GLN A 1 331 ? 10.046 12.955 34.348 1.00 97.00 331 GLN A C 1
ATOM 2434 O O . GLN A 1 331 ? 10.074 14.056 34.902 1.00 97.00 331 GLN A O 1
ATOM 2439 N N . ARG A 1 332 ? 10.891 12.629 33.363 1.00 97.25 332 ARG A N 1
ATOM 2440 C CA . ARG A 1 332 ? 11.868 13.566 32.789 1.00 97.25 332 ARG A CA 1
ATOM 2441 C C . ARG A 1 332 ? 11.244 14.485 31.744 1.00 97.25 332 ARG A C 1
ATOM 2443 O O . ARG A 1 332 ? 11.724 15.605 31.578 1.00 97.25 332 ARG A O 1
ATOM 2450 N N . ASN A 1 333 ? 10.196 14.035 31.063 1.00 91.06 333 ASN A N 1
ATOM 2451 C CA . ASN A 1 333 ? 9.446 14.822 30.099 1.00 91.06 333 ASN A CA 1
ATOM 2452 C C . ASN A 1 333 ? 7.973 14.400 30.098 1.00 91.06 333 ASN A C 1
ATOM 2454 O O . ASN A 1 333 ? 7.583 13.500 29.367 1.00 91.06 333 ASN A O 1
ATOM 2458 N N . THR A 1 334 ? 7.123 15.110 30.837 1.00 92.88 334 THR A N 1
ATOM 2459 C CA . THR A 1 334 ? 5.688 14.781 30.924 1.00 92.88 334 THR A CA 1
ATOM 2460 C C . THR A 1 334 ? 4.921 15.036 29.624 1.00 92.88 334 THR A C 1
ATOM 2462 O O . THR A 1 334 ? 3.719 14.804 29.574 1.00 92.88 334 THR A O 1
ATOM 2465 N N . SER A 1 335 ? 5.584 15.560 28.587 1.00 89.88 335 SER A N 1
ATOM 2466 C CA . SER A 1 335 ? 4.987 15.801 27.269 1.00 89.88 335 SER A CA 1
ATOM 2467 C C . SER A 1 335 ? 5.072 14.580 26.350 1.00 89.88 335 SER A C 1
ATOM 2469 O O . SER A 1 335 ? 4.532 14.638 25.253 1.00 89.88 335 SER A O 1
ATOM 2471 N N . VAL A 1 336 ? 5.751 13.499 26.767 1.00 82.56 336 VAL A N 1
ATOM 2472 C CA . VAL A 1 336 ? 5.842 12.250 25.981 1.00 82.56 336 VAL A CA 1
ATOM 2473 C C . VAL A 1 336 ? 4.518 11.484 25.919 1.00 82.56 336 VAL A C 1
ATOM 2475 O O . VAL A 1 336 ? 4.331 10.682 25.017 1.00 82.56 336 VAL A O 1
ATOM 2478 N N . GLY A 1 337 ? 3.587 11.747 26.840 1.00 86.19 337 GLY A N 1
ATOM 2479 C CA . GLY A 1 337 ? 2.262 11.132 26.836 1.00 86.19 337 GLY A CA 1
ATOM 2480 C C . GLY A 1 337 ? 1.523 11.283 28.164 1.00 86.19 337 GLY A C 1
ATOM 2481 O O . GLY A 1 337 ? 1.964 11.994 29.075 1.00 86.19 337 GLY A O 1
ATOM 2482 N N . SER A 1 338 ? 0.363 10.636 28.278 1.00 92.31 338 SER A N 1
ATOM 2483 C CA . SER A 1 338 ? -0.475 10.721 29.476 1.00 92.31 338 SER A CA 1
ATOM 2484 C C . SER A 1 338 ? -0.033 9.720 30.539 1.00 92.31 338 SER A C 1
ATOM 2486 O O . SER A 1 338 ? 0.097 8.531 30.271 1.00 92.31 338 SER A O 1
ATOM 2488 N N . LEU A 1 339 ? 0.084 10.160 31.797 1.00 92.75 339 LEU A N 1
ATOM 2489 C CA . LEU A 1 339 ? 0.325 9.247 32.924 1.00 92.75 339 LEU A CA 1
ATOM 2490 C C . LEU A 1 339 ? -0.753 8.153 33.033 1.00 92.75 339 LEU A C 1
ATOM 2492 O O . LEU A 1 339 ? -0.467 7.054 33.498 1.00 92.75 339 LEU A O 1
ATOM 2496 N N . ASN A 1 340 ? -1.986 8.450 32.609 1.00 92.00 340 ASN A N 1
ATOM 2497 C CA . ASN A 1 340 ? -3.081 7.483 32.618 1.00 92.00 340 ASN A CA 1
ATOM 2498 C C . ASN A 1 340 ? -2.818 6.304 31.669 1.00 92.00 340 ASN A C 1
ATOM 2500 O O . ASN A 1 340 ? -3.215 5.182 31.979 1.00 92.00 340 ASN A O 1
ATOM 2504 N N . ASP A 1 341 ? -2.131 6.550 30.552 1.00 85.06 341 ASP A N 1
ATOM 2505 C CA . ASP A 1 341 ? -1.805 5.520 29.565 1.00 85.06 341 ASP A CA 1
ATOM 2506 C C . ASP A 1 341 ? -0.817 4.526 30.184 1.00 85.06 341 ASP A C 1
ATOM 2508 O O . ASP A 1 341 ? -1.097 3.332 30.243 1.00 85.06 341 ASP A O 1
ATOM 2512 N N . TRP A 1 342 ? 0.245 5.033 30.819 1.00 93.25 342 TRP A N 1
ATOM 2513 C CA . TRP A 1 342 ? 1.180 4.211 31.590 1.00 93.25 342 TRP A CA 1
ATOM 2514 C C . TRP A 1 342 ? 0.500 3.434 32.724 1.00 93.25 342 TRP A C 1
ATOM 2516 O O . TRP A 1 342 ? 0.698 2.232 32.863 1.00 93.25 342 TRP A O 1
ATOM 2526 N N . GLN A 1 343 ? -0.352 4.085 33.525 1.00 91.75 343 GLN A N 1
ATOM 2527 C CA . GLN A 1 343 ? -1.046 3.424 34.641 1.00 91.75 343 GLN A CA 1
ATOM 2528 C C . GLN A 1 343 ? -1.965 2.291 34.178 1.00 91.75 343 GLN A C 1
ATOM 2530 O O . GLN A 1 343 ? -2.108 1.294 34.886 1.00 91.75 343 GLN A O 1
ATOM 2535 N N . THR A 1 344 ? -2.605 2.463 33.021 1.00 86.38 344 THR A N 1
ATOM 2536 C CA . THR A 1 344 ? -3.539 1.482 32.461 1.00 86.38 344 THR A CA 1
ATOM 2537 C C . THR A 1 344 ? -2.802 0.284 31.869 1.00 86.38 344 THR A C 1
ATOM 2539 O O . THR A 1 344 ? -3.310 -0.832 31.952 1.00 86.38 344 THR A O 1
ATOM 2542 N N . ASN A 1 345 ? -1.604 0.499 31.322 1.00 82.88 345 ASN A N 1
ATOM 2543 C CA . ASN A 1 345 ? -0.874 -0.521 30.575 1.00 82.88 345 ASN A CA 1
ATOM 2544 C C . ASN A 1 345 ? 0.366 -1.072 31.300 1.00 82.88 345 ASN A C 1
ATOM 2546 O O . ASN A 1 345 ? 0.994 -1.981 30.766 1.00 82.88 345 ASN A O 1
ATOM 2550 N N . TYR A 1 346 ? 0.695 -0.607 32.513 1.00 89.38 346 TYR A N 1
ATOM 2551 C CA . TYR A 1 346 ? 1.855 -1.082 33.280 1.00 89.38 346 TYR A CA 1
ATOM 2552 C C . TYR A 1 346 ? 1.904 -2.613 33.401 1.00 89.38 346 TYR A C 1
ATOM 2554 O O . TYR A 1 346 ? 0.978 -3.246 33.917 1.00 89.38 346 TYR A O 1
ATOM 2562 N N . GLY A 1 347 ? 3.018 -3.204 32.969 1.00 81.81 347 GLY A N 1
ATOM 2563 C CA . GLY A 1 347 ? 3.230 -4.649 32.909 1.00 81.81 347 GLY A CA 1
ATOM 2564 C C . GLY A 1 347 ? 2.774 -5.315 31.603 1.00 81.81 347 GLY A C 1
ATOM 2565 O O . GLY A 1 347 ? 2.769 -6.547 31.534 1.00 81.81 347 GLY A O 1
ATOM 2566 N N . SER A 1 348 ? 2.399 -4.541 30.584 1.00 82.25 348 SER A N 1
ATOM 2567 C CA . SER A 1 348 ? 2.104 -5.034 29.228 1.00 82.25 348 SER A CA 1
ATOM 2568 C C . SER A 1 348 ? 3.369 -5.070 28.359 1.00 82.25 348 SER A C 1
ATOM 2570 O O . SER A 1 348 ? 4.331 -4.375 28.659 1.00 82.25 348 SER A O 1
ATOM 2572 N N . GLY A 1 349 ? 3.367 -5.865 27.282 1.00 75.81 349 GLY A N 1
ATOM 2573 C CA . GLY A 1 349 ? 4.437 -5.886 26.271 1.00 75.81 349 GLY A CA 1
ATOM 2574 C C . GLY A 1 349 ? 5.407 -7.070 26.306 1.00 75.81 349 GLY A C 1
ATOM 2575 O O . GLY A 1 349 ? 5.287 -7.992 27.121 1.00 75.81 349 GLY A O 1
ATOM 2576 N N . VAL A 1 350 ? 6.340 -7.081 25.348 1.00 59.25 350 VAL A N 1
ATOM 2577 C CA . VAL A 1 350 ? 7.272 -8.193 25.089 1.00 59.25 350 VAL A CA 1
ATOM 2578 C C . VAL A 1 350 ? 8.556 -7.979 25.890 1.00 59.25 350 VAL A C 1
ATOM 2580 O O . VAL A 1 350 ? 9.582 -7.576 25.363 1.00 59.25 350 VAL A O 1
ATOM 2583 N N . GLY A 1 351 ? 8.506 -8.289 27.181 1.00 57.69 351 GLY A N 1
ATOM 2584 C CA . GLY A 1 351 ? 9.646 -8.034 28.076 1.00 57.69 351 GLY A CA 1
ATOM 2585 C C . GLY A 1 351 ? 9.382 -8.342 29.546 1.00 57.69 351 GLY A C 1
ATOM 2586 O O . GLY A 1 351 ? 10.314 -8.522 30.334 1.00 57.69 351 GLY A O 1
ATOM 2587 N N . THR A 1 352 ? 8.115 -8.545 29.919 1.00 49.72 352 THR A N 1
ATOM 2588 C CA . THR A 1 352 ? 7.680 -8.723 31.308 1.00 49.72 352 THR A CA 1
ATOM 2589 C C . THR A 1 352 ? 7.927 -10.132 31.856 1.00 49.72 352 THR A C 1
ATOM 2591 O O . THR A 1 352 ? 7.047 -10.822 32.367 1.00 49.72 352 THR A O 1
ATOM 2594 N N . SER A 1 353 ? 9.189 -10.560 31.851 1.00 47.78 353 SER A N 1
ATOM 2595 C CA . SER A 1 353 ? 9.689 -11.571 32.781 1.00 47.78 353 SER A CA 1
ATOM 2596 C C . SER A 1 353 ? 10.472 -10.912 33.913 1.00 47.78 353 SER A C 1
ATOM 2598 O O . SER A 1 353 ? 11.605 -11.298 34.206 1.00 47.78 353 SER A O 1
ATOM 2600 N N . VAL A 1 354 ? 9.872 -9.946 34.610 1.00 47.84 354 VAL A N 1
ATOM 2601 C CA . VAL A 1 354 ? 10.328 -9.664 35.971 1.00 47.84 354 VAL A CA 1
ATOM 2602 C C . VAL A 1 354 ? 9.730 -10.760 36.837 1.00 47.84 354 VAL A C 1
ATOM 2604 O O . VAL A 1 354 ? 8.630 -10.643 37.373 1.00 47.84 354 VAL A O 1
ATOM 2607 N N . ALA A 1 355 ? 10.451 -11.876 36.963 1.00 45.84 355 ALA A N 1
ATOM 2608 C CA . ALA A 1 355 ? 10.234 -12.746 38.103 1.00 45.84 355 ALA A CA 1
ATOM 2609 C C . ALA A 1 355 ? 10.360 -11.844 39.332 1.00 45.84 355 ALA A C 1
ATOM 2611 O O . ALA A 1 355 ? 11.456 -11.370 39.640 1.00 45.84 355 ALA A O 1
ATOM 2612 N N . ALA A 1 356 ? 9.242 -11.565 40.002 1.00 47.84 356 ALA A N 1
ATOM 2613 C CA . ALA A 1 356 ? 9.256 -10.961 41.317 1.00 47.84 356 ALA A CA 1
ATOM 2614 C C . ALA A 1 356 ? 10.029 -11.935 42.207 1.00 47.84 356 ALA A C 1
ATOM 2616 O O . ALA A 1 356 ? 9.465 -12.880 42.762 1.00 47.84 356 ALA A O 1
ATOM 2617 N N . THR A 1 357 ? 11.353 -11.778 42.282 1.00 43.12 357 THR A N 1
ATOM 2618 C CA . THR A 1 357 ? 12.128 -12.422 43.331 1.00 43.12 357 THR A CA 1
ATOM 2619 C C . THR A 1 357 ? 11.479 -11.924 44.602 1.00 43.12 357 THR A C 1
ATOM 2621 O O . THR A 1 357 ? 11.488 -10.721 44.860 1.00 43.12 357 THR A O 1
ATOM 2624 N N . ALA A 1 358 ? 10.779 -12.820 45.303 1.00 44.00 358 ALA A N 1
ATOM 2625 C CA . ALA A 1 358 ? 10.123 -12.483 46.548 1.00 44.00 358 ALA A CA 1
ATOM 2626 C C . ALA A 1 358 ? 11.186 -11.802 47.401 1.00 44.00 358 ALA A C 1
ATOM 2628 O O . ALA A 1 358 ? 12.170 -12.443 47.779 1.00 44.00 358 ALA A O 1
ATOM 2629 N N . VAL A 1 359 ? 11.040 -10.490 47.600 1.00 56.12 359 VAL A N 1
ATOM 2630 C CA . VAL A 1 359 ? 11.933 -9.731 48.464 1.00 56.12 359 VAL A CA 1
ATOM 2631 C C . VAL A 1 359 ? 11.832 -10.442 49.802 1.00 56.12 359 VAL A C 1
ATOM 2633 O O . VAL A 1 359 ? 10.722 -10.508 50.336 1.00 56.12 359 VAL A O 1
ATOM 2636 N N . PRO A 1 360 ? 12.914 -11.062 50.311 1.00 59.41 360 PRO A N 1
ATOM 2637 C CA . PRO A 1 360 ? 12.823 -11.805 51.549 1.00 59.41 360 PRO A CA 1
ATOM 2638 C C . PRO A 1 360 ? 12.326 -10.838 52.612 1.00 59.41 360 PRO A C 1
ATOM 2640 O O . PRO A 1 360 ? 13.020 -9.871 52.940 1.00 59.41 360 PRO A O 1
ATOM 2643 N N . GLU A 1 361 ? 11.110 -11.061 53.113 1.00 67.19 361 GLU A N 1
ATOM 2644 C CA . GLU A 1 361 ? 10.624 -10.277 54.234 1.00 67.19 361 GLU A CA 1
ATOM 2645 C C . GLU A 1 361 ? 11.665 -10.410 55.352 1.00 67.19 361 GLU A C 1
ATOM 2647 O O . GLU A 1 361 ? 12.154 -11.523 55.608 1.00 67.19 361 GLU A O 1
ATOM 2652 N N . PRO A 1 362 ? 12.070 -9.305 56.001 1.00 67.50 362 PRO A N 1
ATOM 2653 C CA . PRO A 1 362 ? 12.974 -9.389 57.131 1.00 67.50 362 PRO A CA 1
ATOM 2654 C C . PRO A 1 362 ? 12.317 -10.304 58.158 1.00 67.50 362 PRO A C 1
ATOM 2656 O O . PRO A 1 362 ? 11.293 -9.957 58.7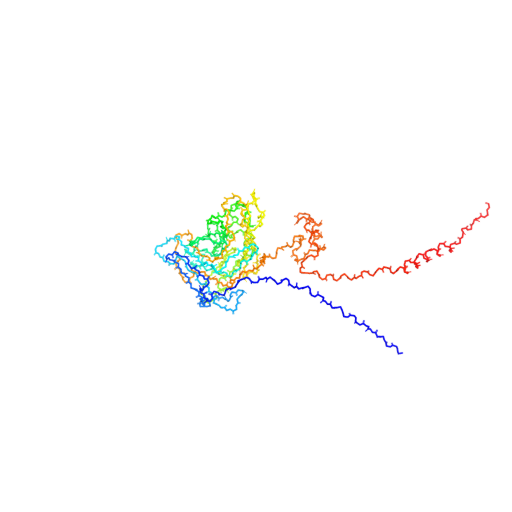41 1.00 67.50 362 PRO A O 1
ATOM 2659 N N . SER A 1 363 ? 12.883 -11.503 58.324 1.00 75.88 363 SER A N 1
ATOM 2660 C CA . SER A 1 363 ? 12.307 -12.536 59.186 1.00 75.88 363 SER A CA 1
ATOM 2661 C C . SER A 1 363 ? 11.872 -11.914 60.525 1.00 75.88 363 SER A C 1
ATOM 2663 O O . SER A 1 363 ? 12.697 -11.253 61.164 1.00 75.88 363 SER A O 1
ATOM 2665 N N . PRO A 1 364 ? 10.614 -12.096 60.976 1.00 71.94 364 PRO A N 1
ATOM 2666 C CA . PRO A 1 364 ? 10.098 -11.462 62.196 1.00 71.94 364 PRO A CA 1
ATOM 2667 C C . PRO A 1 364 ? 10.983 -11.724 63.422 1.00 71.94 364 PRO A C 1
ATOM 2669 O O . PRO A 1 364 ? 11.073 -10.907 64.337 1.00 71.94 364 PRO A O 1
ATOM 2672 N N . LEU A 1 365 ? 11.701 -12.852 63.401 1.00 69.50 365 LEU A N 1
ATOM 2673 C CA . LEU A 1 365 ? 12.709 -13.230 64.385 1.00 69.50 365 LEU A CA 1
ATOM 2674 C C . LEU A 1 365 ? 13.879 -12.239 64.468 1.00 69.50 365 LEU A C 1
ATOM 2676 O O . LEU A 1 365 ? 14.343 -11.944 65.566 1.00 69.50 365 LEU A O 1
ATOM 2680 N N . LEU A 1 366 ? 14.347 -11.712 63.333 1.00 73.88 366 LEU A N 1
ATOM 2681 C CA . LEU A 1 366 ? 15.438 -10.741 63.276 1.00 73.88 366 LEU A CA 1
ATOM 2682 C C . LEU A 1 366 ? 14.998 -9.383 63.839 1.00 73.88 366 LEU A C 1
ATOM 2684 O O . LEU A 1 366 ? 15.758 -8.765 64.577 1.00 73.88 366 LEU A O 1
ATOM 2688 N N . MET A 1 367 ? 13.759 -8.953 63.565 1.00 74.69 367 MET A N 1
ATOM 2689 C CA . MET A 1 367 ? 13.185 -7.733 64.156 1.00 74.69 367 MET A CA 1
ATOM 2690 C C . MET A 1 367 ? 12.946 -7.871 65.666 1.00 74.69 367 MET A C 1
ATOM 2692 O O . MET A 1 367 ? 13.210 -6.943 66.428 1.00 74.69 367 MET A O 1
ATOM 2696 N N . LEU A 1 368 ? 12.499 -9.043 66.126 1.00 77.00 368 LEU A N 1
ATOM 2697 C CA . LEU A 1 368 ? 12.355 -9.327 67.557 1.00 77.00 368 LEU A CA 1
ATOM 2698 C C . LEU A 1 368 ? 13.712 -9.381 68.272 1.00 77.00 368 LEU A C 1
ATOM 2700 O O . LEU A 1 368 ? 13.831 -8.885 69.392 1.00 77.00 368 LEU A O 1
ATOM 2704 N N . LEU A 1 369 ? 14.748 -9.927 67.628 1.00 75.44 369 LEU A N 1
ATOM 2705 C CA . LEU A 1 369 ? 16.106 -9.969 68.173 1.00 75.44 369 LEU A CA 1
ATOM 2706 C C . LEU A 1 369 ? 16.752 -8.580 68.239 1.00 75.44 369 LEU A C 1
ATOM 2708 O O . LEU A 1 369 ? 17.386 -8.270 69.247 1.00 75.44 369 LEU A O 1
ATOM 2712 N N . THR A 1 370 ? 16.574 -7.717 67.233 1.00 73.25 370 THR A N 1
ATOM 2713 C CA . THR A 1 370 ? 17.108 -6.343 67.276 1.00 73.25 370 THR A CA 1
ATOM 2714 C C . THR A 1 370 ? 16.401 -5.485 68.327 1.00 73.25 370 THR A C 1
ATOM 2716 O O . THR A 1 370 ? 17.076 -4.753 69.054 1.00 73.25 370 THR A O 1
ATOM 2719 N N . LEU A 1 371 ? 15.081 -5.631 68.509 1.00 75.00 371 LEU A N 1
ATOM 2720 C CA . LEU A 1 371 ? 14.360 -4.987 69.617 1.00 75.00 371 LEU A CA 1
ATOM 2721 C C . LEU A 1 371 ? 14.797 -5.522 70.994 1.00 75.00 371 LEU A C 1
ATOM 2723 O O . LEU A 1 371 ? 14.955 -4.747 71.943 1.00 75.00 371 LEU A O 1
ATOM 2727 N N . ALA A 1 372 ? 15.022 -6.832 71.122 1.00 71.88 372 ALA A N 1
ATOM 2728 C CA . ALA A 1 372 ? 15.496 -7.435 72.368 1.00 71.88 372 ALA A CA 1
ATOM 2729 C C . ALA A 1 372 ? 16.918 -6.964 72.727 1.00 71.88 372 ALA A C 1
ATOM 2731 O O . ALA A 1 372 ? 17.187 -6.632 73.882 1.00 71.88 372 ALA A O 1
ATOM 2732 N N . PHE A 1 373 ? 17.816 -6.848 71.745 1.00 69.62 373 PHE A N 1
ATOM 2733 C CA . PHE A 1 373 ? 19.156 -6.293 71.960 1.00 69.62 373 PHE A CA 1
ATOM 2734 C C . PHE A 1 373 ? 19.121 -4.806 72.328 1.00 69.62 373 PHE A C 1
ATOM 2736 O O . PHE A 1 373 ? 19.827 -4.394 73.250 1.00 69.62 373 PHE A O 1
ATOM 2743 N N . ALA A 1 374 ? 18.274 -4.005 71.674 1.00 69.81 374 ALA A N 1
ATOM 2744 C CA . ALA A 1 374 ? 18.124 -2.589 72.000 1.00 69.81 374 ALA A CA 1
ATOM 2745 C C . ALA A 1 374 ? 17.630 -2.390 73.445 1.00 69.81 374 ALA A C 1
ATOM 2747 O O . ALA A 1 374 ? 18.201 -1.602 74.196 1.00 69.81 374 ALA A O 1
ATOM 2748 N N . THR A 1 375 ? 16.627 -3.154 73.884 1.00 69.50 375 THR A N 1
ATOM 2749 C CA . THR A 1 375 ? 16.082 -3.048 75.252 1.00 69.50 375 THR A CA 1
ATOM 2750 C C . THR A 1 375 ? 17.049 -3.537 76.337 1.00 69.50 375 THR A C 1
ATOM 2752 O O . THR A 1 375 ? 17.071 -2.971 77.433 1.00 69.50 375 THR A O 1
ATOM 2755 N N . LEU A 1 376 ? 17.895 -4.529 76.043 1.00 67.19 376 LEU A N 1
ATOM 2756 C CA . LEU A 1 376 ? 18.952 -4.986 76.954 1.00 67.19 376 LEU A CA 1
ATOM 2757 C C . LEU A 1 376 ? 20.091 -3.962 77.093 1.00 67.19 376 LEU A C 1
ATOM 2759 O O . LEU A 1 376 ? 20.587 -3.759 78.201 1.00 67.19 376 LEU A O 1
ATOM 2763 N N . LEU A 1 377 ? 20.454 -3.264 76.012 1.00 62.53 377 LEU A N 1
ATOM 2764 C CA . LEU A 1 377 ? 21.463 -2.197 76.042 1.00 62.53 377 LEU A CA 1
ATOM 2765 C C . LEU A 1 377 ? 20.992 -0.972 76.843 1.00 62.53 377 LEU A C 1
ATOM 2767 O O . LEU A 1 377 ? 21.778 -0.402 77.598 1.00 62.53 377 LEU A O 1
ATOM 2771 N N . PHE A 1 378 ? 19.704 -0.616 76.773 1.00 60.75 378 PHE A N 1
ATOM 2772 C CA . PHE A 1 378 ? 19.139 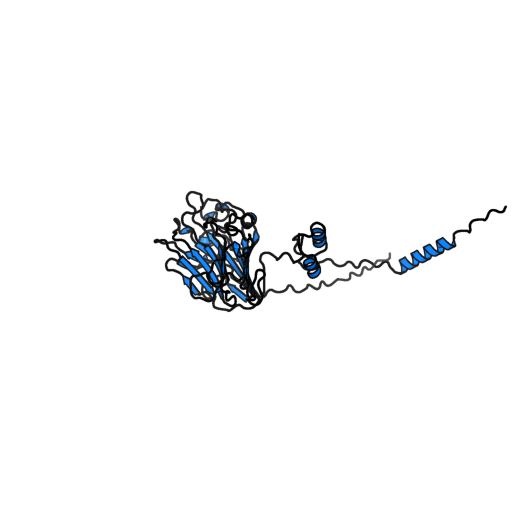0.456 77.606 1.00 60.75 378 PHE A CA 1
ATOM 2773 C C . PHE A 1 378 ? 19.057 0.097 79.099 1.00 60.75 378 PHE A C 1
ATOM 2775 O O . PHE A 1 378 ? 19.117 0.992 79.940 1.00 60.75 378 PHE A O 1
ATOM 2782 N N . ARG A 1 379 ? 18.967 -1.193 79.453 1.00 59.78 379 ARG A N 1
ATOM 2783 C CA . ARG A 1 379 ? 18.958 -1.652 80.856 1.00 59.78 379 ARG A CA 1
ATOM 2784 C C . ARG A 1 379 ? 20.345 -1.754 81.491 1.00 59.78 379 ARG A C 1
ATOM 2786 O O . ARG A 1 379 ? 20.435 -1.753 82.715 1.00 59.78 379 ARG A O 1
ATOM 2793 N N . ALA A 1 380 ? 21.401 -1.862 80.687 1.00 58.22 380 ALA A N 1
ATOM 2794 C CA . ALA A 1 380 ? 22.771 -2.042 81.165 1.00 58.22 380 ALA A CA 1
ATOM 2795 C C . ALA A 1 380 ? 23.530 -0.724 81.406 1.00 58.22 380 ALA A C 1
ATOM 2797 O O . ALA A 1 380 ? 24.668 -0.770 81.869 1.00 58.22 380 ALA A O 1
ATOM 2798 N N . MET A 1 381 ? 22.933 0.441 81.121 1.00 56.88 381 MET A N 1
ATOM 2799 C CA . MET A 1 381 ? 23.544 1.727 81.463 1.00 56.88 381 MET A CA 1
ATOM 2800 C C . MET A 1 381 ? 23.495 1.942 82.987 1.00 56.88 381 MET A C 1
ATOM 2802 O O . MET A 1 381 ? 22.401 2.042 83.547 1.00 56.88 381 MET A O 1
ATOM 2806 N N . PRO A 1 382 ? 24.646 2.016 83.684 1.00 61.84 382 PRO A N 1
ATOM 2807 C CA . PRO A 1 382 ? 24.676 2.334 85.105 1.00 61.84 382 PRO A CA 1
ATOM 2808 C C . PRO A 1 382 ? 24.127 3.745 85.319 1.00 61.84 382 PRO A C 1
ATOM 2810 O O . PRO A 1 382 ? 24.452 4.660 84.560 1.00 61.84 382 PRO A O 1
ATOM 2813 N N . ALA A 1 383 ? 23.310 3.926 86.358 1.00 65.62 383 ALA A N 1
ATOM 2814 C CA . ALA A 1 383 ? 22.829 5.245 86.751 1.00 65.62 383 ALA A CA 1
ATOM 2815 C C . ALA A 1 383 ? 24.020 6.211 86.931 1.00 65.62 383 ALA A C 1
ATOM 2817 O O . ALA A 1 383 ? 25.041 5.805 87.497 1.00 65.62 383 ALA A O 1
ATOM 2818 N N . PRO A 1 384 ? 23.922 7.476 86.479 1.00 60.72 384 PRO A N 1
ATOM 2819 C CA . PRO A 1 384 ? 24.971 8.454 86.721 1.00 60.72 384 PRO A CA 1
ATOM 2820 C C . PRO A 1 384 ? 25.179 8.590 88.231 1.00 60.72 384 PRO A C 1
ATOM 2822 O O . PRO A 1 384 ? 24.232 8.877 88.962 1.00 60.72 384 PRO A O 1
ATOM 2825 N N . ASN A 1 385 ? 26.410 8.377 88.700 1.00 62.09 385 ASN A N 1
ATOM 2826 C CA . ASN A 1 385 ? 26.779 8.641 90.086 1.00 62.09 385 ASN A CA 1
ATOM 2827 C C . ASN A 1 385 ? 26.475 10.111 90.399 1.00 62.09 385 ASN A C 1
ATOM 2829 O O . ASN A 1 385 ? 27.147 11.009 89.892 1.00 62.09 385 ASN A O 1
ATOM 2833 N N . THR A 1 386 ? 25.475 10.357 91.242 1.00 58.22 386 THR A N 1
ATOM 2834 C CA . THR A 1 386 ? 25.244 11.671 91.842 1.00 58.22 386 THR A CA 1
ATOM 2835 C C . THR A 1 386 ? 26.448 12.020 92.721 1.00 58.22 386 THR A C 1
ATOM 2837 O O . THR A 1 386 ? 26.740 11.265 93.655 1.00 58.22 386 THR A O 1
ATOM 2840 N N . PRO A 1 387 ? 27.176 13.120 92.461 1.00 58.69 387 PRO A N 1
ATOM 2841 C CA . PRO A 1 387 ? 28.262 13.529 93.335 1.00 58.69 387 PRO A CA 1
ATOM 2842 C C . PRO A 1 387 ? 27.680 14.109 94.627 1.00 58.69 387 PRO A C 1
ATOM 2844 O O . PRO A 1 387 ? 26.917 15.070 94.602 1.00 58.69 387 PRO A O 1
ATOM 2847 N N . ASN A 1 388 ? 28.057 13.527 95.766 1.00 55.91 388 ASN A N 1
ATOM 2848 C CA . ASN A 1 388 ? 27.809 14.119 97.076 1.00 55.91 388 ASN A CA 1
ATOM 2849 C C . ASN A 1 388 ? 28.687 15.366 97.248 1.00 55.91 388 ASN A C 1
ATOM 2851 O O . ASN A 1 388 ? 29.900 15.231 97.439 1.00 55.91 388 ASN A O 1
ATOM 2855 N N . ARG A 1 389 ? 28.065 16.548 97.249 1.00 48.38 389 ARG A N 1
ATOM 2856 C CA . ARG A 1 389 ? 28.280 17.597 98.257 1.00 48.38 389 ARG A CA 1
ATOM 2857 C C . ARG A 1 389 ? 27.179 18.642 98.224 1.00 48.38 389 ARG A C 1
ATOM 2859 O O . ARG A 1 389 ? 26.900 19.152 97.120 1.00 48.38 389 ARG A O 1
#

Organism: NCBI:txid1400387

Sequence (389 aa):
MLCHLRVFVLAASVLSPATVVGQLFTDDLSTGTNWTIYQDPDASAVFGFDYSTKGLPPAPNGSDTIGLKFEVNNNAPADANGIVAINSNATYTGQYTFRVDAWLNWAPSGGTIGTGTTEFLGAGVGHDGPLALPLGGSFVYSSEGDAAATDYRLYKEGEQLQSESGQYAAGNVAGSRDSSDPYYTNAFPSFDIATAVPTQGTTGTQPAGAGGFQWMTLNFEVDTVAIGPSGTTTDPGYVRVSMQSANSGNAIIIGTIDNSNGDFTAAPLEGVISLVMFDFFSSVTLNPAFAFGIFDNVQVLDGLVPLVPEGLAGDFDNDSDVDGNDFLVWQRNTSVGSLNDWQTNYGSGVGTSVAATAVPEPSPLLMLLTLAFATLLFRAMPAPNTPNR

Secondary structure (DSSP, 8-state):
---------------PPP--PPEEEEE-SSS-TT-EEEE-TTEEEEEEEEGGGGTPPPPTT-SSSEEEEEEES-SSSP--EEEEEEEEEEEE-SEEEEEEEEEE----BTTBS-SS--EEEEEEEEE-SSSSS--SEEEEEESSS-STT--EEEEETTEEPPGGGS-BTT-SSTTTTSTTSHHHHHHS--EEHHHH-TTTT---EEPTT---SS-EEEEEEEESSSPPTT-SS----EEEEEEEETTT--EEEEEEEETTSTTSPPP--SEEEEEEEEE-SS---S-TTT--EEEEEEEEEES---SSPPPPTT-SS-SSB-SHHHHHHHHH-TTSS-HHHHHHHTT-BTT------------HHHHHHHHHHHHHHHHSSPPP-----

pLDDT: mean 84.72, std 16.27, range [28.91, 98.81]